Protein AF-A0A8C7Z7U9-F1 (afdb_monomer)

Mean predicted aligned error: 20.67 Å

Organism: NCBI:txid183150

Foldseek 3Di:
DDWDDDDDDDTDDDDDDDDDDDDDDDDDDDDDDDDPDDDDDDDDGDDADPCQVPDDDDPQWHWDDDRNGIDTHGDQDDDAQWDQDPVGTDGDFCLVVVVQPAPPQWHWDDDRRHIDTHGNDDDDQQWDQDPSGDTDGDQCLVVPPDPDDPQWHWDGDRRDIDTHGPQPDDDAQWDQDPVSPDTHGDQCQVVVVDPQFAQWDWDGDRRDIDTHHAQQWDQDPVVSYTDGDQVCVVQPCHQAVDDWAGDGRGIAHDDDAQWDQDPVRHYTDGDPCCVVVQAPDDWDGDRRDIAHDDDQQWDQDPVRHYTHGPPPVVVCPDQQAPPDWDGDRRGIAHDDDPAQWDADPVRHYTDGDPCQQVVVDDEDPQFFWDGDRRGIDTHRDDDDPQWDWDFDPDDDDDPGNDTDTHGNDD

Radius of gyration: 74.99 Å; Cα contacts (8 Å, |Δi|>4): 648; chains: 1; bounding box: 137×106×189 Å

InterPro domains:
  IPR000152 EGF-type aspartate/asparagine hydroxylation site [PS00010] (202-213)
  IPR000152 EGF-type aspartate/asparagine hydroxylation site [PS00010] (244-255)
  IPR000152 EGF-type aspartate/asparagine hydroxylation site [PS00010] (283-294)
  IPR000742 EGF-like domain [PS01186] (211-226)
  IPR000742 EGF-like domain [PS01186] (253-268)
  IPR000742 EGF-like domain [PS01186] (292-307)
  IPR000742 EGF-like domain [PS50026] (185-227)
  IPR000742 EGF-like domain [PS50026] (270-308)
  IPR000742 EGF-like domain [SM00181] (51-90)
  IPR000742 EGF-like domain [SM00181] (94-136)
  IPR000742 EGF-like domain [SM00181] (140-184)
  IPR000742 EGF-like domain [SM00181] (188-227)
  IPR000742 EGF-like domain [SM00181] (231-269)
  IPR000742 EGF-like domain [SM00181] (273-308)
  IPR000742 EGF-like domain [SM00181] (312-351)
  IPR000742 EGF-like domain [SM00181] (355-406)
  IPR001881 EGF-like calcium-binding domain [SM00179] (48-90)
  IPR001881 EGF-like calcium-binding domain [SM00179] (91-136)
  IPR001881 EGF-like calcium-binding domain [SM00179] (137-184)
  IPR001881 EGF-like calcium-binding domain [SM00179] (185-227)

pLDDT: mean 77.13, std 19.89, range [26.64, 97.69]

Sequence (410 aa):
MCAKKKGTDELMYTNEYSCHLVWNLGSEMRTPLNVHTLSKHACVCSADVDECLTHKCLPHQRCVNTEGSFTCRPQITCPPGYHLKSSGCQDVDECAMRKDRCGKDFLCENTPGSFKCIPKQKCLSGFTQDAHGNCVDINECSSLAQPCSSSFACVNTVGSFNCQQKVLVCNRGYHTSPDGASCADVDECQMGSHACGVGQICHNLPGSYRCDCQTGYQFDALRKVCTDVNECWSYPGRLCAQTCENTVGSYLCTCTAGFILASDQKNCEDINECDQKPCSQECVNMHGSYQCYCRQGYYLHEDGLTCEDIDECSQSIGKLCAFQCVNVVGSYLCACPPHGYVMSANGHTCTDVDECKVGSHNCSSEKTCFNLQGGFRCLSFDCPHNYKKVSSTILFLFYNTGLFCKSLNI

Solvent-accessible surface area (backbone atoms only — not comparable to full-atom values): 25967 Å² total; per-residue (Å²): 118,81,73,84,80,64,88,78,90,74,90,76,85,68,92,89,70,88,89,82,92,83,90,85,85,84,80,88,87,85,83,84,87,82,96,82,80,94,74,81,91,76,87,82,82,79,78,77,78,67,48,56,81,78,55,80,51,59,100,55,32,42,65,42,67,49,97,86,53,66,46,71,42,81,52,95,74,54,59,79,40,34,44,80,51,99,91,42,67,40,69,53,58,32,50,85,67,71,65,60,81,54,54,95,64,32,41,67,46,68,49,100,41,46,69,47,68,44,71,69,65,80,62,58,83,39,38,41,67,48,103,84,64,49,70,39,70,50,54,40,61,81,73,38,97,72,72,40,60,92,70,32,40,61,45,69,45,94,48,43,64,47,69,43,75,61,76,71,81,53,58,82,38,37,40,66,35,99,82,59,81,49,67,36,66,51,53,28,56,85,69,67,71,58,87,60,44,57,70,40,48,69,44,65,45,97,42,48,62,48,63,43,47,50,79,37,36,41,73,39,82,89,78,46,30,50,39,73,46,57,54,49,76,76,40,66,88,70,72,24,71,69,38,62,44,70,49,93,44,43,71,46,49,47,53,58,84,36,40,40,71,34,98,83,57,27,47,61,42,70,48,64,52,50,83,75,53,74,30,71,69,40,62,46,66,43,97,44,44,62,50,52,48,51,58,84,36,37,41,70,41,97,84,56,32,47,56,43,68,49,51,58,70,76,70,62,75,67,79,74,31,71,75,35,68,42,67,48,98,48,42,73,44,51,47,59,59,96,61,28,40,44,79,34,100,79,61,33,44,63,38,66,44,54,26,63,81,72,63,78,57,91,56,56,96,77,32,38,69,41,66,46,95,54,38,66,46,64,42,74,75,77,57,61,90,67,35,44,83,44,80,74,99,73,88,77,100,62,100,65,97,58,75,41,64,45,73,63,80,126

Nearest PDB structures (foldseek):
  3m0c-assembly1_C  TM=8.028E-01  e=7.860E-05  Homo sapiens
  1xka-assembly1_L  TM=4.551E-01  e=1.101E-03  Homo sapiens
  1xkb-assembly1_A  TM=4.408E-01  e=9.305E-04  Homo sapiens
  3h5c-assembly1_B  TM=4.599E-01  e=7.029E-03  Homo sapiens
  3hpt-assembly2_C  TM=4.256E-01  e=3.789E-03  Homo sapiens

Structure (mmCIF, N/CA/C/O backbone):
data_AF-A0A8C7Z7U9-F1
#
_entry.id   AF-A0A8C7Z7U9-F1
#
loop_
_atom_site.group_PDB
_atom_site.id
_atom_site.type_symbol
_atom_site.label_atom_id
_atom_site.label_alt_id
_atom_site.label_comp_id
_atom_site.label_asym_id
_atom_site.label_entity_id
_atom_site.label_seq_id
_atom_site.pdbx_PDB_ins_code
_atom_site.Cartn_x
_atom_site.Cartn_y
_atom_site.Cartn_z
_atom_site.occupancy
_atom_site.B_iso_or_equiv
_atom_site.auth_seq_id
_atom_site.auth_comp_id
_atom_site.auth_asym_id
_atom_site.auth_atom_id
_atom_site.pdbx_PDB_model_num
ATOM 1 N N . MET A 1 1 ? 25.172 79.641 -80.639 1.00 36.25 1 MET A N 1
ATOM 2 C CA . MET A 1 1 ? 26.486 79.978 -81.233 1.00 36.25 1 MET A CA 1
ATOM 3 C C . MET A 1 1 ? 27.599 79.537 -80.288 1.00 36.25 1 MET A C 1
ATOM 5 O O . MET A 1 1 ? 27.897 80.256 -79.342 1.00 36.25 1 MET A O 1
ATOM 9 N N . CYS A 1 2 ? 28.182 78.356 -80.505 1.00 33.50 2 CYS A N 1
ATOM 10 C CA . CYS A 1 2 ? 29.431 77.962 -79.844 1.00 33.50 2 CYS A CA 1
ATOM 11 C C . CYS A 1 2 ? 30.616 78.493 -80.660 1.00 33.50 2 CYS A C 1
ATOM 13 O O . CYS A 1 2 ? 30.616 78.364 -81.880 1.00 33.50 2 CYS A O 1
ATOM 15 N N . ALA A 1 3 ? 31.630 79.050 -79.996 1.00 35.28 3 ALA A N 1
ATOM 16 C CA . ALA A 1 3 ? 32.885 79.455 -80.625 1.00 35.28 3 ALA A CA 1
ATOM 17 C C . ALA A 1 3 ? 34.050 78.749 -79.914 1.00 35.28 3 ALA A C 1
ATOM 19 O O . ALA A 1 3 ? 34.220 78.890 -78.702 1.00 35.28 3 ALA A O 1
ATOM 20 N N . LYS A 1 4 ? 34.833 77.951 -80.649 1.00 35.41 4 LYS A N 1
ATOM 21 C CA . LYS A 1 4 ? 35.873 77.066 -80.094 1.00 35.41 4 LYS A CA 1
ATOM 22 C C . LYS A 1 4 ? 37.259 77.649 -80.389 1.00 35.41 4 LYS A C 1
ATOM 24 O O . LYS A 1 4 ? 37.825 77.394 -81.448 1.00 35.41 4 LYS A O 1
ATOM 29 N N . LYS A 1 5 ? 37.810 78.449 -79.464 1.00 34.00 5 LYS A N 1
ATOM 30 C CA . LYS A 1 5 ? 39.136 79.075 -79.636 1.00 34.00 5 LYS A CA 1
ATOM 31 C C . LYS A 1 5 ? 40.252 78.025 -79.552 1.00 34.00 5 LYS A C 1
ATOM 33 O O . LYS A 1 5 ? 40.703 77.671 -78.466 1.00 34.00 5 LYS A O 1
ATOM 38 N N . LYS A 1 6 ? 40.740 77.574 -80.709 1.00 38.78 6 LYS A N 1
ATOM 39 C CA . LYS A 1 6 ? 42.119 77.085 -80.858 1.00 38.78 6 LYS A CA 1
ATOM 40 C C . LYS A 1 6 ? 43.015 78.332 -80.922 1.00 38.78 6 LYS A C 1
ATOM 42 O O . LYS A 1 6 ? 42.652 79.296 -81.590 1.00 38.78 6 LYS A O 1
ATOM 47 N N . GLY A 1 7 ? 44.123 78.374 -80.183 1.00 34.38 7 GLY A N 1
ATOM 48 C CA . GLY A 1 7 ? 45.062 79.501 -80.283 1.00 34.38 7 GLY A CA 1
ATOM 49 C C . GLY A 1 7 ? 45.815 79.464 -81.623 1.00 34.38 7 GLY A C 1
ATOM 50 O O . GLY A 1 7 ? 46.114 78.370 -82.093 1.00 34.38 7 GLY A O 1
ATOM 51 N N . THR A 1 8 ? 46.144 80.583 -82.272 1.00 40.84 8 THR A N 1
ATOM 52 C CA . THR A 1 8 ? 45.898 82.001 -81.929 1.00 40.84 8 THR A CA 1
ATOM 53 C C . THR A 1 8 ? 45.011 82.686 -82.971 1.00 40.84 8 THR A C 1
ATOM 55 O O . THR A 1 8 ? 45.179 82.458 -84.159 1.00 40.84 8 THR A O 1
ATOM 58 N N . ASP A 1 9 ? 44.112 83.541 -82.480 1.00 42.12 9 ASP A N 1
ATOM 59 C CA . ASP A 1 9 ? 43.372 84.595 -83.188 1.00 42.12 9 ASP A CA 1
ATOM 60 C C . ASP A 1 9 ? 42.743 84.278 -84.556 1.00 42.12 9 ASP A C 1
ATOM 62 O O . ASP A 1 9 ? 43.244 84.682 -85.595 1.00 42.12 9 ASP A O 1
ATOM 66 N N . GLU A 1 10 ? 41.546 83.681 -84.514 1.00 31.39 10 GLU A N 1
ATOM 67 C CA . GLU A 1 10 ? 40.338 84.231 -85.161 1.00 31.39 10 GLU A CA 1
ATOM 68 C C . GLU A 1 10 ? 39.068 83.545 -84.603 1.00 31.39 10 GLU A C 1
ATOM 70 O O . GLU A 1 10 ? 39.160 82.593 -83.821 1.00 31.39 10 GLU A O 1
ATOM 75 N N . LEU A 1 11 ? 37.875 84.057 -84.936 1.00 32.06 11 LEU A N 1
ATOM 76 C CA . LEU A 1 11 ? 36.576 83.493 -84.535 1.00 32.06 11 LEU A CA 1
ATOM 77 C C . LEU A 1 11 ? 35.590 83.548 -85.712 1.00 32.06 11 LEU A C 1
ATOM 79 O O . LEU A 1 11 ? 35.353 84.619 -86.263 1.00 32.06 11 LEU A O 1
ATOM 83 N N . MET A 1 12 ? 34.961 82.418 -86.043 1.00 32.06 12 MET A N 1
ATOM 84 C CA . MET A 1 12 ? 33.861 82.344 -87.015 1.00 32.06 12 MET A CA 1
ATOM 85 C C . MET A 1 12 ? 32.616 81.695 -86.400 1.00 32.06 12 MET A C 1
ATOM 87 O O . MET A 1 12 ? 32.707 80.937 -85.433 1.00 32.06 12 MET A O 1
ATOM 91 N N . TYR A 1 13 ? 31.451 82.017 -86.965 1.00 37.19 13 TYR A N 1
ATOM 92 C CA . TYR A 1 13 ? 30.131 81.650 -86.451 1.00 37.19 13 TYR A CA 1
ATOM 93 C C . TYR A 1 13 ? 29.326 80.883 -87.508 1.00 37.19 13 TYR A C 1
ATOM 95 O O . TYR A 1 13 ? 29.261 81.305 -88.660 1.00 37.19 13 TYR A O 1
ATOM 103 N N . THR A 1 14 ? 28.663 79.799 -87.100 1.00 35.31 14 THR A N 1
ATOM 104 C CA . THR A 1 14 ? 27.679 79.053 -87.906 1.00 35.31 14 THR A CA 1
ATOM 105 C C . THR A 1 14 ? 26.417 78.760 -87.079 1.00 35.31 14 THR A C 1
ATOM 107 O O . THR A 1 14 ? 26.425 78.861 -85.846 1.00 35.31 14 THR A O 1
ATOM 110 N N . ASN A 1 15 ? 25.298 78.481 -87.758 1.00 36.38 15 ASN A N 1
ATOM 111 C CA . ASN A 1 15 ? 23.952 78.775 -87.238 1.00 36.38 15 ASN A CA 1
ATOM 112 C C . ASN A 1 15 ? 23.139 77.577 -86.700 1.00 36.38 15 ASN A C 1
ATOM 114 O O . ASN A 1 15 ? 21.972 77.757 -86.365 1.00 36.38 15 ASN A O 1
ATOM 118 N N . GLU A 1 16 ? 23.718 76.382 -86.566 1.00 38.41 16 GLU A N 1
ATOM 119 C CA . GLU A 1 16 ? 22.951 75.140 -86.341 1.00 38.41 16 GLU A CA 1
ATOM 120 C C . GLU A 1 16 ? 23.258 74.471 -84.988 1.00 38.41 16 GLU A C 1
ATOM 122 O O . GLU A 1 16 ? 23.881 73.419 -84.918 1.00 38.41 16 GLU A O 1
ATOM 127 N N . TYR A 1 17 ? 22.820 75.093 -83.883 1.00 38.84 17 TYR A N 1
ATOM 128 C CA . TYR A 1 17 ? 22.927 74.513 -82.533 1.00 38.84 17 TYR A CA 1
ATOM 129 C C . TYR A 1 17 ? 21.694 74.820 -81.668 1.00 38.84 17 TYR A C 1
ATOM 131 O O . TYR A 1 17 ? 21.507 75.957 -81.226 1.00 38.84 17 TYR A O 1
ATOM 139 N N . SER A 1 18 ? 20.886 73.798 -81.377 1.00 32.12 18 SER A N 1
ATOM 140 C CA . SER A 1 18 ? 19.754 73.849 -80.440 1.00 32.12 18 SER A CA 1
ATOM 141 C C . SER A 1 18 ? 20.191 73.519 -79.007 1.00 32.12 18 SER A C 1
ATOM 143 O O . SER A 1 18 ? 20.709 72.433 -78.751 1.00 32.12 18 SER A O 1
ATOM 145 N N . CYS A 1 19 ? 19.949 74.421 -78.053 1.00 34.84 19 CYS A N 1
ATOM 146 C CA . CYS A 1 19 ? 20.292 74.209 -76.643 1.00 34.84 19 CYS A CA 1
ATOM 147 C C . CYS A 1 19 ? 19.107 73.653 -75.838 1.00 34.84 19 CYS A C 1
ATOM 149 O O . CYS A 1 19 ? 18.025 74.235 -75.861 1.00 34.84 19 CYS A O 1
ATOM 151 N N . HIS A 1 20 ? 19.343 72.609 -75.037 1.00 32.62 20 HIS A N 1
ATOM 152 C CA . HIS A 1 20 ? 18.409 72.136 -74.010 1.00 32.62 20 HIS A CA 1
ATOM 153 C C . HIS A 1 20 ? 18.967 72.384 -72.603 1.00 32.62 20 HIS A C 1
ATOM 155 O O . HIS A 1 20 ? 20.141 72.137 -72.332 1.00 32.62 20 HIS A O 1
ATOM 161 N N . LEU A 1 21 ? 18.110 72.866 -71.698 1.00 30.39 21 LEU A N 1
ATOM 162 C CA . LEU A 1 21 ? 18.400 72.974 -70.268 1.00 30.39 21 LEU A CA 1
ATOM 163 C C . LEU A 1 21 ? 18.060 71.648 -69.581 1.00 30.39 21 LEU A C 1
ATOM 165 O O . LEU A 1 21 ? 16.929 71.179 -69.690 1.00 30.39 21 LEU A O 1
ATOM 169 N N . VAL A 1 22 ? 19.007 71.083 -68.830 1.00 33.78 22 VAL A N 1
ATOM 170 C CA . VAL A 1 22 ? 18.778 69.901 -67.987 1.00 33.78 22 VAL A CA 1
ATOM 171 C C . VAL A 1 22 ? 19.218 70.222 -66.562 1.00 33.78 22 VAL A C 1
ATOM 173 O O . VAL A 1 22 ? 20.406 70.337 -66.278 1.00 33.78 22 VAL A O 1
ATOM 176 N N . TRP A 1 23 ? 18.242 70.375 -65.668 1.00 29.30 23 TRP A N 1
ATOM 177 C CA . TRP A 1 23 ? 18.463 70.474 -64.227 1.00 29.30 23 TRP A CA 1
ATOM 178 C C . TRP A 1 23 ? 18.323 69.089 -63.599 1.00 29.30 23 TRP A C 1
ATOM 180 O O . TRP A 1 23 ? 17.231 68.525 -63.646 1.00 29.30 23 TRP A O 1
ATOM 190 N N . ASN A 1 24 ? 19.378 68.571 -62.963 1.00 26.64 24 ASN A N 1
ATOM 191 C CA . ASN A 1 24 ? 19.226 67.664 -61.820 1.00 26.64 24 ASN A CA 1
ATOM 192 C C . ASN A 1 24 ? 20.552 67.393 -61.093 1.00 26.64 24 ASN A C 1
ATOM 194 O O . ASN A 1 24 ? 21.505 66.933 -61.716 1.00 26.64 24 ASN A O 1
ATOM 198 N N . LEU A 1 25 ? 20.581 67.609 -59.774 1.00 31.12 25 LEU A N 1
ATOM 199 C CA . LEU A 1 25 ? 20.603 66.530 -58.768 1.00 31.12 25 LEU A CA 1
ATOM 200 C C . LEU A 1 25 ? 20.768 67.111 -57.348 1.00 31.12 25 LEU A C 1
ATOM 202 O O . LEU A 1 25 ? 21.682 67.891 -57.106 1.00 31.12 25 LEU A O 1
ATOM 206 N N . GLY A 1 26 ? 19.954 66.638 -56.396 1.00 30.69 26 GLY A N 1
ATOM 207 C CA . GLY A 1 26 ? 20.296 66.643 -54.963 1.00 30.69 26 GLY A CA 1
ATOM 208 C C . GLY A 1 26 ? 19.714 67.753 -54.068 1.00 30.69 26 GLY A C 1
ATOM 209 O O . GLY A 1 26 ? 20.226 68.864 -54.022 1.00 30.69 26 GLY A O 1
ATOM 210 N N . SER A 1 27 ? 18.734 67.362 -53.243 1.00 31.81 27 SER A N 1
ATOM 211 C CA . SER A 1 27 ? 18.401 67.906 -51.905 1.00 31.81 27 SER A CA 1
ATOM 212 C C . SER A 1 27 ? 18.118 69.410 -51.705 1.00 31.81 27 SER A C 1
ATOM 214 O O . SER A 1 27 ? 19.017 70.223 -51.501 1.00 31.81 27 SER A O 1
ATOM 216 N N . GLU A 1 28 ? 16.839 69.718 -51.488 1.00 31.58 28 GLU A N 1
ATOM 217 C CA . GLU A 1 28 ? 16.407 70.543 -50.344 1.00 31.58 28 GLU A CA 1
ATOM 218 C C . GLU A 1 28 ? 16.567 69.718 -49.037 1.00 31.58 28 GLU A C 1
ATOM 220 O O . GLU A 1 28 ? 16.533 68.492 -49.110 1.00 31.58 28 GLU A O 1
ATOM 225 N N . MET A 1 29 ? 16.687 70.216 -47.797 1.00 28.88 29 MET A N 1
ATOM 226 C CA . MET A 1 29 ? 16.924 71.529 -47.148 1.00 28.88 29 MET A CA 1
ATOM 227 C C . MET A 1 29 ? 17.106 71.209 -45.633 1.00 28.88 29 MET A C 1
ATOM 229 O 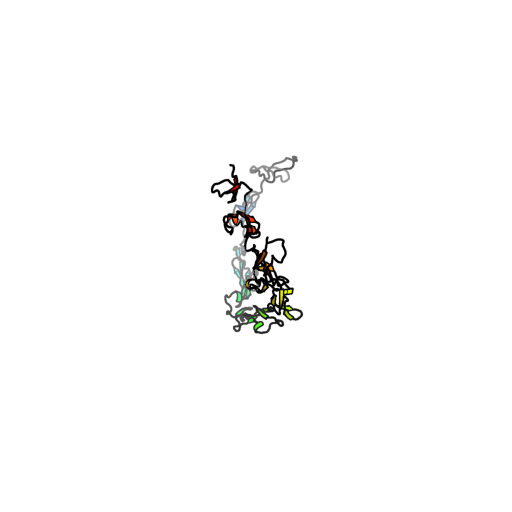O . MET A 1 29 ? 16.467 70.274 -45.164 1.00 28.88 29 MET A O 1
ATOM 233 N N . ARG A 1 30 ? 17.866 71.865 -44.738 1.00 30.58 30 ARG A N 1
ATOM 234 C CA . ARG A 1 30 ? 18.728 73.079 -44.633 1.00 30.58 30 ARG A CA 1
ATOM 235 C C . ARG A 1 30 ? 20.007 72.656 -43.829 1.00 30.58 30 ARG A C 1
ATOM 237 O O . ARG A 1 30 ? 20.079 71.499 -43.437 1.00 30.58 30 ARG A O 1
ATOM 244 N N . THR A 1 31 ? 21.072 73.427 -43.562 1.00 27.95 31 THR A N 1
ATOM 245 C CA . THR A 1 31 ? 21.214 74.752 -42.898 1.00 27.95 31 THR A CA 1
ATOM 246 C C . THR A 1 31 ? 22.144 75.706 -43.700 1.00 27.95 31 THR A C 1
ATOM 248 O O . THR A 1 31 ? 22.296 75.471 -44.896 1.00 27.95 31 THR A O 1
ATOM 251 N N . PRO A 1 32 ? 22.508 76.914 -43.206 1.00 32.19 32 PRO A N 1
ATOM 252 C CA . PRO A 1 32 ? 22.250 78.161 -43.928 1.00 32.19 32 PRO A CA 1
ATOM 253 C C . PRO A 1 32 ? 23.240 78.515 -45.055 1.00 32.19 32 PRO A C 1
ATOM 255 O O . PRO A 1 32 ? 24.339 77.983 -45.172 1.00 32.19 32 PRO A O 1
ATOM 258 N N . LEU A 1 33 ? 22.815 79.506 -45.844 1.00 34.94 33 LEU A N 1
ATOM 259 C CA . LEU A 1 33 ? 23.511 80.153 -46.957 1.00 34.94 33 LEU A CA 1
ATOM 260 C C . LEU A 1 33 ? 24.985 80.508 -46.677 1.00 34.94 33 LEU A C 1
ATOM 262 O O . LEU A 1 33 ? 25.309 81.073 -45.635 1.00 34.94 33 LEU A O 1
ATOM 266 N N . ASN A 1 34 ? 25.785 80.494 -47.747 1.00 27.20 34 ASN A N 1
ATOM 267 C CA . ASN A 1 34 ? 26.415 81.749 -48.164 1.00 27.20 34 ASN A CA 1
ATOM 268 C C . ASN A 1 34 ? 26.229 81.965 -49.678 1.00 27.20 34 ASN A C 1
ATOM 270 O O . ASN A 1 34 ? 26.634 81.135 -50.490 1.00 27.20 34 ASN A O 1
ATOM 274 N N . VAL A 1 35 ? 25.582 83.070 -50.060 1.00 33.41 35 VAL A N 1
ATOM 275 C CA . VAL A 1 35 ? 25.298 83.423 -51.459 1.00 33.41 35 VAL A CA 1
ATOM 276 C C . VAL A 1 35 ? 26.368 84.393 -51.948 1.00 33.41 35 VAL A C 1
ATOM 278 O O . VAL A 1 35 ? 26.179 85.603 -51.917 1.00 33.41 35 VAL A O 1
ATOM 281 N N . HIS A 1 36 ? 27.497 83.860 -52.421 1.00 31.31 36 HIS A N 1
ATOM 282 C CA . HIS A 1 36 ? 28.522 84.658 -53.101 1.00 31.31 36 HIS A CA 1
ATOM 283 C C . HIS A 1 36 ? 29.300 83.852 -54.156 1.00 31.31 36 HIS A C 1
ATOM 285 O O . HIS A 1 36 ? 30.444 83.469 -53.941 1.00 31.31 36 HIS A O 1
ATOM 291 N N . THR A 1 37 ? 28.671 83.605 -55.316 1.00 33.03 37 THR A N 1
ATOM 292 C CA . THR A 1 37 ? 29.229 83.849 -56.678 1.00 33.03 37 THR A CA 1
ATOM 293 C C . THR A 1 37 ? 28.315 83.281 -57.778 1.00 33.03 37 THR A C 1
ATOM 295 O O . THR A 1 37 ? 28.626 82.307 -58.458 1.00 33.03 37 THR A O 1
ATOM 298 N N . LEU A 1 38 ? 27.177 83.941 -58.020 1.00 32.62 38 LEU A N 1
ATOM 299 C CA . LEU A 1 38 ? 26.436 83.754 -59.272 1.00 32.62 38 LEU A CA 1
ATOM 300 C C . LEU A 1 38 ? 27.260 84.311 -60.445 1.00 32.62 38 LEU A C 1
ATOM 302 O O . LEU A 1 38 ? 27.368 85.526 -60.599 1.00 32.62 38 LEU A O 1
ATOM 306 N N . SER A 1 39 ? 27.807 83.448 -61.307 1.00 32.03 39 SER A N 1
ATOM 307 C CA . SER A 1 39 ? 28.233 83.867 -62.649 1.00 32.03 39 SER A CA 1
ATOM 308 C C . SER A 1 39 ? 28.188 82.719 -63.665 1.00 32.03 39 SER A C 1
ATOM 310 O O . SER A 1 39 ? 28.613 81.609 -63.363 1.00 32.03 39 SER A O 1
ATOM 312 N N . LYS A 1 40 ? 27.749 83.043 -64.892 1.00 34.03 40 LYS A N 1
ATOM 313 C CA . LYS A 1 40 ? 27.912 82.261 -66.137 1.00 34.03 40 LYS A CA 1
ATOM 314 C C . LYS A 1 40 ? 27.146 80.928 -66.243 1.00 34.03 40 LYS A C 1
ATOM 316 O O . LYS A 1 40 ? 27.728 79.850 -66.243 1.00 34.03 40 LYS A O 1
ATOM 321 N N . HIS A 1 41 ? 25.855 81.035 -66.565 1.00 35.28 41 HIS A N 1
ATOM 322 C CA . HIS A 1 41 ? 25.255 80.102 -67.528 1.00 35.28 41 HIS A CA 1
ATOM 323 C C . HIS A 1 41 ? 25.846 80.381 -68.924 1.00 35.28 41 HIS A C 1
ATOM 325 O O . HIS A 1 41 ? 25.733 81.518 -69.382 1.00 35.28 41 HIS A O 1
ATOM 331 N N . ALA A 1 42 ? 26.417 79.384 -69.615 1.00 33.56 42 ALA A N 1
ATOM 332 C CA . ALA A 1 42 ? 26.589 79.393 -71.078 1.00 33.56 42 ALA A CA 1
ATOM 333 C C . ALA A 1 42 ? 26.970 78.003 -71.638 1.00 33.56 42 ALA A C 1
ATOM 335 O O . ALA A 1 42 ? 28.024 77.475 -71.310 1.00 33.56 42 ALA A O 1
ATOM 336 N N . CYS A 1 43 ? 26.111 77.465 -72.511 1.00 34.03 43 CYS A N 1
ATOM 337 C CA . CYS A 1 43 ? 26.331 76.434 -73.542 1.00 34.03 43 CYS A CA 1
ATOM 338 C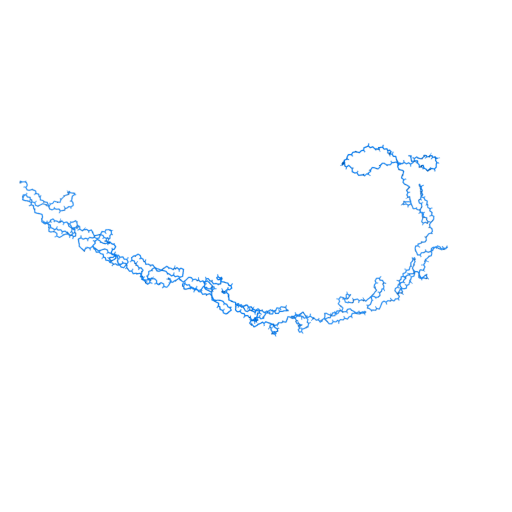 C . CYS A 1 43 ? 27.597 75.543 -73.469 1.00 34.03 43 CYS A C 1
ATOM 340 O O . CYS A 1 43 ? 28.685 75.963 -73.863 1.00 34.03 43 CYS A O 1
ATOM 342 N N . VAL A 1 44 ? 27.406 74.253 -73.172 1.00 40.53 44 VAL A N 1
ATOM 343 C CA . VAL A 1 44 ? 28.304 73.180 -73.639 1.00 40.53 44 VAL A CA 1
ATOM 344 C C . VAL A 1 44 ? 27.745 72.656 -74.964 1.00 40.53 44 VAL A C 1
ATOM 346 O O . VAL A 1 44 ? 26.587 72.247 -75.008 1.00 40.53 44 VAL A O 1
ATOM 349 N N . CYS A 1 45 ? 28.535 72.681 -76.040 1.00 46.03 45 CYS A N 1
ATOM 350 C CA . CYS A 1 45 ? 28.158 72.001 -77.283 1.00 46.03 45 CYS A CA 1
ATOM 351 C C . CYS A 1 45 ? 28.366 70.485 -77.137 1.00 46.03 45 CYS A C 1
ATOM 353 O O . CYS A 1 45 ? 29.362 70.051 -76.556 1.00 46.03 45 CYS A O 1
ATOM 355 N N . SER A 1 46 ? 27.412 69.697 -77.636 1.00 50.84 46 SER A N 1
ATOM 356 C CA . SER A 1 46 ? 27.408 68.234 -77.543 1.00 50.84 46 SER A CA 1
ATOM 357 C C . SER A 1 46 ? 28.553 67.588 -78.327 1.00 50.84 46 SER A C 1
ATOM 359 O O . SER A 1 46 ? 29.126 68.192 -79.233 1.00 50.84 46 SER A O 1
ATOM 361 N N . ALA A 1 47 ? 28.881 66.348 -77.960 1.00 59.84 47 ALA A N 1
ATOM 362 C CA . ALA A 1 47 ? 29.831 65.531 -78.701 1.00 59.84 47 ALA A CA 1
ATOM 363 C C . ALA A 1 47 ? 29.296 65.152 -80.094 1.00 59.84 47 ALA A C 1
ATOM 365 O O . ALA A 1 47 ? 28.089 65.182 -80.341 1.00 59.84 47 ALA A O 1
ATOM 366 N N . ASP A 1 48 ? 30.233 64.778 -80.960 1.00 65.31 48 ASP A N 1
ATOM 367 C CA . ASP A 1 48 ? 29.996 64.140 -82.253 1.00 65.31 48 ASP A CA 1
ATOM 368 C C . ASP A 1 48 ? 29.149 62.859 -82.104 1.00 65.31 48 ASP A C 1
ATOM 370 O O . ASP A 1 48 ? 29.276 62.145 -81.103 1.00 65.31 48 ASP A O 1
ATOM 374 N N . VAL A 1 49 ? 28.270 62.580 -83.070 1.00 71.94 49 VAL A N 1
ATOM 375 C CA . VAL A 1 49 ? 27.308 61.466 -83.006 1.00 71.94 49 VAL A CA 1
ATOM 376 C C . VAL A 1 49 ? 27.759 60.351 -83.941 1.00 71.94 49 VAL A C 1
ATOM 378 O O . VAL A 1 49 ? 27.821 60.549 -85.145 1.00 71.94 49 VAL A O 1
ATOM 381 N N . ASP A 1 50 ? 28.032 59.163 -83.394 1.00 72.19 50 ASP A N 1
ATOM 382 C CA . ASP A 1 50 ? 28.469 58.014 -84.193 1.00 72.19 50 ASP A CA 1
ATOM 383 C C . ASP A 1 50 ? 27.318 57.430 -85.031 1.00 72.19 50 ASP A C 1
ATOM 385 O O . ASP A 1 50 ? 26.560 56.556 -84.593 1.00 72.19 50 ASP A O 1
ATOM 389 N N . GLU A 1 51 ? 27.188 57.908 -86.267 1.00 81.62 51 GLU A N 1
ATOM 390 C CA . GLU A 1 51 ? 26.148 57.459 -87.196 1.00 81.62 51 GLU A CA 1
ATOM 391 C C . GLU A 1 51 ? 26.392 56.031 -87.709 1.00 81.62 51 GLU A C 1
ATOM 393 O O . GLU A 1 51 ? 25.476 55.417 -88.259 1.00 81.62 51 GLU A O 1
ATOM 398 N N . CYS A 1 52 ? 27.570 55.435 -87.476 1.00 77.38 52 CYS A N 1
ATOM 399 C CA . CYS A 1 52 ? 27.814 54.022 -87.781 1.00 77.38 52 CYS A CA 1
ATOM 400 C C . CYS A 1 52 ? 27.006 53.065 -86.888 1.00 77.38 52 CYS A C 1
ATOM 402 O O . CYS A 1 52 ? 26.927 51.869 -87.184 1.00 77.38 52 CYS A O 1
ATOM 404 N N . LEU A 1 53 ? 26.377 53.571 -85.820 1.00 76.19 53 LEU A N 1
ATOM 405 C CA . LEU A 1 53 ? 25.423 52.825 -84.997 1.00 76.19 53 LEU A CA 1
ATOM 406 C C . LEU A 1 53 ? 24.044 52.668 -85.667 1.00 76.19 53 LEU A C 1
ATOM 408 O O . LEU A 1 53 ? 23.297 51.754 -85.311 1.00 76.19 53 LEU A O 1
ATOM 412 N N . THR A 1 54 ? 23.698 53.524 -86.636 1.00 69.62 54 THR A N 1
ATOM 413 C CA . THR A 1 54 ? 22.386 53.533 -87.313 1.00 69.62 54 THR A CA 1
ATOM 414 C C . THR A 1 54 ? 22.484 53.285 -88.821 1.00 69.62 54 THR A C 1
ATOM 416 O O . THR A 1 54 ? 21.654 52.559 -89.375 1.00 69.62 54 THR A O 1
ATOM 419 N N . HIS A 1 55 ? 23.507 53.818 -89.492 1.00 73.88 55 HIS A N 1
ATOM 420 C CA . HIS A 1 55 ? 23.730 53.657 -90.927 1.00 73.88 55 HIS A CA 1
ATOM 421 C C . HIS A 1 55 ? 24.608 52.442 -91.250 1.00 73.88 55 HIS A C 1
ATOM 423 O O . HIS A 1 55 ? 25.678 52.232 -90.681 1.00 73.88 55 HIS A O 1
ATOM 429 N N . LYS A 1 56 ? 24.169 51.641 -92.229 1.00 72.69 56 LYS A N 1
ATOM 430 C CA . LYS A 1 56 ? 24.903 50.465 -92.718 1.00 72.69 56 LYS A CA 1
ATOM 431 C C . LYS A 1 56 ? 25.508 50.735 -94.093 1.00 72.69 56 LYS A C 1
ATOM 433 O O . LYS A 1 56 ? 24.794 51.059 -95.038 1.00 72.69 56 LYS A O 1
ATOM 438 N N . CYS A 1 57 ? 26.821 50.551 -94.198 1.00 74.19 57 CYS A N 1
ATOM 439 C CA . CYS A 1 57 ? 27.541 50.537 -95.470 1.00 74.19 57 CYS A CA 1
ATOM 440 C C . CYS A 1 57 ? 27.204 49.288 -96.309 1.00 74.19 57 CYS A C 1
ATOM 442 O O . CYS A 1 57 ? 26.600 48.331 -95.820 1.00 74.19 57 CYS A O 1
ATOM 444 N N . LEU A 1 58 ? 27.632 49.281 -97.577 1.00 71.00 58 LEU A N 1
ATOM 445 C CA . LEU A 1 58 ? 27.494 48.119 -98.462 1.00 71.00 58 LEU A CA 1
ATOM 446 C C . LEU A 1 58 ? 28.279 46.895 -97.927 1.00 71.00 58 LEU A C 1
ATOM 448 O O . LEU A 1 58 ? 29.290 47.090 -97.253 1.00 71.00 58 LEU A O 1
ATOM 452 N N . PRO A 1 59 ? 27.904 45.640 -98.266 1.00 56.03 59 PRO A N 1
ATOM 453 C CA . PRO A 1 59 ? 28.411 44.419 -97.607 1.00 56.03 59 PRO A CA 1
ATOM 454 C C . PRO A 1 59 ? 29.929 44.150 -97.640 1.00 56.03 59 PRO A C 1
ATOM 456 O O . PRO A 1 59 ? 30.398 43.221 -96.987 1.00 56.03 59 PRO A O 1
ATOM 459 N N . HIS A 1 60 ? 30.704 44.926 -98.400 1.00 61.38 60 HIS A N 1
ATOM 460 C CA . HIS A 1 60 ? 32.169 44.834 -98.484 1.00 61.38 60 HIS A CA 1
ATOM 461 C C . HIS A 1 60 ? 32.868 46.124 -98.018 1.00 61.38 60 HIS A C 1
ATOM 463 O O . HIS A 1 60 ? 34.022 46.387 -98.361 1.00 61.38 60 HIS A O 1
ATOM 469 N N . GLN A 1 61 ? 32.163 46.952 -97.246 1.00 71.44 61 GLN A N 1
ATOM 470 C CA . GLN A 1 61 ? 32.648 48.201 -96.673 1.00 71.44 61 GLN A CA 1
ATOM 471 C C . GLN A 1 61 ? 32.326 48.263 -95.178 1.00 71.44 61 GLN A C 1
ATOM 473 O O . GLN A 1 61 ? 31.239 47.887 -94.746 1.00 71.44 61 GLN A O 1
ATOM 478 N N . ARG A 1 62 ? 33.255 48.808 -94.391 1.00 76.31 62 ARG A N 1
ATOM 479 C CA . ARG A 1 62 ? 33.027 49.172 -92.991 1.00 76.31 62 ARG A CA 1
ATOM 480 C C . ARG A 1 62 ? 32.725 50.660 -92.874 1.00 76.31 62 ARG A C 1
ATOM 482 O O . ARG A 1 62 ? 33.297 51.467 -93.610 1.00 76.31 62 ARG A O 1
ATOM 489 N N . CYS A 1 63 ? 31.875 51.010 -91.922 1.00 76.06 63 CYS A N 1
ATOM 490 C CA . CYS A 1 63 ? 31.639 52.397 -91.551 1.00 76.06 63 CYS A CA 1
ATOM 491 C C . CYS A 1 63 ? 32.807 52.933 -90.704 1.00 76.06 63 CYS A C 1
ATOM 493 O O . CYS A 1 63 ? 33.444 52.179 -89.963 1.00 76.06 63 CYS A O 1
ATOM 495 N N . VAL A 1 64 ? 33.120 54.218 -90.856 1.00 77.62 64 VAL A N 1
ATOM 496 C CA . VAL A 1 64 ? 34.096 54.961 -90.054 1.00 77.62 64 VAL A CA 1
ATOM 497 C C . VAL A 1 64 ? 33.502 56.335 -89.761 1.00 77.62 64 VAL A C 1
ATOM 499 O O . VAL A 1 64 ? 33.316 57.124 -90.688 1.00 77.62 64 VAL A O 1
ATOM 502 N N . ASN A 1 65 ? 33.217 56.609 -88.489 1.00 73.50 65 ASN A N 1
ATOM 503 C CA . ASN A 1 65 ? 32.709 57.902 -88.046 1.00 73.50 65 ASN A CA 1
ATOM 504 C C . ASN A 1 65 ? 33.765 59.015 -88.201 1.00 73.50 65 ASN A C 1
ATOM 506 O O . ASN A 1 65 ? 34.967 58.759 -88.058 1.00 73.50 65 ASN A O 1
ATOM 510 N N . THR A 1 66 ? 33.326 60.236 -88.495 1.00 72.88 66 THR A N 1
ATOM 511 C CA . THR A 1 66 ? 34.154 61.444 -88.648 1.00 72.88 66 THR A CA 1
ATOM 512 C C . THR A 1 66 ? 33.410 62.669 -88.099 1.00 72.88 66 THR A C 1
ATOM 514 O O . THR A 1 66 ? 32.192 62.653 -88.038 1.00 72.88 66 THR A O 1
ATOM 517 N N . GLU A 1 67 ? 34.121 63.730 -87.695 1.00 67.06 67 GLU A N 1
ATOM 518 C CA . GLU A 1 67 ? 33.517 64.888 -86.999 1.00 67.06 67 GLU A CA 1
ATOM 519 C C . GLU A 1 67 ? 32.426 65.561 -87.872 1.00 67.06 67 GLU A C 1
ATOM 521 O O . GLU A 1 67 ? 32.739 66.304 -88.806 1.00 67.06 67 GLU A O 1
ATOM 526 N N . GLY A 1 68 ? 31.153 65.261 -87.580 1.00 63.38 68 GLY A N 1
ATOM 527 C CA . GLY A 1 68 ? 29.954 65.707 -88.298 1.00 63.38 68 GLY A CA 1
ATOM 528 C C . GLY A 1 68 ? 29.423 64.819 -89.442 1.00 63.38 68 GLY A C 1
ATOM 529 O O . GLY A 1 68 ? 28.528 65.284 -90.150 1.00 63.38 68 GLY A O 1
ATOM 530 N N . SER A 1 69 ? 29.967 63.615 -89.695 1.00 74.88 69 SER A N 1
ATOM 531 C CA . SER A 1 69 ? 29.401 62.643 -90.662 1.00 74.88 69 SER A CA 1
ATOM 532 C C . SER A 1 69 ? 30.103 61.268 -90.646 1.00 74.88 69 SER A C 1
ATOM 534 O O . SER A 1 69 ? 31.207 61.138 -90.126 1.00 74.88 69 SER A O 1
ATOM 536 N N . PHE A 1 70 ? 29.594 60.258 -91.362 1.00 77.75 70 PHE A N 1
ATOM 537 C CA . PHE A 1 70 ? 30.252 58.951 -91.525 1.00 77.75 70 PHE A CA 1
ATOM 538 C C . PHE A 1 70 ? 30.818 58.700 -92.935 1.00 77.75 70 PHE A C 1
ATOM 540 O O . PHE A 1 70 ? 30.309 59.183 -93.946 1.00 77.75 70 PHE A O 1
ATOM 547 N N . THR A 1 71 ? 31.863 57.866 -93.032 1.00 75.75 71 THR A N 1
ATOM 548 C CA . THR A 1 71 ? 32.433 57.416 -94.318 1.00 75.75 71 THR A CA 1
ATOM 549 C C . THR A 1 71 ? 32.570 55.896 -94.412 1.00 75.75 71 THR A C 1
ATOM 551 O O . THR A 1 71 ? 33.131 55.237 -93.537 1.00 75.75 71 THR A O 1
ATOM 554 N N . CYS A 1 72 ? 32.096 55.317 -95.517 1.00 77.69 72 CYS A N 1
ATOM 555 C CA . CYS A 1 72 ? 32.238 53.890 -95.810 1.00 77.69 72 CYS A CA 1
ATOM 556 C C . CYS A 1 72 ? 33.572 53.598 -96.518 1.00 77.69 72 CYS A C 1
ATOM 558 O O . CYS A 1 72 ? 33.856 54.166 -97.573 1.00 77.69 72 CYS A O 1
ATOM 560 N N . ARG A 1 73 ? 34.390 52.685 -95.977 1.00 68.50 73 ARG A N 1
ATOM 561 C CA . ARG A 1 73 ? 35.681 52.267 -96.567 1.00 68.50 73 ARG A CA 1
ATOM 562 C C . ARG A 1 73 ? 35.699 50.761 -96.848 1.00 68.50 73 ARG A C 1
ATOM 564 O O . ARG A 1 73 ? 35.181 50.018 -96.018 1.00 68.50 73 ARG A O 1
ATOM 571 N N . PRO A 1 74 ? 36.302 50.275 -97.952 1.00 66.69 74 PRO A N 1
ATOM 572 C CA . PRO A 1 74 ? 36.375 48.841 -98.240 1.00 66.69 74 PRO A CA 1
ATOM 573 C C . PRO A 1 74 ? 36.997 48.034 -97.094 1.00 66.69 74 PRO A C 1
ATOM 575 O O . PRO A 1 74 ? 38.027 48.429 -96.547 1.00 66.69 74 PRO A O 1
ATOM 578 N N . GLN A 1 75 ? 36.400 46.889 -96.758 1.00 61.84 75 GLN A N 1
ATOM 579 C CA . GLN A 1 75 ? 36.971 45.920 -95.823 1.00 61.84 75 GLN A CA 1
ATOM 580 C C . GLN A 1 75 ? 37.041 44.544 -96.491 1.00 61.84 75 GLN A C 1
ATOM 582 O O . GLN A 1 75 ? 36.048 43.829 -96.585 1.00 61.84 75 GLN A O 1
ATOM 587 N N . ILE A 1 76 ? 38.244 44.171 -96.932 1.00 62.84 76 ILE A N 1
ATOM 588 C CA . ILE A 1 76 ? 38.541 42.847 -97.484 1.00 62.84 76 ILE A CA 1
ATOM 589 C C . ILE A 1 76 ? 39.179 42.010 -96.370 1.00 62.84 76 ILE A C 1
ATOM 591 O O . ILE A 1 76 ? 40.393 42.019 -96.180 1.00 62.84 76 ILE A O 1
ATOM 595 N N . THR A 1 77 ? 38.343 41.317 -95.599 1.00 63.88 77 THR A N 1
ATOM 596 C CA . THR A 1 77 ? 38.761 40.397 -94.529 1.00 63.88 77 THR A CA 1
ATOM 597 C C . THR A 1 77 ? 38.009 39.083 -94.666 1.00 63.88 77 THR A C 1
ATOM 599 O O . THR A 1 77 ? 36.782 39.092 -94.746 1.00 63.88 77 THR A O 1
ATOM 602 N N . CYS A 1 78 ? 38.734 37.967 -94.675 1.00 67.94 78 CYS A N 1
ATOM 603 C CA . CYS A 1 78 ? 38.135 36.635 -94.706 1.00 67.94 78 CYS A CA 1
ATOM 604 C C . CYS A 1 78 ? 37.501 36.252 -93.356 1.00 67.94 78 CYS A C 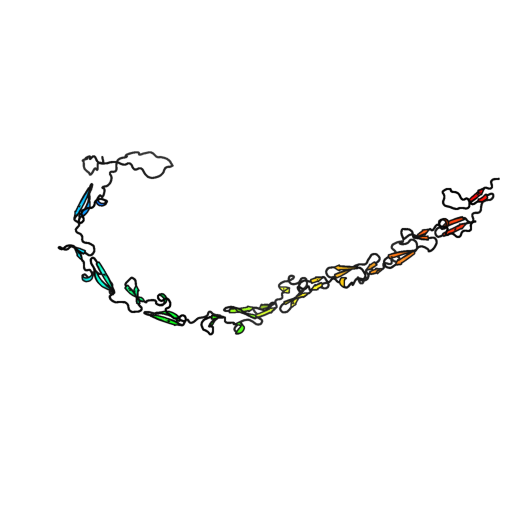1
ATOM 606 O O . CYS A 1 78 ? 37.858 36.844 -92.332 1.00 67.94 78 CYS A O 1
ATOM 608 N N . PRO A 1 79 ? 36.585 35.264 -93.330 1.00 69.25 79 PRO A N 1
ATOM 609 C CA . PRO A 1 79 ? 36.096 34.685 -92.081 1.00 69.25 79 PRO A CA 1
ATOM 610 C C . PRO A 1 79 ? 37.239 34.083 -91.239 1.00 69.25 79 PRO A C 1
ATOM 612 O O . PRO A 1 79 ? 38.272 33.703 -91.799 1.00 69.25 79 PRO A O 1
ATOM 615 N N . PRO A 1 80 ? 37.069 33.936 -89.911 1.00 72.12 80 PRO A N 1
ATOM 616 C CA . PRO A 1 80 ? 37.964 33.118 -89.091 1.00 72.12 80 PRO A CA 1
ATOM 617 C C . PRO A 1 80 ? 38.127 31.712 -89.691 1.00 72.12 80 PRO A C 1
ATOM 619 O O . PRO A 1 80 ? 37.167 31.166 -90.228 1.00 72.12 80 PRO A O 1
ATOM 622 N N . GLY A 1 81 ? 39.344 31.162 -89.648 1.00 71.94 81 GLY A N 1
ATOM 623 C CA . GLY A 1 81 ? 39.691 29.902 -90.325 1.00 71.94 81 GLY A CA 1
ATOM 624 C C . GLY A 1 81 ? 40.015 30.032 -91.822 1.00 71.94 81 GLY A C 1
ATOM 625 O O . GLY A 1 81 ? 40.426 29.057 -92.438 1.00 71.94 81 GLY A O 1
ATOM 626 N N . TYR A 1 82 ? 39.896 31.223 -92.426 1.00 77.25 82 TYR A N 1
ATOM 627 C CA . TYR A 1 82 ? 40.206 31.454 -93.845 1.00 77.25 82 TYR A CA 1
ATOM 628 C C . TYR A 1 82 ? 41.284 32.531 -94.034 1.00 77.25 82 TYR A C 1
ATOM 630 O O . TYR A 1 82 ? 41.322 33.541 -93.331 1.00 77.25 82 TYR A O 1
ATOM 638 N N . HIS A 1 83 ? 42.135 32.356 -95.046 1.00 80.56 83 HIS A N 1
ATOM 639 C CA . HIS A 1 83 ? 43.172 33.311 -95.443 1.00 80.56 83 HIS A CA 1
ATOM 640 C C . HIS A 1 83 ? 42.927 33.857 -96.854 1.00 80.56 83 HIS A C 1
ATOM 642 O O . HIS A 1 83 ? 42.415 33.164 -97.734 1.00 80.56 83 HIS A O 1
ATOM 648 N N . LEU A 1 84 ? 43.298 35.120 -97.075 1.00 71.56 84 LEU A N 1
ATOM 649 C CA . LEU A 1 84 ? 43.093 35.798 -98.352 1.00 71.56 84 LEU A CA 1
ATOM 650 C C . LEU A 1 84 ? 44.177 35.404 -99.367 1.00 71.56 84 LEU A C 1
ATOM 652 O O . LEU A 1 84 ? 45.370 35.559 -99.109 1.00 71.56 84 LEU A O 1
ATOM 656 N N . LYS A 1 85 ? 43.745 34.949 -100.543 1.00 72.81 85 LYS A N 1
ATOM 657 C CA . LYS A 1 85 ? 44.567 34.688 -101.732 1.00 72.81 85 LYS A CA 1
ATOM 658 C C . LYS A 1 85 ? 43.997 35.428 -102.945 1.00 72.81 85 LYS A C 1
ATOM 660 O O . LYS A 1 85 ? 42.902 35.982 -102.904 1.00 72.81 85 LYS A O 1
ATOM 665 N N . SER A 1 86 ? 44.737 35.408 -104.052 1.00 60.91 86 SER A N 1
ATOM 666 C CA . SER A 1 86 ? 44.329 35.998 -105.338 1.00 60.91 86 SER A CA 1
ATOM 667 C C . SER A 1 86 ? 43.018 35.433 -105.903 1.00 60.91 86 SER A C 1
ATOM 669 O O . SER A 1 86 ? 42.356 36.113 -106.678 1.00 60.91 86 SER A O 1
ATOM 671 N N . SER A 1 87 ? 42.622 34.222 -105.500 1.00 61.56 87 SER A N 1
ATOM 672 C CA . SER A 1 87 ? 41.354 33.572 -105.859 1.00 61.56 87 SER A CA 1
ATOM 673 C C . SER A 1 87 ? 40.246 33.734 -104.804 1.00 61.56 87 SER A C 1
ATOM 675 O O . SER A 1 87 ? 39.260 33.002 -104.845 1.00 61.56 87 SER A O 1
ATOM 677 N N . GLY A 1 88 ? 40.404 34.645 -103.837 1.00 68.69 88 GLY A N 1
ATOM 678 C CA . GLY A 1 88 ? 39.470 34.852 -102.726 1.00 68.69 88 GLY A CA 1
ATOM 679 C C . GLY A 1 88 ? 39.931 34.213 -101.413 1.00 68.69 88 GLY A C 1
ATOM 680 O O . GLY A 1 88 ? 41.120 33.978 -101.195 1.00 68.69 88 GLY A O 1
ATOM 681 N N . CYS A 1 89 ? 38.987 33.967 -100.506 1.00 74.62 89 CYS A N 1
ATOM 682 C CA . CYS A 1 89 ? 39.261 33.378 -99.196 1.00 74.62 89 CYS A CA 1
ATOM 683 C C . CYS A 1 89 ? 39.394 31.855 -99.300 1.00 74.62 89 CYS A C 1
ATOM 685 O O . CYS A 1 89 ? 38.422 31.178 -99.625 1.00 74.62 89 CYS A O 1
ATOM 687 N N . GLN A 1 90 ? 40.579 31.318 -99.003 1.00 80.44 90 GLN A N 1
ATOM 688 C CA . GLN A 1 90 ? 40.811 29.876 -98.923 1.00 80.44 90 GLN A CA 1
ATOM 689 C C . GLN A 1 90 ? 40.844 29.419 -97.462 1.00 80.44 90 GLN A C 1
ATOM 691 O O . GLN A 1 90 ? 41.410 30.094 -96.602 1.00 80.44 90 GLN A O 1
ATOM 696 N N . ASP A 1 91 ? 40.263 28.251 -97.216 1.00 81.94 91 ASP A N 1
ATOM 697 C CA . ASP A 1 91 ? 40.335 27.509 -95.959 1.00 81.94 91 ASP A CA 1
ATOM 698 C C . ASP A 1 91 ? 41.789 27.326 -95.471 1.00 81.94 91 ASP A C 1
ATOM 700 O O . ASP A 1 91 ? 42.717 27.182 -96.281 1.00 81.94 91 ASP A O 1
ATOM 704 N N . VAL A 1 92 ? 42.008 27.383 -94.157 1.00 83.12 92 VAL A N 1
ATOM 705 C CA . VAL A 1 92 ? 43.311 27.145 -93.520 1.00 83.12 92 VAL A CA 1
ATOM 706 C C . VAL A 1 92 ? 43.309 25.739 -92.933 1.00 83.12 92 VAL A C 1
ATOM 708 O O . VAL A 1 92 ? 42.865 25.548 -91.812 1.00 83.12 92 VAL A O 1
ATOM 711 N N . ASP A 1 93 ? 43.863 24.771 -93.665 1.00 84.38 93 ASP A N 1
ATOM 712 C CA . ASP A 1 93 ? 43.999 23.392 -93.178 1.00 84.38 93 ASP A CA 1
ATOM 713 C C . ASP A 1 93 ? 44.952 23.324 -91.968 1.00 84.38 93 ASP A C 1
ATOM 715 O O . ASP A 1 93 ? 46.183 23.258 -92.093 1.00 84.38 93 ASP A O 1
ATOM 719 N N . GLU A 1 94 ? 44.372 23.379 -90.770 1.00 87.44 94 GLU A N 1
ATOM 720 C CA . GLU A 1 94 ? 45.109 23.373 -89.510 1.00 87.44 94 GLU A CA 1
ATOM 721 C C . GLU A 1 94 ? 45.721 22.004 -89.201 1.00 87.44 94 GLU A C 1
ATOM 723 O O . GLU A 1 94 ? 46.760 21.952 -88.536 1.00 87.44 94 GLU A O 1
ATOM 728 N N . CYS A 1 95 ? 45.155 20.919 -89.744 1.00 83.50 95 CYS A N 1
ATOM 729 C CA . CYS A 1 95 ? 45.713 19.573 -89.641 1.00 83.50 95 CYS A CA 1
ATOM 730 C C . CYS A 1 95 ? 47.023 19.463 -90.441 1.00 83.50 95 CYS A C 1
ATOM 732 O O . CYS A 1 95 ? 48.053 19.038 -89.910 1.00 83.50 95 CYS A O 1
ATOM 734 N N . ALA A 1 96 ? 47.021 19.903 -91.704 1.00 83.12 96 ALA A N 1
ATOM 735 C CA . ALA A 1 96 ? 48.209 19.927 -92.555 1.00 83.12 96 ALA A CA 1
ATOM 736 C C . ALA A 1 96 ? 49.271 20.911 -92.034 1.00 83.12 96 ALA A C 1
ATOM 738 O O . ALA A 1 96 ? 50.469 20.629 -92.108 1.00 83.12 96 ALA A O 1
ATOM 739 N N . MET A 1 97 ? 48.851 22.042 -91.451 1.00 79.56 97 MET A N 1
ATOM 740 C CA . MET A 1 97 ? 49.753 23.005 -90.808 1.00 79.56 97 MET A CA 1
ATOM 741 C C . MET A 1 97 ? 50.235 22.604 -89.401 1.00 79.56 97 MET A C 1
ATOM 743 O O . MET A 1 97 ? 51.063 23.326 -88.841 1.00 79.56 97 MET A O 1
ATOM 747 N N . ARG A 1 98 ? 49.751 21.492 -88.822 1.00 73.50 98 ARG A N 1
ATOM 748 C CA . ARG A 1 98 ? 50.015 21.068 -87.428 1.00 73.50 98 ARG A CA 1
ATOM 749 C C . ARG A 1 98 ? 49.717 22.159 -86.384 1.00 73.50 98 ARG A C 1
ATOM 751 O O . ARG A 1 98 ? 50.490 22.386 -85.452 1.00 73.50 98 ARG A O 1
ATOM 758 N N . LYS A 1 99 ? 48.611 22.881 -86.582 1.00 75.75 99 LYS A N 1
ATOM 759 C CA . LYS A 1 99 ? 48.072 23.922 -85.679 1.00 75.75 99 LYS A CA 1
ATOM 760 C C . LYS A 1 99 ? 46.789 23.491 -84.964 1.00 75.75 99 LYS A C 1
ATOM 762 O O . LYS A 1 99 ? 46.247 24.247 -84.158 1.00 75.75 99 LYS A O 1
ATOM 767 N N . ASP A 1 100 ? 46.363 22.266 -85.234 1.00 71.81 100 ASP A N 1
ATOM 768 C CA . ASP A 1 100 ? 45.203 21.568 -84.692 1.00 71.81 100 ASP A CA 1
ATOM 769 C C . ASP A 1 100 ? 45.146 21.525 -83.157 1.00 71.81 100 ASP A C 1
ATOM 771 O O . ASP A 1 100 ? 44.067 21.538 -82.578 1.00 71.81 100 ASP A O 1
ATOM 775 N N . ARG A 1 101 ? 46.289 21.507 -82.456 1.00 77.81 101 ARG A N 1
ATOM 776 C CA . ARG A 1 101 ? 46.328 21.377 -80.982 1.00 77.81 101 ARG A CA 1
ATOM 777 C C . ARG A 1 101 ? 45.550 20.151 -80.455 1.00 77.81 101 ARG A C 1
ATOM 779 O O . ARG A 1 101 ? 45.205 20.123 -79.273 1.00 77.81 101 ARG A O 1
ATOM 786 N N . CYS A 1 102 ? 45.300 19.135 -81.283 1.00 73.25 102 CYS A N 1
ATOM 787 C CA . CYS A 1 102 ? 44.642 17.911 -80.850 1.00 73.25 102 CYS A CA 1
ATOM 788 C C . CYS A 1 102 ? 45.542 17.151 -79.861 1.00 73.25 102 CYS A C 1
ATOM 790 O O . CYS A 1 102 ? 46.770 17.131 -79.987 1.00 73.25 102 CYS A O 1
ATOM 792 N N . GLY A 1 103 ? 44.932 16.497 -78.867 1.00 68.75 103 GLY A N 1
ATOM 793 C CA . GLY A 1 103 ? 45.662 15.631 -77.939 1.00 68.75 103 GLY A CA 1
ATOM 794 C C . GLY A 1 103 ? 46.381 14.491 -78.671 1.00 68.75 103 GLY A C 1
ATOM 795 O O . GLY A 1 103 ? 45.988 14.100 -79.774 1.00 68.75 103 GLY A O 1
ATOM 796 N N . LYS A 1 104 ? 47.426 13.915 -78.056 1.00 69.44 104 LYS A N 1
ATOM 797 C CA . LYS A 1 104 ? 48.223 12.827 -78.666 1.00 69.44 104 LYS A CA 1
ATOM 798 C C . LYS A 1 104 ? 47.363 11.652 -79.141 1.00 69.44 104 LYS A C 1
ATOM 800 O O . LYS A 1 104 ? 47.695 11.028 -80.149 1.00 69.44 104 LYS A O 1
ATOM 805 N N . ASP A 1 105 ? 46.241 11.428 -78.474 1.00 65.88 105 ASP A N 1
ATOM 806 C CA . ASP A 1 105 ? 45.310 10.316 -78.664 1.00 65.88 105 ASP A CA 1
ATOM 807 C C . ASP A 1 105 ? 44.156 10.647 -79.635 1.00 65.88 105 ASP A C 1
ATOM 809 O O . ASP A 1 105 ? 43.288 9.814 -79.889 1.00 65.88 105 ASP A O 1
ATOM 813 N N . PHE A 1 106 ? 44.183 11.834 -80.255 1.00 68.12 106 PHE A N 1
ATOM 814 C CA . PHE A 1 106 ? 43.196 12.305 -81.230 1.00 68.12 106 PHE A CA 1
ATOM 815 C C . PHE A 1 106 ? 43.817 12.545 -82.609 1.00 68.12 106 PHE A C 1
ATOM 817 O O . PHE A 1 106 ? 44.970 12.959 -82.734 1.00 68.12 106 PHE A O 1
ATOM 824 N N . LEU A 1 107 ? 43.055 12.269 -83.660 1.00 78.88 107 LEU A N 1
ATOM 825 C CA . LEU A 1 107 ? 43.369 12.544 -85.055 1.00 78.88 107 LEU A CA 1
ATOM 826 C C . LEU A 1 107 ? 42.646 13.828 -85.477 1.00 78.88 107 LEU A C 1
ATOM 828 O O . LEU A 1 107 ? 41.473 14.008 -85.163 1.00 78.88 107 LEU A O 1
ATOM 832 N N . CYS A 1 108 ? 43.345 14.712 -86.184 1.00 81.31 108 CYS A N 1
ATOM 833 C CA . CYS A 1 108 ? 42.751 15.914 -86.758 1.00 81.31 108 CYS A CA 1
ATOM 834 C C . CYS A 1 108 ? 42.069 15.581 -88.091 1.00 81.31 108 CYS A C 1
ATOM 836 O O . CYS A 1 108 ? 42.684 14.957 -88.957 1.00 81.31 108 CYS A O 1
ATOM 838 N N . GLU A 1 109 ? 40.824 16.018 -88.261 1.00 84.94 109 GLU A N 1
ATOM 839 C CA . GLU A 1 109 ? 40.103 16.014 -89.535 1.00 84.94 109 GLU A CA 1
ATOM 840 C C . GLU A 1 109 ? 39.696 17.460 -89.859 1.00 84.94 109 GLU A C 1
ATOM 842 O O . GLU A 1 109 ? 39.025 18.117 -89.056 1.00 84.94 109 GLU A O 1
ATOM 847 N N . ASN A 1 110 ? 40.145 17.976 -91.007 1.00 81.00 110 ASN A N 1
ATOM 848 C CA . ASN A 1 110 ? 39.921 19.368 -91.392 1.00 81.00 110 ASN A CA 1
ATOM 849 C C . ASN A 1 110 ? 38.477 19.590 -91.870 1.00 81.00 110 ASN A C 1
ATOM 851 O O . ASN A 1 110 ? 37.889 18.721 -92.516 1.00 81.00 110 ASN A O 1
ATOM 855 N N . THR A 1 111 ? 37.902 20.754 -91.572 1.00 82.81 111 THR A N 1
ATOM 856 C CA . THR A 1 111 ? 36.529 21.129 -91.943 1.00 82.81 111 THR A CA 1
ATOM 857 C C . THR A 1 111 ? 36.478 22.585 -92.433 1.00 82.81 111 THR A C 1
ATOM 859 O O . THR A 1 111 ? 37.392 23.347 -92.149 1.00 82.81 111 THR A O 1
ATOM 862 N N . PRO A 1 112 ? 35.443 23.025 -93.172 1.00 81.00 112 PRO A N 1
ATOM 863 C CA . PRO A 1 112 ? 35.422 24.389 -93.708 1.00 81.00 112 PRO A CA 1
ATOM 864 C C . PRO A 1 112 ? 35.402 25.473 -92.608 1.00 81.00 112 PRO A C 1
ATOM 866 O O . PRO A 1 112 ? 34.350 25.782 -92.047 1.00 81.00 112 PRO A O 1
ATOM 869 N N . GLY A 1 113 ? 36.553 26.097 -92.349 1.00 77.38 113 GLY A N 1
ATOM 870 C CA . GLY A 1 113 ? 36.776 27.161 -91.367 1.00 77.38 113 GLY A CA 1
ATOM 871 C C . GLY A 1 113 ? 37.284 26.726 -89.987 1.00 77.38 113 GLY A C 1
ATOM 872 O O . GLY A 1 113 ? 37.345 27.580 -89.103 1.00 77.38 113 GLY A O 1
ATOM 873 N N . SER A 1 114 ? 37.586 25.441 -89.769 1.00 83.44 114 SER A N 1
ATOM 874 C CA . SER A 1 114 ? 38.152 24.905 -88.514 1.00 83.44 114 SER A CA 1
ATOM 875 C C . SER A 1 114 ? 38.519 23.423 -88.679 1.00 83.44 114 SER A C 1
ATOM 877 O O . SER A 1 114 ? 38.132 22.774 -89.640 1.00 83.44 114 SER A O 1
ATOM 879 N N . PHE A 1 115 ? 39.114 22.793 -87.677 1.00 84.69 115 PHE A N 1
ATOM 880 C CA . PHE A 1 115 ? 39.274 21.336 -87.595 1.00 84.69 115 PHE A CA 1
ATOM 881 C C . PHE A 1 115 ? 38.398 20.718 -86.491 1.00 84.69 115 PHE A C 1
ATOM 883 O O . PHE A 1 115 ? 37.913 21.414 -85.594 1.00 84.69 115 PHE A O 1
ATOM 890 N N . LYS A 1 116 ? 38.253 19.387 -86.515 1.00 81.06 116 LYS A N 1
ATOM 891 C CA . LYS A 1 116 ? 37.737 18.576 -85.397 1.00 81.06 116 LYS A CA 1
ATOM 892 C C . LYS A 1 116 ? 38.753 17.500 -84.998 1.00 81.06 116 LYS A C 1
ATOM 894 O O . LYS A 1 116 ? 39.404 16.899 -85.850 1.00 81.06 116 LYS A O 1
ATOM 899 N N . CYS A 1 117 ? 38.868 17.242 -83.697 1.00 79.12 117 CYS A N 1
ATOM 900 C CA . CYS A 1 117 ? 39.703 16.175 -83.145 1.00 79.12 117 CYS A CA 1
ATOM 901 C C . CYS A 1 117 ? 38.842 14.924 -82.901 1.00 79.12 117 CYS A C 1
ATOM 903 O O . CYS A 1 117 ? 37.972 14.947 -82.031 1.00 79.12 117 CYS A O 1
ATOM 905 N N . ILE A 1 118 ? 39.076 13.835 -83.635 1.00 71.94 118 ILE A N 1
ATOM 906 C CA . ILE A 1 118 ? 38.377 12.549 -83.452 1.00 71.94 118 ILE A CA 1
ATOM 907 C C . ILE A 1 118 ? 39.276 11.543 -82.703 1.00 71.94 118 ILE A C 1
ATOM 909 O O . ILE A 1 118 ? 40.482 11.533 -82.949 1.00 71.94 118 ILE A O 1
ATOM 913 N N . PRO A 1 119 ? 38.765 10.701 -81.783 1.00 66.88 119 PRO A N 1
ATOM 914 C CA . PRO A 1 119 ? 39.600 9.739 -81.054 1.00 66.88 119 PRO A CA 1
ATOM 915 C C . PRO A 1 119 ? 40.308 8.746 -81.991 1.00 66.88 119 PRO A C 1
ATOM 917 O O . PRO A 1 119 ? 39.682 8.181 -82.886 1.00 66.88 119 PRO A O 1
ATOM 920 N N . LYS A 1 120 ? 41.608 8.492 -81.779 1.00 64.75 120 LYS A N 1
ATOM 921 C CA . LYS A 1 120 ? 42.400 7.556 -82.608 1.00 64.75 120 LYS A CA 1
ATOM 922 C C . LYS A 1 120 ? 42.022 6.089 -82.412 1.00 64.75 120 LYS A C 1
ATOM 924 O O . LYS A 1 120 ? 42.315 5.272 -83.281 1.00 64.75 120 LYS A O 1
ATOM 929 N N . GLN A 1 121 ? 41.419 5.745 -81.277 1.00 65.25 121 GLN A N 1
ATOM 930 C CA . GLN A 1 121 ? 40.951 4.397 -80.966 1.00 65.25 121 GLN A CA 1
ATOM 931 C C . GLN A 1 121 ? 39.599 4.463 -80.255 1.00 65.25 121 GLN A C 1
ATOM 933 O O . GLN A 1 121 ? 39.315 5.399 -79.508 1.00 65.25 121 GLN A O 1
ATOM 938 N N . LYS A 1 122 ? 38.771 3.441 -80.480 1.00 66.25 122 LYS A N 1
ATOM 939 C CA . LYS A 1 122 ? 37.576 3.171 -79.679 1.00 66.25 122 LYS A CA 1
ATOM 940 C C . LYS A 1 122 ? 38.022 2.533 -78.360 1.00 66.25 122 LYS A C 1
ATOM 942 O O . LYS A 1 122 ? 38.876 1.649 -78.392 1.00 66.25 122 LYS A O 1
ATOM 947 N N . CYS A 1 123 ? 37.452 2.953 -77.230 1.00 70.75 123 CYS A N 1
ATOM 948 C CA . CYS A 1 123 ? 37.767 2.353 -75.931 1.00 70.75 123 CYS A CA 1
ATOM 949 C C . CYS A 1 123 ? 37.507 0.838 -75.915 1.00 70.75 123 CYS A C 1
ATOM 951 O O . CYS A 1 123 ? 36.640 0.332 -76.638 1.00 70.75 123 CYS A O 1
ATOM 953 N N . LEU A 1 124 ? 38.264 0.122 -75.079 1.00 74.19 124 LEU A N 1
ATOM 954 C CA . LEU A 1 124 ? 38.057 -1.304 -74.848 1.00 74.19 124 LEU A CA 1
ATOM 955 C C . LEU A 1 124 ? 36.688 -1.550 -74.190 1.00 74.19 124 LEU A C 1
ATOM 957 O O . LEU A 1 124 ? 36.107 -0.662 -73.568 1.00 74.19 124 LEU A O 1
ATOM 961 N N . SER A 1 125 ? 36.174 -2.774 -74.321 1.00 76.94 125 SER A N 1
ATOM 962 C CA . SER A 1 125 ? 34.967 -3.190 -73.591 1.00 76.94 125 SER A CA 1
ATOM 963 C C . SER A 1 125 ? 35.190 -3.047 -72.080 1.00 76.94 125 SER A C 1
ATOM 965 O O . SER A 1 125 ? 36.292 -3.315 -71.611 1.00 76.94 125 SER A O 1
ATOM 967 N N . GLY A 1 126 ? 34.171 -2.580 -71.353 1.00 77.38 126 GLY A N 1
ATOM 968 C CA . GLY A 1 126 ? 34.288 -2.170 -69.945 1.00 77.38 126 GLY A CA 1
ATOM 969 C C . GLY A 1 126 ? 34.642 -0.688 -69.735 1.00 77.38 126 GLY A C 1
ATOM 970 O O . GLY A 1 126 ? 34.592 -0.214 -68.608 1.00 77.38 126 GLY A O 1
ATOM 971 N N . PHE A 1 127 ? 34.945 0.075 -70.796 1.00 82.75 127 PHE A N 1
ATOM 972 C CA . PHE A 1 127 ? 35.319 1.493 -70.698 1.00 82.75 127 PHE A CA 1
ATOM 973 C C . PHE A 1 127 ? 34.440 2.399 -71.575 1.00 82.75 127 PHE A C 1
ATOM 975 O O . PHE A 1 127 ? 34.113 2.071 -72.717 1.00 82.75 127 PHE A O 1
ATOM 982 N N . THR A 1 128 ? 34.100 3.577 -71.052 1.00 84.69 128 THR A N 1
ATOM 983 C CA . THR A 1 128 ? 33.389 4.662 -71.749 1.00 84.69 128 THR A CA 1
ATOM 984 C C . THR A 1 128 ? 34.299 5.880 -71.898 1.00 84.69 128 THR A C 1
ATOM 986 O O . THR A 1 128 ? 35.328 5.970 -71.236 1.00 84.69 128 THR A O 1
ATOM 989 N N . GLN A 1 129 ? 33.947 6.833 -72.761 1.00 80.00 129 GLN A N 1
ATOM 990 C CA . GLN A 1 129 ? 34.680 8.097 -72.863 1.00 80.00 129 GLN A CA 1
ATOM 991 C C . GLN A 1 129 ? 34.147 9.134 -71.869 1.00 80.00 129 GLN A C 1
ATOM 993 O O . GLN A 1 129 ? 32.934 9.291 -71.728 1.00 80.00 129 GLN A O 1
ATOM 998 N N . ASP A 1 130 ? 35.055 9.842 -71.192 1.00 78.25 130 ASP A N 1
ATOM 999 C CA . ASP A 1 130 ? 34.727 11.049 -70.428 1.00 78.25 130 ASP A CA 1
ATOM 1000 C C . ASP A 1 130 ? 34.535 12.273 -71.352 1.00 78.25 130 ASP A C 1
ATOM 1002 O O . ASP A 1 130 ? 34.705 12.200 -72.572 1.00 78.25 130 ASP A O 1
ATOM 1006 N N . ALA A 1 131 ? 34.207 13.431 -70.771 1.00 74.75 131 ALA A N 1
ATOM 1007 C CA . ALA A 1 131 ? 34.015 14.682 -71.515 1.00 74.75 131 ALA A CA 1
ATOM 1008 C C . ALA A 1 131 ? 35.284 15.213 -72.224 1.00 74.75 131 ALA A C 1
ATOM 1010 O O . ALA A 1 131 ? 35.190 16.140 -73.027 1.00 74.75 131 ALA A O 1
ATOM 1011 N N . HIS A 1 132 ? 36.455 14.633 -71.949 1.00 68.62 132 HIS A N 1
ATOM 1012 C CA . HIS A 1 132 ? 37.734 14.939 -72.591 1.00 68.62 132 HIS A CA 1
ATOM 1013 C C . HIS A 1 132 ? 38.207 13.800 -73.516 1.00 68.62 132 HIS A C 1
ATOM 1015 O O . HIS A 1 132 ? 39.308 13.874 -74.056 1.00 68.62 132 HIS A O 1
ATOM 1021 N N . GLY A 1 133 ? 37.385 12.760 -73.712 1.00 66.44 133 GLY A N 1
ATOM 1022 C CA . GLY A 1 133 ? 37.646 11.586 -74.545 1.00 66.44 133 GLY A CA 1
ATOM 1023 C C . GLY A 1 133 ? 38.576 10.526 -73.939 1.00 66.44 133 GLY A C 1
ATOM 1024 O O . GLY A 1 133 ? 38.922 9.574 -74.644 1.00 66.44 133 GLY A O 1
ATOM 1025 N N . ASN A 1 134 ? 38.950 10.644 -72.660 1.00 73.81 134 ASN A N 1
ATOM 1026 C CA . ASN A 1 134 ? 39.699 9.613 -71.938 1.00 73.81 134 ASN A CA 1
ATOM 1027 C C . ASN A 1 134 ? 38.823 8.369 -71.748 1.00 73.81 134 ASN A C 1
ATOM 1029 O O . ASN A 1 134 ? 37.653 8.493 -71.389 1.00 73.81 134 ASN A O 1
ATOM 1033 N N . CYS A 1 135 ? 39.389 7.172 -71.913 1.00 79.62 135 CYS A N 1
ATOM 1034 C CA . CYS A 1 135 ? 38.693 5.932 -71.572 1.00 79.62 135 CYS A CA 1
ATOM 1035 C C . CYS A 1 135 ? 38.656 5.751 -70.046 1.00 79.62 135 CYS A C 1
ATOM 1037 O O . CYS A 1 135 ? 39.677 5.437 -69.434 1.00 79.62 135 CYS A O 1
ATOM 1039 N N . VAL A 1 136 ? 37.484 5.946 -69.447 1.00 84.75 136 VAL A N 1
ATOM 1040 C CA . VAL A 1 136 ? 37.207 5.728 -68.023 1.00 84.75 136 VAL A CA 1
ATOM 1041 C C . VAL A 1 136 ? 36.390 4.455 -67.820 1.00 84.75 136 VAL A C 1
ATOM 1043 O O . VAL A 1 136 ? 35.614 4.045 -68.682 1.00 84.75 136 VAL A O 1
ATOM 1046 N N . ASP A 1 137 ? 36.603 3.823 -66.676 1.00 88.62 137 ASP A N 1
ATOM 1047 C CA . ASP A 1 137 ? 35.955 2.583 -66.255 1.00 88.62 137 ASP A CA 1
ATOM 1048 C C . ASP A 1 137 ? 34.422 2.732 -66.171 1.00 88.62 137 ASP A C 1
ATOM 1050 O O . ASP A 1 137 ? 33.919 3.718 -65.619 1.00 88.62 137 ASP A O 1
ATOM 1054 N N . ILE A 1 138 ? 33.664 1.782 -66.728 1.00 89.44 138 ILE A N 1
ATOM 1055 C CA . ILE A 1 138 ? 32.199 1.764 -66.612 1.00 89.44 138 ILE A CA 1
ATOM 1056 C C . ILE A 1 138 ? 31.841 1.099 -65.291 1.00 89.44 138 ILE A C 1
ATOM 1058 O O . ILE A 1 138 ? 31.924 -0.113 -65.174 1.00 89.44 138 ILE A O 1
ATOM 1062 N N . ASN A 1 139 ? 31.353 1.877 -64.325 1.00 88.62 139 ASN A N 1
ATOM 1063 C CA . ASN A 1 139 ? 30.835 1.307 -63.086 1.00 88.62 139 ASN A CA 1
ATOM 1064 C C . ASN A 1 139 ? 29.518 0.550 -63.343 1.00 88.62 139 ASN A C 1
ATOM 1066 O O . ASN A 1 139 ? 28.439 1.158 -63.321 1.00 88.62 139 ASN A O 1
ATOM 1070 N N . GLU A 1 140 ? 29.570 -0.763 -63.596 1.00 91.38 140 GLU A N 1
ATOM 1071 C CA . GLU A 1 140 ? 28.359 -1.549 -63.875 1.00 91.38 140 GLU A CA 1
ATOM 1072 C C . GLU A 1 140 ? 27.451 -1.662 -62.647 1.00 91.38 140 GLU A C 1
ATOM 1074 O O . GLU A 1 140 ? 26.230 -1.715 -62.791 1.00 91.38 140 GLU A O 1
ATOM 1079 N N . CYS A 1 141 ? 28.016 -1.580 -61.438 1.00 87.75 141 CYS A N 1
ATOM 1080 C CA . CYS A 1 141 ? 27.258 -1.577 -60.187 1.00 87.75 141 CYS A CA 1
ATOM 1081 C C . CYS A 1 141 ? 26.359 -0.342 -60.006 1.00 87.75 141 CYS A C 1
ATOM 1083 O O . CYS A 1 141 ? 25.405 -0.404 -59.231 1.00 87.75 141 CYS A O 1
ATOM 1085 N N . SER A 1 142 ? 26.643 0.752 -60.723 1.00 86.06 142 SER A N 1
ATOM 1086 C CA . SER A 1 142 ? 25.825 1.974 -60.746 1.00 86.06 142 SER A CA 1
ATOM 1087 C C . SER A 1 142 ? 25.072 2.196 -62.063 1.00 86.06 142 SER A C 1
ATOM 1089 O O . SER A 1 142 ? 24.166 3.026 -62.100 1.00 86.06 142 SER A O 1
ATOM 1091 N N . SER A 1 143 ? 25.443 1.506 -63.148 1.00 85.00 143 SER A N 1
ATOM 1092 C CA . SER A 1 143 ? 24.839 1.688 -64.482 1.00 85.00 143 SER A CA 1
ATOM 1093 C C . SER A 1 143 ? 23.905 0.552 -64.918 1.00 85.00 143 SER A C 1
ATOM 1095 O O . SER A 1 143 ? 23.079 0.764 -65.806 1.00 85.00 143 SER A O 1
ATOM 1097 N N . LEU A 1 144 ? 23.956 -0.618 -64.270 1.00 83.25 144 LEU A N 1
ATOM 1098 C CA . LEU A 1 144 ? 22.983 -1.700 -64.447 1.00 83.25 144 LEU A CA 1
ATOM 1099 C C . LEU A 1 144 ? 22.010 -1.749 -63.260 1.00 83.25 144 LEU A C 1
ATOM 1101 O O . LEU A 1 144 ? 22.421 -1.742 -62.104 1.00 83.25 144 LEU A O 1
ATOM 1105 N N . ALA A 1 145 ? 20.707 -1.860 -63.537 1.00 79.19 145 ALA A N 1
ATOM 1106 C CA . ALA A 1 145 ? 19.671 -1.856 -62.496 1.00 79.19 145 ALA A CA 1
ATOM 1107 C C . ALA A 1 145 ? 19.698 -3.101 -61.582 1.00 79.19 145 ALA A C 1
ATOM 1109 O O . ALA A 1 145 ? 19.300 -3.024 -60.422 1.00 79.19 145 ALA A O 1
ATOM 1110 N N . GLN A 1 146 ? 20.158 -4.245 -62.102 1.00 79.56 146 GLN A N 1
ATOM 1111 C CA . GLN A 1 146 ? 20.442 -5.469 -61.343 1.00 79.56 146 GLN A CA 1
ATOM 1112 C C . GLN A 1 146 ? 21.689 -6.146 -61.948 1.00 79.56 146 GLN A C 1
ATOM 1114 O O . GLN A 1 146 ? 21.549 -7.006 -62.816 1.00 79.56 146 GLN A O 1
ATOM 1119 N N . PRO A 1 147 ? 22.914 -5.751 -61.545 1.00 83.12 147 PRO A N 1
ATOM 1120 C CA . PRO A 1 147 ? 24.150 -6.326 -62.088 1.00 83.12 147 PRO A CA 1
ATOM 1121 C C . PRO A 1 147 ? 24.387 -7.763 -61.596 1.00 83.12 147 PRO A C 1
ATOM 1123 O O . PRO A 1 147 ? 24.947 -8.592 -62.305 1.00 83.12 147 PRO A O 1
ATOM 1126 N N . CYS A 1 148 ? 23.945 -8.062 -60.371 1.00 85.12 148 CYS A N 1
ATOM 1127 C CA . CYS A 1 148 ? 24.138 -9.337 -59.688 1.00 85.12 148 CYS A CA 1
ATOM 1128 C C . CYS A 1 148 ? 22.804 -9.896 -59.176 1.00 85.12 148 CYS A C 1
ATOM 1130 O O . CYS A 1 148 ? 21.878 -9.141 -58.879 1.00 85.12 148 CYS A O 1
ATOM 1132 N N . SER A 1 149 ? 22.741 -11.220 -59.001 1.00 81.62 149 SER A N 1
ATOM 1133 C CA . SER A 1 149 ? 21.619 -11.891 -58.329 1.00 81.62 149 SER A CA 1
ATOM 1134 C C . SER A 1 149 ? 21.437 -11.391 -56.886 1.00 81.62 149 SER A C 1
ATOM 1136 O O . SER A 1 149 ? 22.391 -10.938 -56.250 1.00 81.62 149 SER A O 1
ATOM 1138 N N . SER A 1 150 ? 20.220 -11.496 -56.346 1.00 70.44 150 SER A N 1
ATOM 1139 C CA . SER A 1 150 ? 19.807 -10.895 -55.066 1.00 70.44 150 SER A CA 1
ATOM 1140 C C . SER A 1 150 ? 20.710 -11.249 -53.875 1.00 70.44 150 SER A C 1
ATOM 1142 O O . SER A 1 150 ? 20.982 -10.376 -53.047 1.00 70.44 150 SER A O 1
ATOM 1144 N N . SER A 1 151 ? 21.239 -12.476 -53.819 1.00 68.38 151 SER A N 1
ATOM 1145 C CA . SER A 1 151 ? 22.160 -12.971 -52.777 1.00 68.38 151 SER A CA 1
ATOM 1146 C C . SER A 1 151 ? 23.601 -12.437 -52.873 1.00 68.38 151 SER A C 1
ATOM 1148 O O . SER A 1 151 ? 24.417 -12.704 -51.991 1.00 68.38 151 SER A O 1
ATOM 1150 N N . PHE A 1 152 ? 23.937 -11.685 -53.924 1.00 78.69 152 PHE A N 1
ATOM 1151 C CA . PHE A 1 152 ? 25.288 -11.187 -54.192 1.00 78.69 152 PHE A CA 1
ATOM 1152 C C . PHE A 1 152 ? 25.323 -9.653 -54.247 1.00 78.69 152 PHE A C 1
ATOM 1154 O O . PHE A 1 152 ? 24.347 -8.997 -54.617 1.00 78.69 152 PHE A O 1
ATOM 1161 N N . ALA A 1 153 ? 26.444 -9.066 -53.842 1.00 82.69 153 ALA A N 1
ATOM 1162 C CA . ALA A 1 153 ? 26.753 -7.650 -53.967 1.00 82.69 153 ALA A CA 1
ATOM 1163 C C . ALA A 1 153 ? 27.646 -7.437 -55.194 1.00 82.69 153 ALA A C 1
ATOM 1165 O O . ALA A 1 153 ? 28.591 -8.193 -55.417 1.00 82.69 153 ALA A O 1
ATOM 1166 N N . CYS A 1 154 ? 27.346 -6.407 -55.980 1.00 87.69 154 CYS A N 1
ATOM 1167 C CA . CYS A 1 154 ? 28.204 -5.998 -57.084 1.00 87.69 154 CYS A CA 1
ATOM 1168 C C . CYS A 1 154 ? 29.418 -5.244 -56.534 1.00 87.69 154 CYS A C 1
ATOM 1170 O O . CYS A 1 154 ? 29.259 -4.313 -55.743 1.00 87.69 154 CYS A O 1
ATOM 1172 N N . VAL A 1 155 ? 30.614 -5.640 -56.962 1.00 88.44 155 VAL A N 1
ATOM 1173 C CA . VAL A 1 155 ? 31.870 -4.936 -56.698 1.00 88.44 155 VAL A CA 1
ATOM 1174 C C . VAL A 1 155 ? 32.485 -4.564 -58.038 1.00 88.44 155 VAL A C 1
ATOM 1176 O O . VAL A 1 155 ? 32.787 -5.432 -58.858 1.00 88.44 155 VAL A O 1
ATOM 1179 N N . ASN A 1 156 ? 32.655 -3.265 -5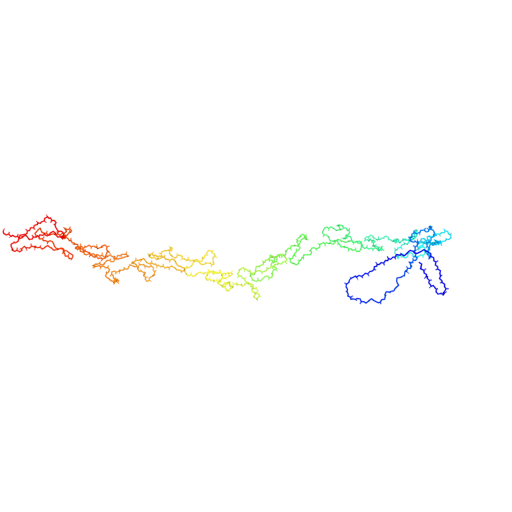8.258 1.00 87.88 156 ASN A N 1
ATOM 1180 C CA . ASN A 1 156 ? 33.227 -2.740 -59.487 1.00 87.88 156 ASN A CA 1
ATOM 1181 C C . ASN A 1 156 ? 34.735 -3.024 -59.552 1.00 87.88 156 ASN A C 1
ATOM 1183 O O . ASN A 1 156 ? 35.436 -2.822 -58.556 1.00 87.88 156 ASN A O 1
ATOM 1187 N N . THR A 1 157 ? 35.247 -3.456 -60.704 1.00 89.12 157 THR A N 1
ATOM 1188 C CA . THR A 1 157 ? 36.690 -3.626 -60.943 1.00 89.12 157 THR A CA 1
ATOM 1189 C C . THR A 1 157 ? 37.084 -3.056 -62.305 1.00 89.12 157 THR A C 1
ATOM 1191 O O . THR A 1 157 ? 36.233 -2.775 -63.136 1.00 89.12 157 THR A O 1
ATOM 1194 N N . VAL A 1 158 ? 38.380 -2.832 -62.533 1.00 86.38 158 VAL A N 1
ATOM 1195 C CA . VAL A 1 158 ? 38.839 -2.113 -63.731 1.00 86.38 158 VAL A CA 1
ATOM 1196 C C . VAL A 1 158 ? 38.586 -2.945 -64.997 1.00 86.38 158 VAL A C 1
ATOM 1198 O O . VAL A 1 158 ? 39.279 -3.934 -65.241 1.00 86.38 158 VAL A O 1
ATOM 1201 N N . GLY A 1 159 ? 37.609 -2.520 -65.799 1.00 83.38 159 GLY A N 1
ATOM 1202 C CA . GLY A 1 159 ? 37.164 -3.136 -67.050 1.00 83.38 159 GLY A CA 1
ATOM 1203 C C . GLY A 1 159 ? 36.075 -4.212 -66.923 1.00 83.38 159 GLY A C 1
ATOM 1204 O O . GLY A 1 159 ? 35.788 -4.864 -67.927 1.00 83.38 159 GLY A O 1
ATOM 1205 N N . SER A 1 160 ? 35.518 -4.445 -65.726 1.00 88.44 160 SER A N 1
ATOM 1206 C CA . SER A 1 160 ? 34.418 -5.396 -65.456 1.00 88.44 160 SER A CA 1
ATOM 1207 C C . SER A 1 160 ? 33.969 -5.305 -63.995 1.00 88.44 160 SER A C 1
ATOM 1209 O O . SER A 1 160 ? 34.797 -5.125 -63.109 1.00 88.44 160 SER A O 1
ATOM 1211 N N . PHE A 1 161 ? 32.726 -5.642 -63.672 1.00 89.62 161 PHE A N 1
ATOM 1212 C CA . PHE A 1 161 ? 32.314 -5.951 -62.295 1.00 89.62 161 PHE A CA 1
ATOM 1213 C C . PHE A 1 161 ? 32.577 -7.417 -61.904 1.00 89.62 161 PHE A C 1
ATOM 1215 O O . PHE A 1 161 ? 32.808 -8.282 -62.753 1.00 89.62 161 PHE A O 1
ATOM 1222 N N . ASN A 1 162 ? 32.490 -7.717 -60.603 1.00 88.88 162 ASN A N 1
ATOM 1223 C CA . ASN A 1 162 ? 32.262 -9.069 -60.083 1.00 88.88 162 ASN A CA 1
ATOM 1224 C C . ASN A 1 162 ? 31.139 -9.089 -59.028 1.00 88.88 162 ASN A C 1
ATOM 1226 O O . ASN A 1 162 ? 30.770 -8.058 -58.466 1.00 88.88 162 ASN A O 1
ATOM 1230 N N . CYS A 1 163 ? 30.584 -10.275 -58.768 1.00 87.56 163 CYS A N 1
ATOM 1231 C CA . CYS A 1 163 ? 29.505 -10.486 -57.803 1.00 87.56 163 CYS A CA 1
ATOM 1232 C C . CYS A 1 163 ? 30.027 -11.260 -56.586 1.00 87.56 163 CYS A C 1
ATOM 1234 O O . CYS A 1 163 ? 30.273 -12.462 -56.676 1.00 87.56 163 CYS A O 1
ATOM 1236 N N . GLN A 1 164 ? 30.173 -10.589 -55.444 1.00 81.81 164 GLN A N 1
ATOM 1237 C CA . GLN A 1 164 ? 30.632 -11.200 -54.190 1.00 81.81 164 GLN A CA 1
ATOM 1238 C C . GLN A 1 164 ? 29.441 -11.612 -53.326 1.00 81.81 164 GLN A C 1
ATOM 1240 O O . GLN A 1 164 ? 28.386 -10.983 -53.375 1.00 81.81 164 GLN A O 1
ATOM 1245 N N . GLN A 1 165 ? 29.568 -12.685 -52.545 1.00 76.38 165 GLN A N 1
ATOM 1246 C CA . GLN A 1 165 ? 28.477 -13.139 -51.681 1.00 76.38 165 GLN A CA 1
ATOM 1247 C C . GLN A 1 165 ? 28.157 -12.068 -50.627 1.00 76.38 165 GLN A C 1
ATOM 1249 O O . GLN A 1 165 ? 29.066 -11.537 -49.987 1.00 76.38 165 GLN A O 1
ATOM 1254 N N . LYS A 1 166 ? 26.870 -11.763 -50.412 1.00 70.00 166 LYS A N 1
ATOM 1255 C CA . LYS A 1 166 ? 26.441 -10.916 -49.289 1.00 70.00 166 LYS A CA 1
ATOM 1256 C C . LYS A 1 166 ? 26.601 -11.695 -47.984 1.00 70.00 166 LYS A C 1
ATOM 1258 O O . LYS A 1 166 ? 25.669 -12.348 -47.528 1.00 70.00 166 LYS A O 1
ATOM 1263 N N . VAL A 1 167 ? 27.795 -11.643 -47.398 1.00 70.00 167 VAL A N 1
ATOM 1264 C CA . VAL A 1 167 ? 28.037 -12.150 -46.044 1.00 70.00 167 VAL A CA 1
ATOM 1265 C C . VAL A 1 167 ? 27.306 -11.233 -45.067 1.00 70.00 167 VAL A C 1
ATOM 1267 O O . VAL A 1 167 ? 27.701 -10.083 -44.872 1.00 70.00 167 VAL A O 1
ATOM 1270 N N . LEU A 1 168 ? 26.221 -11.731 -44.475 1.00 74.81 168 LEU A N 1
ATOM 1271 C CA . LEU A 1 168 ? 25.467 -11.009 -43.459 1.00 74.81 168 LEU A CA 1
ATOM 1272 C C . LEU A 1 168 ? 26.266 -10.986 -42.149 1.00 74.81 168 LEU A C 1
ATOM 1274 O O . LEU A 1 168 ? 26.217 -11.920 -41.353 1.00 74.81 168 LEU A O 1
ATOM 1278 N N . VAL A 1 169 ? 27.031 -9.915 -41.938 1.00 81.00 169 VAL A N 1
ATOM 1279 C CA . VAL A 1 169 ? 27.746 -9.683 -40.678 1.00 81.00 169 VAL A CA 1
ATOM 1280 C C . VAL A 1 169 ? 26.761 -9.127 -39.655 1.00 81.00 169 VAL A C 1
ATOM 1282 O O . VAL A 1 169 ? 26.324 -7.982 -39.761 1.00 81.00 169 VAL A O 1
ATOM 1285 N N . CYS A 1 170 ? 26.405 -9.945 -38.670 1.00 86.75 170 CYS A N 1
ATOM 1286 C CA . CYS A 1 170 ? 25.526 -9.537 -37.582 1.00 86.75 170 CYS A CA 1
ATOM 1287 C C . CYS A 1 170 ? 26.249 -8.656 -36.553 1.00 86.75 170 CYS A C 1
ATOM 1289 O O . CYS A 1 170 ? 27.453 -8.788 -36.320 1.00 86.75 170 CYS A O 1
ATOM 1291 N N . ASN A 1 171 ? 25.494 -7.755 -35.920 1.00 88.69 171 ASN A N 1
ATOM 1292 C CA . ASN A 1 171 ? 25.985 -6.951 -34.804 1.00 88.69 171 ASN A CA 1
ATOM 1293 C C . ASN A 1 171 ? 26.307 -7.838 -33.589 1.00 88.69 171 ASN A C 1
ATOM 1295 O O . ASN A 1 171 ? 25.768 -8.934 -33.440 1.00 88.69 171 ASN A O 1
ATOM 1299 N N . ARG A 1 172 ? 27.148 -7.343 -32.673 1.00 89.62 172 ARG A N 1
ATOM 1300 C CA . ARG A 1 172 ? 27.376 -8.006 -31.379 1.00 89.62 172 ARG A CA 1
ATOM 1301 C C . ARG A 1 172 ? 26.039 -8.201 -30.646 1.00 89.62 172 ARG A C 1
ATOM 1303 O O . ARG A 1 172 ? 25.217 -7.291 -30.651 1.00 89.62 172 ARG A O 1
ATOM 1310 N N . GLY A 1 173 ? 25.855 -9.377 -30.042 1.00 89.62 173 GLY A N 1
ATOM 1311 C CA . GLY A 1 173 ? 24.583 -9.804 -29.441 1.00 89.62 173 GLY A CA 1
ATOM 1312 C C . GLY A 1 173 ? 23.639 -10.520 -30.416 1.00 89.62 173 GLY A C 1
ATOM 1313 O O . GLY A 1 173 ? 22.602 -11.012 -29.999 1.00 89.62 173 GLY A O 1
ATOM 1314 N N . TYR A 1 174 ? 24.001 -10.630 -31.699 1.00 92.50 174 TYR A N 1
ATOM 1315 C CA . TYR A 1 174 ? 23.223 -11.340 -32.714 1.00 92.50 174 TYR A CA 1
ATOM 1316 C C . TYR A 1 174 ? 24.062 -12.426 -33.395 1.00 92.50 174 TYR A C 1
ATOM 1318 O O . TYR A 1 174 ? 25.265 -12.264 -33.611 1.00 92.50 174 TYR A O 1
ATOM 1326 N N . HIS A 1 175 ? 23.409 -13.518 -33.785 1.00 90.19 175 HIS A N 1
ATOM 1327 C CA . HIS A 1 175 ? 23.975 -14.590 -34.595 1.00 90.19 175 HIS A CA 1
ATOM 1328 C C . HIS A 1 175 ? 23.267 -14.676 -35.951 1.00 90.19 175 HIS A C 1
ATOM 1330 O O . HIS A 1 175 ? 22.121 -14.259 -36.108 1.00 90.19 175 HIS A O 1
ATOM 1336 N N . THR A 1 176 ? 23.942 -15.222 -36.959 1.00 88.88 176 THR A N 1
ATOM 1337 C CA . THR A 1 176 ? 23.301 -15.545 -38.240 1.00 88.88 176 THR A CA 1
ATOM 1338 C C . THR A 1 176 ? 22.290 -16.675 -38.047 1.00 88.88 176 THR A C 1
ATOM 1340 O O . THR A 1 176 ? 22.660 -17.745 -37.560 1.00 88.88 176 THR A O 1
ATOM 1343 N N . SER A 1 177 ? 21.047 -16.457 -38.476 1.00 83.69 177 SER A N 1
ATOM 1344 C CA . SER A 1 177 ? 20.013 -17.495 -38.582 1.00 83.69 177 SER A CA 1
ATOM 1345 C C . SER A 1 177 ? 20.505 -18.692 -39.428 1.00 83.69 177 SER A C 1
ATOM 1347 O O . SER A 1 177 ? 21.337 -18.491 -40.320 1.00 83.69 177 SER A O 1
ATOM 1349 N N . PRO A 1 178 ? 19.999 -19.929 -39.220 1.00 79.25 178 PRO A N 1
ATOM 1350 C CA . PRO A 1 178 ? 20.393 -21.111 -40.000 1.00 79.25 178 PRO A CA 1
ATOM 1351 C C . PRO A 1 178 ? 20.194 -21.006 -41.522 1.00 79.25 178 PRO A C 1
ATOM 1353 O O . PRO A 1 178 ? 20.797 -21.774 -42.267 1.00 79.25 178 PRO A O 1
ATOM 1356 N N . ASP A 1 179 ? 19.359 -20.074 -41.991 1.00 79.69 179 ASP A N 1
ATOM 1357 C CA . ASP A 1 179 ? 19.159 -19.766 -43.415 1.00 79.69 179 ASP A CA 1
ATOM 1358 C C . ASP A 1 179 ? 20.196 -18.781 -43.996 1.00 79.69 179 ASP A C 1
ATOM 1360 O O . ASP A 1 179 ? 20.224 -18.551 -45.205 1.00 79.69 179 ASP A O 1
ATOM 1364 N N . GLY A 1 180 ? 21.041 -18.181 -43.149 1.00 73.19 180 GLY A N 1
ATOM 1365 C CA . GLY A 1 180 ? 22.014 -17.148 -43.514 1.00 73.19 180 GLY A CA 1
ATOM 1366 C C . GLY A 1 180 ? 21.403 -15.816 -43.973 1.00 73.19 180 GLY A C 1
ATOM 1367 O O . GLY A 1 180 ? 22.146 -14.928 -44.389 1.00 73.19 180 GLY A O 1
ATOM 1368 N N . ALA A 1 181 ? 20.075 -15.663 -43.920 1.00 77.75 181 ALA A N 1
ATOM 1369 C CA . ALA A 1 181 ? 19.354 -14.530 -44.503 1.00 77.75 181 ALA A CA 1
ATOM 1370 C C . ALA A 1 181 ? 18.988 -13.442 -43.481 1.00 77.75 181 ALA A C 1
ATOM 1372 O O . ALA A 1 181 ? 18.666 -12.317 -43.868 1.00 77.75 181 ALA A O 1
ATOM 1373 N N . SER A 1 182 ? 19.040 -13.757 -42.184 1.00 84.50 182 SER A N 1
ATOM 1374 C CA . SER A 1 182 ? 18.698 -12.835 -41.097 1.00 84.50 182 SER A CA 1
ATOM 1375 C C . SER A 1 182 ? 19.648 -12.953 -39.900 1.00 84.50 182 SER A C 1
ATOM 1377 O O . SER A 1 182 ? 20.349 -13.952 -39.728 1.00 84.50 182 SER A O 1
ATOM 1379 N N . CYS A 1 183 ? 19.677 -11.906 -39.073 1.00 89.50 183 CYS A N 1
ATOM 1380 C CA . CYS A 1 183 ? 20.356 -11.909 -37.782 1.00 89.50 183 CYS A CA 1
ATOM 1381 C C . CYS A 1 183 ? 19.329 -12.180 -36.684 1.00 89.50 183 CYS A C 1
ATOM 1383 O O . CYS A 1 183 ? 18.435 -11.364 -36.462 1.00 89.50 183 CYS A O 1
ATOM 1385 N N . ALA A 1 184 ? 19.467 -13.319 -36.017 1.00 91.44 184 ALA A N 1
ATOM 1386 C CA . ALA A 1 184 ? 18.692 -13.682 -34.846 1.00 91.44 184 ALA A CA 1
ATOM 1387 C C . ALA A 1 184 ? 19.406 -13.199 -33.576 1.00 91.44 184 ALA A C 1
ATOM 1389 O O . ALA A 1 184 ? 20.634 -13.139 -33.513 1.00 91.44 184 ALA A O 1
ATOM 1390 N N . ASP A 1 185 ? 18.624 -12.842 -32.568 1.00 94.56 185 ASP A N 1
ATOM 1391 C CA . ASP A 1 185 ? 19.112 -12.476 -31.239 1.00 94.56 185 ASP A CA 1
ATOM 1392 C C . ASP A 1 185 ? 19.857 -13.650 -30.571 1.00 94.56 185 ASP A C 1
ATOM 1394 O O . ASP A 1 185 ? 19.566 -14.815 -30.861 1.00 94.56 185 ASP A O 1
ATOM 1398 N N . VAL A 1 186 ? 20.844 -13.379 -29.714 1.00 94.31 186 VAL A N 1
ATOM 1399 C CA . VAL A 1 186 ? 21.545 -14.419 -28.938 1.00 94.31 186 VAL A CA 1
ATOM 1400 C C . VAL A 1 186 ? 20.978 -14.433 -27.528 1.00 94.31 186 VAL A C 1
ATOM 1402 O O . VAL A 1 186 ? 21.369 -13.614 -26.706 1.00 94.31 186 VAL A O 1
ATOM 1405 N N . ASP A 1 187 ? 20.094 -15.387 -27.231 1.00 94.94 187 ASP A N 1
ATOM 1406 C CA . ASP A 1 187 ? 19.506 -15.503 -25.895 1.00 94.94 187 ASP A CA 1
ATOM 1407 C C . ASP A 1 187 ? 20.542 -16.000 -24.872 1.00 94.94 187 ASP A C 1
ATOM 1409 O O . ASP A 1 187 ? 20.716 -17.199 -24.630 1.00 94.94 187 ASP A O 1
ATOM 1413 N N . GLU A 1 188 ? 21.261 -15.057 -24.263 1.00 96.00 188 GLU A N 1
ATOM 1414 C CA . GLU A 1 188 ? 22.323 -15.355 -23.300 1.00 96.00 188 GLU A CA 1
ATOM 1415 C C . GLU A 1 188 ? 21.781 -15.948 -21.989 1.00 96.00 188 GLU A C 1
ATOM 1417 O O . GLU A 1 188 ? 22.547 -16.546 -21.226 1.00 96.00 188 GLU A O 1
ATOM 1422 N N . CYS A 1 189 ? 20.469 -15.833 -21.749 1.00 95.56 189 CYS A N 1
ATOM 1423 C CA . CYS A 1 189 ? 19.767 -16.453 -20.631 1.00 95.56 189 CYS A CA 1
ATOM 1424 C C . CYS A 1 189 ? 19.521 -17.947 -20.883 1.00 95.56 189 CYS A C 1
ATOM 1426 O O . CYS A 1 189 ? 19.838 -18.771 -20.027 1.00 95.56 189 CYS A O 1
ATOM 1428 N N . GLN A 1 190 ? 19.041 -18.318 -22.073 1.00 95.06 190 GLN A N 1
ATOM 1429 C CA . GLN A 1 190 ? 18.875 -19.714 -22.484 1.00 95.06 190 GLN A CA 1
ATOM 1430 C C . GLN A 1 190 ? 20.227 -20.412 -22.705 1.00 95.06 190 GLN A C 1
ATOM 1432 O O . GLN A 1 190 ? 20.366 -21.596 -22.398 1.00 95.06 190 GLN A O 1
ATOM 1437 N N . MET A 1 191 ? 21.231 -19.694 -23.219 1.00 91.38 191 MET A N 1
ATOM 1438 C CA . MET A 1 191 ? 22.576 -20.234 -23.451 1.00 91.38 191 MET A CA 1
ATOM 1439 C C . MET A 1 191 ? 23.455 -20.288 -22.189 1.00 91.38 191 MET A C 1
ATOM 1441 O O . MET A 1 191 ? 24.528 -20.891 -22.230 1.00 91.38 191 MET A O 1
ATOM 1445 N N . GLY A 1 192 ? 23.040 -19.665 -21.079 1.00 90.00 192 GLY A N 1
ATOM 1446 C CA . GLY A 1 192 ? 23.826 -19.601 -19.840 1.00 90.00 192 GLY A CA 1
ATOM 1447 C C . GLY A 1 192 ? 25.135 -18.807 -19.969 1.00 90.00 192 GLY A C 1
ATOM 1448 O O . GLY A 1 192 ? 26.054 -18.998 -19.174 1.00 90.00 192 GLY A O 1
ATOM 1449 N N . SER A 1 193 ? 25.245 -17.936 -20.977 1.00 91.44 193 SER A N 1
ATOM 1450 C CA . SER A 1 193 ? 26.433 -17.115 -21.259 1.00 91.44 193 SER A CA 1
ATOM 1451 C C . SER A 1 193 ? 26.398 -15.732 -20.593 1.00 91.44 193 SER A C 1
ATOM 1453 O O . SER A 1 193 ? 27.300 -14.917 -20.799 1.00 91.44 193 SER A O 1
ATOM 1455 N N . HIS A 1 194 ? 25.365 -15.457 -19.796 1.00 91.44 194 HIS A N 1
ATOM 1456 C CA . HIS A 1 194 ? 25.201 -14.226 -19.031 1.00 91.44 194 HIS A CA 1
ATOM 1457 C C . HIS A 1 194 ? 26.192 -14.100 -17.859 1.00 91.44 194 HIS A C 1
ATOM 1459 O O . HIS A 1 194 ? 26.531 -15.073 -17.189 1.00 91.44 194 HIS A O 1
ATOM 1465 N N . ALA A 1 195 ? 26.585 -12.871 -17.515 1.00 90.69 195 ALA A N 1
ATOM 1466 C CA . ALA A 1 195 ? 27.444 -12.575 -16.361 1.00 90.69 195 ALA A CA 1
ATOM 1467 C C . ALA A 1 195 ? 26.671 -12.238 -15.065 1.00 90.69 195 ALA A C 1
ATOM 1469 O O . ALA A 1 195 ? 27.245 -11.646 -14.149 1.00 90.69 195 ALA A O 1
ATOM 1470 N N . CYS A 1 196 ? 25.376 -12.575 -14.986 1.00 90.25 196 CYS A N 1
ATOM 1471 C CA . CYS A 1 196 ? 24.544 -12.317 -13.806 1.00 90.25 196 CYS A CA 1
ATOM 1472 C C . CYS A 1 196 ? 25.113 -12.953 -12.524 1.00 90.25 196 CYS A C 1
ATOM 1474 O O . CYS A 1 196 ? 25.587 -14.090 -12.533 1.00 90.25 196 CYS A O 1
ATOM 1476 N N . GLY A 1 197 ? 25.058 -12.202 -11.422 1.00 84.12 197 GLY A N 1
ATOM 1477 C CA . GLY A 1 197 ? 25.507 -12.623 -10.097 1.00 84.12 197 GLY A CA 1
ATOM 1478 C C . GLY A 1 197 ? 24.552 -13.597 -9.405 1.00 84.12 197 GLY A C 1
ATOM 1479 O O . GLY A 1 197 ? 23.450 -13.884 -9.875 1.00 84.12 197 GLY A O 1
ATOM 1480 N N . VAL A 1 198 ? 24.972 -14.106 -8.246 1.00 81.62 198 VAL A N 1
ATOM 1481 C CA . VAL A 1 198 ? 24.195 -15.104 -7.496 1.00 81.62 198 VAL A CA 1
ATOM 1482 C C . VAL A 1 198 ? 22.888 -14.478 -6.993 1.00 81.62 198 VAL A C 1
ATOM 1484 O O . VAL A 1 198 ? 22.894 -13.437 -6.335 1.00 81.62 198 VAL A O 1
ATOM 1487 N N . GLY A 1 199 ? 21.762 -15.120 -7.314 1.00 83.31 199 GLY A N 1
ATOM 1488 C CA . GLY A 1 199 ? 20.415 -14.645 -6.976 1.00 83.31 199 GLY A CA 1
ATOM 1489 C C . GLY A 1 199 ? 19.798 -13.652 -7.971 1.00 83.31 199 GLY A C 1
ATOM 1490 O O . GLY A 1 199 ? 18.647 -13.267 -7.777 1.00 83.31 199 GLY A O 1
ATOM 1491 N N . GLN A 1 200 ? 20.510 -13.253 -9.032 1.00 91.94 200 GLN A N 1
ATOM 1492 C CA . GLN A 1 200 ? 19.925 -12.447 -10.110 1.00 91.94 200 GLN A CA 1
ATOM 1493 C C . GLN A 1 200 ? 19.162 -13.314 -11.121 1.00 91.94 200 GLN A C 1
ATOM 1495 O O . GLN A 1 200 ? 19.576 -14.427 -11.449 1.00 91.94 200 GLN A O 1
ATOM 1500 N N . ILE A 1 201 ? 18.073 -12.765 -11.656 1.00 92.94 201 ILE A N 1
ATOM 1501 C CA . ILE A 1 201 ? 17.331 -13.296 -12.798 1.00 92.94 201 ILE A CA 1
ATOM 1502 C C . ILE A 1 201 ? 17.892 -12.662 -14.075 1.00 92.94 201 ILE A C 1
ATOM 1504 O O . ILE A 1 201 ? 18.049 -11.443 -14.168 1.00 92.94 201 ILE A O 1
ATOM 1508 N N . CYS A 1 202 ? 18.191 -13.501 -15.065 1.00 95.12 202 CYS A N 1
ATOM 1509 C CA . CYS A 1 202 ? 18.572 -13.063 -16.403 1.00 95.12 202 CYS A CA 1
ATOM 1510 C C . CYS A 1 202 ? 17.318 -12.725 -17.222 1.00 95.12 202 CYS A C 1
ATOM 1512 O O . CYS A 1 202 ? 16.380 -13.521 -17.285 1.00 95.12 202 CYS A O 1
ATOM 1514 N N . HIS A 1 203 ? 17.320 -11.567 -17.879 1.00 95.88 203 HIS A N 1
ATOM 1515 C CA . HIS A 1 203 ? 16.304 -11.170 -18.850 1.00 95.88 203 HIS A CA 1
ATOM 1516 C C . HIS A 1 203 ? 16.970 -10.872 -20.191 1.00 95.88 203 HIS A C 1
ATOM 1518 O O . HIS A 1 203 ? 17.747 -9.921 -20.288 1.00 95.88 203 HIS A O 1
ATOM 1524 N N . ASN A 1 204 ? 16.658 -11.666 -21.215 1.00 96.06 204 ASN A N 1
ATOM 1525 C CA . ASN A 1 204 ? 17.159 -11.445 -22.567 1.00 96.06 204 ASN A CA 1
ATOM 1526 C C . ASN A 1 204 ? 16.493 -10.205 -23.201 1.00 96.06 204 ASN A C 1
ATOM 1528 O O . ASN A 1 204 ? 15.306 -9.956 -22.970 1.00 96.06 204 ASN A O 1
ATOM 1532 N N . LEU A 1 205 ? 17.249 -9.425 -23.979 1.00 95.62 205 LEU A N 1
ATOM 1533 C CA . LEU A 1 205 ? 16.780 -8.262 -24.742 1.00 95.62 205 LEU A CA 1
ATOM 1534 C C . LEU A 1 205 ? 17.519 -8.227 -26.094 1.00 95.62 205 LEU A C 1
ATOM 1536 O O . LEU A 1 205 ? 18.670 -8.651 -26.140 1.00 95.62 205 LEU A O 1
ATOM 1540 N N . PRO A 1 206 ? 16.941 -7.637 -27.160 1.00 94.44 206 PRO A N 1
ATOM 1541 C CA . PRO A 1 206 ? 17.541 -7.651 -28.497 1.00 94.44 206 PRO A CA 1
ATOM 1542 C C . PRO A 1 206 ? 18.979 -7.096 -28.562 1.00 94.44 206 PRO A C 1
ATOM 1544 O O . PRO A 1 206 ? 19.198 -5.882 -28.643 1.00 94.44 206 PRO A O 1
ATOM 1547 N N . GLY A 1 207 ? 19.963 -7.994 -28.605 1.00 91.69 207 GLY A N 1
ATOM 1548 C CA . GLY A 1 207 ? 21.398 -7.719 -28.662 1.00 91.69 207 GLY A CA 1
ATOM 1549 C C . GLY A 1 207 ? 22.130 -7.625 -27.316 1.00 91.69 207 GLY A C 1
ATOM 1550 O O . GLY A 1 207 ? 23.309 -7.261 -27.328 1.00 91.69 207 GLY A O 1
ATOM 1551 N N . SER A 1 208 ? 21.465 -7.879 -26.181 1.00 95.31 208 SER A N 1
ATOM 1552 C CA . SER A 1 208 ? 22.074 -7.949 -24.840 1.00 95.31 208 SER A CA 1
ATOM 1553 C C . SER A 1 208 ? 21.065 -8.368 -23.767 1.00 95.31 208 SER A C 1
ATOM 1555 O O . SER A 1 208 ? 20.056 -7.698 -23.566 1.00 95.31 208 SER A O 1
ATOM 1557 N N . TYR A 1 209 ? 21.420 -9.323 -22.916 1.00 95.62 209 TYR A N 1
ATOM 1558 C CA . TYR A 1 209 ? 20.766 -9.532 -21.619 1.00 95.62 209 TYR A CA 1
ATOM 1559 C C . TYR A 1 209 ? 20.874 -8.338 -20.643 1.00 95.62 209 TYR A C 1
ATOM 1561 O O . TYR A 1 209 ? 21.750 -7.472 -20.755 1.00 95.62 209 TYR A O 1
ATOM 1569 N N . ARG A 1 210 ? 20.020 -8.355 -19.609 1.00 94.50 210 ARG A N 1
ATOM 1570 C CA . ARG A 1 210 ? 20.206 -7.656 -18.323 1.00 94.50 210 ARG A CA 1
ATOM 1571 C C . ARG A 1 210 ? 20.019 -8.619 -17.140 1.00 94.50 210 ARG A C 1
ATOM 1573 O O . ARG A 1 210 ? 19.463 -9.703 -17.303 1.00 94.50 210 ARG A O 1
ATOM 1580 N N . CYS A 1 211 ? 20.473 -8.211 -15.956 1.00 94.44 211 CYS A N 1
ATOM 1581 C CA . CYS A 1 211 ? 20.435 -9.014 -14.731 1.00 94.44 211 CYS A CA 1
ATOM 1582 C C . CYS A 1 211 ? 19.738 -8.237 -13.610 1.00 94.44 211 CYS A C 1
ATOM 1584 O O . CYS A 1 211 ? 20.323 -7.304 -13.058 1.00 94.44 211 CYS A O 1
ATOM 1586 N N . ASP A 1 212 ? 18.521 -8.639 -13.256 1.00 93.69 212 ASP A N 1
ATOM 1587 C CA . ASP A 1 212 ? 17.721 -7.986 -12.215 1.00 93.69 212 ASP A CA 1
ATOM 1588 C C . ASP A 1 212 ? 17.723 -8.846 -10.937 1.00 93.69 212 ASP A C 1
ATOM 1590 O O . ASP A 1 212 ? 17.852 -10.068 -11.001 1.00 93.69 212 ASP A O 1
ATOM 1594 N N . CYS A 1 213 ? 17.600 -8.239 -9.755 1.00 94.31 213 CYS A N 1
ATOM 1595 C CA . CYS A 1 213 ? 17.312 -9.001 -8.533 1.00 94.31 213 CYS A CA 1
ATOM 1596 C C . CYS A 1 213 ? 15.813 -9.326 -8.442 1.00 94.31 213 CYS A C 1
ATOM 1598 O O . CYS A 1 213 ? 14.986 -8.651 -9.056 1.00 94.31 213 CYS A O 1
ATOM 1600 N N . GLN A 1 214 ? 15.453 -10.349 -7.660 1.00 91.81 214 GLN A N 1
ATOM 1601 C CA . GLN A 1 214 ? 14.048 -10.611 -7.331 1.00 91.81 214 GLN A CA 1
ATOM 1602 C C . GLN A 1 214 ? 13.418 -9.412 -6.601 1.00 91.81 214 GLN A C 1
ATOM 1604 O O . GLN A 1 214 ? 14.109 -8.638 -5.936 1.00 91.81 214 GLN A O 1
ATOM 1609 N N . THR A 1 215 ? 12.098 -9.254 -6.712 1.00 90.88 215 THR A N 1
ATOM 1610 C CA . THR A 1 215 ? 11.345 -8.259 -5.932 1.00 90.88 215 THR A CA 1
ATOM 1611 C C . THR A 1 215 ? 11.612 -8.459 -4.435 1.00 90.88 215 THR A C 1
ATOM 1613 O O . THR A 1 215 ? 11.691 -9.597 -3.985 1.00 90.88 215 THR A O 1
ATOM 1616 N N . GLY A 1 216 ? 11.817 -7.364 -3.694 1.00 92.06 216 GLY A N 1
ATOM 1617 C CA . GLY A 1 216 ? 12.283 -7.396 -2.298 1.00 92.06 216 GLY A CA 1
ATOM 1618 C C . GLY A 1 216 ? 13.809 -7.457 -2.125 1.00 92.06 216 GLY A C 1
ATOM 1619 O O . GLY A 1 216 ? 14.295 -7.398 -1.000 1.00 92.06 216 GLY A O 1
ATOM 1620 N N . TYR A 1 217 ? 14.595 -7.530 -3.209 1.00 94.12 217 TYR A N 1
ATOM 1621 C CA . TYR A 1 217 ? 16.061 -7.595 -3.149 1.00 94.12 217 TYR A CA 1
ATOM 1622 C C . TYR A 1 217 ? 16.750 -6.479 -3.947 1.00 94.12 217 TYR A C 1
ATOM 1624 O O . TYR A 1 217 ? 16.320 -6.089 -5.032 1.00 94.12 217 TYR A O 1
ATOM 1632 N N . GLN A 1 218 ? 17.894 -6.024 -3.437 1.00 92.50 218 GLN A N 1
ATOM 1633 C CA . GLN A 1 218 ? 18.811 -5.086 -4.092 1.00 92.50 218 GLN A CA 1
ATOM 1634 C C . GLN A 1 218 ? 20.158 -5.758 -4.379 1.00 92.50 218 GLN A C 1
ATOM 1636 O O . GLN A 1 218 ? 20.568 -6.677 -3.672 1.00 92.50 218 GLN A O 1
ATOM 1641 N N . PHE A 1 219 ? 20.875 -5.296 -5.404 1.00 92.06 219 PHE A N 1
ATOM 1642 C CA . PHE A 1 219 ? 22.178 -5.860 -5.761 1.00 92.06 219 PHE A CA 1
ATOM 1643 C C . PHE A 1 219 ? 23.312 -5.236 -4.936 1.00 92.06 219 PHE A C 1
ATOM 1645 O O . PHE A 1 219 ? 23.666 -4.071 -5.128 1.00 92.06 219 PHE A O 1
ATOM 1652 N N . ASP A 1 220 ? 23.931 -6.023 -4.056 1.00 90.44 220 ASP A N 1
ATOM 1653 C CA . ASP A 1 220 ? 25.158 -5.631 -3.366 1.00 90.44 220 ASP A CA 1
ATOM 1654 C C . ASP A 1 220 ? 26.347 -5.769 -4.330 1.00 90.44 220 ASP A C 1
ATOM 1656 O O . ASP A 1 220 ? 26.842 -6.867 -4.591 1.00 90.44 220 ASP A O 1
ATOM 1660 N N . ALA A 1 221 ? 26.830 -4.640 -4.851 1.00 87.56 221 ALA A N 1
ATOM 1661 C CA . ALA A 1 221 ? 27.945 -4.601 -5.797 1.00 87.56 221 ALA A CA 1
ATOM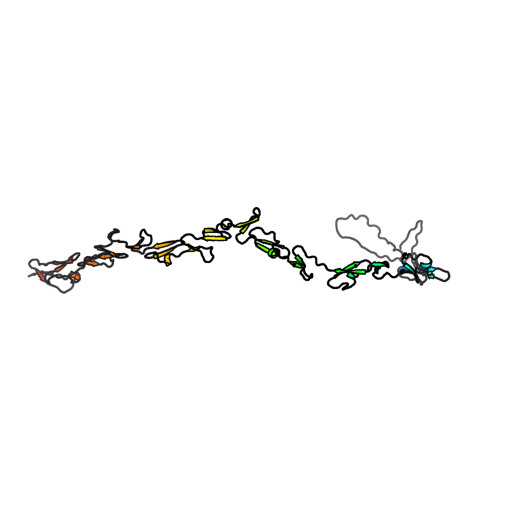 1662 C C . ALA A 1 221 ? 29.305 -5.031 -5.202 1.00 87.56 221 ALA A C 1
ATOM 1664 O O . ALA A 1 221 ? 30.200 -5.414 -5.959 1.00 87.56 221 ALA A O 1
ATOM 1665 N N . LEU A 1 222 ? 29.473 -4.995 -3.873 1.00 87.62 222 LEU A N 1
ATOM 1666 C CA . LEU A 1 222 ? 30.686 -5.451 -3.186 1.00 87.62 222 LEU A CA 1
ATOM 1667 C C . LEU A 1 222 ? 30.683 -6.978 -3.027 1.00 87.62 222 LEU A C 1
ATOM 1669 O O . LEU A 1 222 ? 31.713 -7.621 -3.232 1.00 87.62 222 LEU A O 1
ATOM 1673 N N . ARG A 1 223 ? 29.526 -7.561 -2.689 1.00 85.62 223 ARG A N 1
ATOM 1674 C CA . ARG A 1 223 ? 29.343 -9.015 -2.507 1.00 85.62 223 ARG A CA 1
ATOM 1675 C C . ARG A 1 223 ? 28.935 -9.759 -3.787 1.00 85.62 223 ARG A C 1
ATOM 1677 O O . ARG A 1 223 ? 29.041 -10.981 -3.823 1.00 85.62 223 ARG A O 1
ATOM 1684 N N . LYS A 1 224 ? 28.506 -9.039 -4.830 1.00 86.19 224 LYS A N 1
ATOM 1685 C CA . LYS A 1 224 ? 27.975 -9.549 -6.113 1.00 86.19 224 LYS A CA 1
ATOM 1686 C C . LYS A 1 224 ? 26.792 -10.513 -5.956 1.00 86.19 224 LYS A C 1
ATOM 1688 O O . LYS A 1 224 ? 26.688 -11.514 -6.670 1.00 86.19 224 LYS A O 1
ATOM 1693 N N . VAL A 1 225 ? 25.909 -10.201 -5.012 1.00 90.31 225 VAL A N 1
ATOM 1694 C CA . VAL A 1 225 ? 24.749 -11.019 -4.637 1.00 90.31 225 VAL A CA 1
ATOM 1695 C C . VAL A 1 225 ? 23.527 -10.126 -4.441 1.00 90.31 225 VAL A C 1
ATOM 1697 O O . VAL A 1 225 ? 23.659 -8.964 -4.052 1.00 90.31 225 VAL A O 1
ATOM 1700 N N . CYS A 1 226 ? 22.337 -10.661 -4.692 1.00 94.12 226 CYS A N 1
ATOM 1701 C CA . CYS A 1 226 ? 21.100 -10.008 -4.278 1.00 94.12 226 CYS A CA 1
ATOM 1702 C C . CYS A 1 226 ? 20.932 -10.124 -2.755 1.00 94.12 226 CYS A C 1
ATOM 1704 O O . CYS A 1 226 ? 20.900 -11.226 -2.209 1.00 94.12 226 CYS A O 1
ATOM 1706 N N . THR A 1 227 ? 20.837 -8.987 -2.069 1.00 93.12 227 THR A N 1
ATOM 1707 C CA . THR A 1 227 ? 20.579 -8.886 -0.627 1.00 93.12 227 THR A CA 1
ATOM 1708 C C . THR A 1 227 ? 19.173 -8.367 -0.379 1.00 93.12 227 THR A C 1
ATOM 1710 O O . THR A 1 227 ? 18.714 -7.487 -1.106 1.00 93.12 227 THR A O 1
ATOM 1713 N N . ASP A 1 228 ? 18.538 -8.881 0.668 1.00 95.38 228 ASP A N 1
ATOM 1714 C CA . ASP A 1 228 ? 17.252 -8.417 1.190 1.00 95.38 228 ASP A CA 1
ATOM 1715 C C . ASP A 1 228 ? 17.201 -6.882 1.337 1.00 95.38 228 ASP A C 1
ATOM 1717 O O . ASP A 1 228 ? 18.166 -6.263 1.805 1.00 95.38 228 ASP A O 1
ATOM 1721 N N . VAL A 1 229 ? 16.099 -6.261 0.913 1.00 95.38 229 VAL A N 1
ATOM 1722 C CA . VAL A 1 229 ? 15.812 -4.843 1.164 1.00 95.38 229 VAL A CA 1
ATOM 1723 C C . VAL A 1 229 ? 14.962 -4.764 2.416 1.00 95.38 229 VAL A C 1
ATOM 1725 O O . VAL A 1 229 ? 13.832 -5.234 2.411 1.00 95.38 229 VAL A O 1
ATOM 1728 N N . ASN A 1 230 ? 15.463 -4.110 3.466 1.00 96.31 230 ASN A N 1
ATOM 1729 C CA . ASN A 1 230 ? 14.642 -3.894 4.649 1.00 96.31 230 ASN A CA 1
ATOM 1730 C C . ASN A 1 230 ? 13.607 -2.787 4.387 1.00 96.31 230 ASN A C 1
ATOM 1732 O O . ASN A 1 230 ? 13.892 -1.607 4.618 1.00 96.31 230 ASN A O 1
ATOM 1736 N N . GLU A 1 231 ? 12.428 -3.132 3.868 1.00 95.69 231 GLU A N 1
ATOM 1737 C CA . GLU A 1 231 ? 11.470 -2.127 3.401 1.00 95.69 231 GLU A CA 1
ATOM 1738 C C . GLU A 1 231 ? 10.920 -1.292 4.566 1.00 95.69 231 GLU A C 1
ATOM 1740 O O . GLU A 1 231 ? 10.743 -0.081 4.417 1.00 95.69 231 GLU A O 1
ATOM 1745 N N . CYS A 1 232 ? 10.751 -1.890 5.751 1.00 96.06 232 CYS A N 1
ATOM 1746 C CA . CYS A 1 232 ? 10.344 -1.179 6.967 1.00 96.06 232 CYS A CA 1
ATOM 1747 C C . CYS A 1 232 ? 11.339 -0.068 7.369 1.00 96.06 232 CYS A C 1
ATOM 1749 O O . CYS A 1 232 ? 10.919 0.989 7.844 1.00 96.06 232 CYS A O 1
ATOM 1751 N N . TRP A 1 233 ? 12.643 -0.267 7.139 1.00 95.62 233 TRP A N 1
ATOM 1752 C CA . TRP A 1 233 ? 13.685 0.750 7.330 1.00 95.62 233 TRP A CA 1
ATOM 1753 C C . TRP A 1 233 ? 13.752 1.742 6.159 1.00 95.62 233 TRP A C 1
ATOM 1755 O O . TRP A 1 233 ? 14.002 2.929 6.369 1.00 95.62 233 TRP A O 1
ATOM 1765 N N . SER A 1 234 ? 13.535 1.289 4.920 1.00 94.06 234 SER A N 1
ATOM 1766 C CA . SER A 1 234 ? 13.548 2.152 3.727 1.00 94.06 234 SER A CA 1
ATOM 1767 C C . SER A 1 234 ? 12.347 3.103 3.646 1.00 94.06 234 SER A C 1
ATOM 1769 O O . SER A 1 234 ? 12.475 4.205 3.110 1.00 94.06 234 SER A O 1
ATOM 1771 N N . TYR A 1 235 ? 11.190 2.703 4.180 1.00 93.25 235 TYR A N 1
ATOM 1772 C CA . TYR A 1 235 ? 9.917 3.422 4.062 1.00 93.25 235 TYR A CA 1
ATOM 1773 C C . TYR A 1 235 ? 9.167 3.525 5.414 1.00 93.25 235 TYR A C 1
ATOM 1775 O O . TYR A 1 235 ? 7.995 3.138 5.511 1.00 93.25 235 TYR A O 1
ATOM 1783 N N . PRO A 1 236 ? 9.809 4.061 6.472 1.00 91.19 236 PRO A N 1
ATOM 1784 C CA . PRO A 1 236 ? 9.269 4.048 7.829 1.00 91.19 236 PRO A CA 1
ATOM 1785 C C . PRO A 1 236 ? 7.942 4.812 7.911 1.00 91.19 236 PRO A C 1
ATOM 1787 O O . PRO A 1 236 ? 7.824 5.936 7.417 1.00 91.19 236 PRO A O 1
ATOM 1790 N N . GLY A 1 237 ? 6.932 4.184 8.522 1.00 87.38 237 GLY A N 1
ATOM 1791 C CA . GLY A 1 237 ? 5.589 4.756 8.677 1.00 87.38 237 GLY A CA 1
ATOM 1792 C C . GLY A 1 237 ? 4.807 4.957 7.370 1.00 87.38 237 GLY A C 1
ATOM 1793 O O . GLY A 1 237 ? 3.889 5.771 7.343 1.00 87.38 237 GLY A O 1
ATOM 1794 N N . ARG A 1 238 ? 5.182 4.281 6.270 1.00 91.81 238 ARG A N 1
ATOM 1795 C CA . ARG A 1 238 ? 4.505 4.399 4.957 1.00 91.81 238 ARG A CA 1
ATOM 1796 C C . ARG A 1 238 ? 3.966 3.091 4.376 1.00 91.81 238 ARG A C 1
ATOM 1798 O O . ARG A 1 238 ? 3.217 3.136 3.405 1.00 91.81 238 ARG A O 1
ATOM 1805 N N . LEU A 1 239 ? 4.375 1.945 4.916 1.00 93.25 239 LEU A N 1
ATOM 1806 C CA . LEU A 1 239 ? 4.050 0.620 4.369 1.00 93.25 239 LEU A CA 1
ATOM 1807 C C . LEU A 1 239 ? 2.855 -0.062 5.038 1.00 93.25 239 LEU A C 1
ATOM 1809 O O . LEU A 1 239 ? 2.186 -0.866 4.390 1.00 93.25 239 LEU A O 1
ATOM 1813 N N . CYS A 1 240 ? 2.633 0.265 6.310 1.00 95.62 240 CYS A N 1
ATOM 1814 C CA . CYS A 1 240 ? 1.661 -0.324 7.225 1.00 95.62 240 CYS A CA 1
ATOM 1815 C C . CYS A 1 240 ? 1.033 0.801 8.054 1.00 95.62 240 CYS A C 1
ATOM 1817 O O . CYS A 1 240 ? 1.713 1.788 8.346 1.00 95.62 240 CYS A O 1
ATOM 1819 N N . ALA A 1 241 ? -0.225 0.647 8.468 1.00 94.94 241 ALA A N 1
ATOM 1820 C CA . ALA A 1 241 ? -0.907 1.621 9.325 1.00 94.94 241 ALA A CA 1
ATOM 1821 C C . ALA A 1 241 ? -0.393 1.625 10.778 1.00 94.94 241 ALA A C 1
ATOM 1823 O O . ALA A 1 241 ? -0.496 2.644 11.457 1.00 94.94 241 ALA A O 1
ATOM 1824 N N . GLN A 1 242 ? 0.146 0.495 11.253 1.00 94.31 242 GLN A N 1
ATOM 1825 C CA . GLN A 1 242 ? 0.648 0.321 12.620 1.00 94.31 242 GLN A CA 1
ATOM 1826 C C . GLN A 1 242 ? 2.080 -0.247 12.609 1.00 94.31 242 GLN A C 1
ATOM 1828 O O . GLN A 1 242 ? 3.027 0.512 12.396 1.00 94.31 242 GLN A O 1
ATOM 1833 N N . THR A 1 243 ? 2.269 -1.556 12.800 1.00 95.62 243 THR A N 1
ATOM 1834 C CA . THR A 1 243 ? 3.601 -2.184 12.870 1.00 95.62 243 THR A CA 1
ATOM 1835 C C . THR A 1 243 ? 4.021 -2.755 11.511 1.00 95.62 243 THR A C 1
ATOM 1837 O O . THR A 1 243 ? 3.193 -3.235 10.737 1.00 95.62 243 THR A O 1
ATOM 1840 N N . CYS A 1 244 ? 5.322 -2.685 11.216 1.00 97.06 244 CYS A N 1
ATOM 1841 C CA . CYS A 1 244 ? 5.963 -3.254 10.029 1.00 97.06 244 CYS A CA 1
ATOM 1842 C C . CYS A 1 244 ? 7.085 -4.193 10.480 1.00 97.06 244 CYS A C 1
ATOM 1844 O O . CYS A 1 244 ? 8.000 -3.766 11.189 1.00 97.06 244 CYS A O 1
ATOM 1846 N N . GLU A 1 245 ? 7.022 -5.452 10.060 1.00 96.00 245 GLU A N 1
ATOM 1847 C CA . GLU A 1 245 ? 8.007 -6.490 10.355 1.00 96.00 245 GLU A CA 1
ATOM 1848 C C . GLU A 1 245 ? 8.685 -6.936 9.060 1.00 96.00 245 GLU A C 1
ATOM 1850 O O . GLU A 1 245 ? 8.031 -7.322 8.092 1.00 96.00 245 GLU A O 1
ATOM 1855 N N . ASN A 1 246 ? 10.016 -6.869 9.026 1.00 96.56 246 ASN A N 1
ATOM 1856 C CA . ASN A 1 246 ? 10.769 -7.236 7.835 1.00 96.56 246 ASN A CA 1
ATOM 1857 C C . ASN A 1 246 ? 10.915 -8.755 7.719 1.00 96.56 246 ASN A C 1
ATOM 1859 O O . ASN A 1 246 ? 11.324 -9.414 8.677 1.00 96.56 246 ASN A O 1
ATOM 1863 N N . THR A 1 247 ? 10.656 -9.300 6.536 1.00 96.06 247 THR A N 1
ATOM 1864 C CA . THR A 1 247 ? 10.812 -10.726 6.222 1.00 96.06 247 THR A CA 1
ATOM 1865 C C . THR A 1 247 ? 11.807 -10.895 5.071 1.00 96.06 247 THR A C 1
ATOM 1867 O O . THR A 1 247 ? 12.342 -9.916 4.569 1.00 96.06 247 THR A O 1
ATOM 1870 N N . VAL A 1 248 ? 12.128 -12.128 4.673 1.00 94.12 248 VAL A N 1
ATOM 1871 C CA . VAL A 1 248 ? 13.104 -12.357 3.596 1.00 94.12 248 VAL A CA 1
ATOM 1872 C C . VAL A 1 248 ? 12.412 -12.221 2.237 1.00 94.12 248 VAL A C 1
ATOM 1874 O O . VAL A 1 248 ? 11.626 -13.089 1.857 1.00 94.12 248 VAL A O 1
ATOM 1877 N N . GLY A 1 249 ? 12.720 -11.141 1.517 1.00 92.25 249 GLY A N 1
ATOM 1878 C CA . GLY A 1 249 ? 12.162 -10.793 0.207 1.00 92.25 249 GLY A CA 1
ATOM 1879 C C . GLY A 1 249 ? 10.839 -10.017 0.244 1.00 92.25 249 GLY A C 1
ATOM 1880 O O . GLY A 1 249 ? 10.227 -9.834 -0.809 1.00 92.25 249 GLY A O 1
ATOM 1881 N N . SER A 1 250 ? 10.366 -9.599 1.424 1.00 95.00 250 SER A N 1
ATOM 1882 C CA . SER A 1 250 ? 9.187 -8.733 1.590 1.00 95.00 250 SER A CA 1
ATOM 1883 C C . SER A 1 250 ? 9.013 -8.280 3.045 1.00 95.00 250 SER A C 1
ATOM 1885 O O . SER A 1 250 ? 9.769 -8.682 3.929 1.00 95.00 250 SER A O 1
ATOM 1887 N N . TYR A 1 251 ? 7.926 -7.574 3.346 1.00 95.81 251 TYR A N 1
ATOM 1888 C CA . TYR A 1 251 ? 7.539 -7.187 4.702 1.00 95.81 251 TYR A CA 1
ATOM 1889 C C . TYR A 1 251 ? 6.121 -7.667 5.046 1.00 95.81 251 TYR A C 1
ATOM 1891 O O . TYR A 1 251 ? 5.278 -7.858 4.169 1.00 95.81 251 TYR A O 1
ATOM 1899 N N . LEU A 1 252 ? 5.847 -7.821 6.341 1.00 96.12 252 LEU A N 1
ATOM 1900 C CA . LEU A 1 252 ? 4.518 -8.076 6.892 1.00 96.12 252 LEU A CA 1
ATOM 1901 C C . LEU A 1 252 ? 4.051 -6.855 7.692 1.00 96.12 252 LEU A C 1
ATOM 1903 O O . LEU A 1 252 ? 4.828 -6.255 8.435 1.00 96.12 252 LEU A O 1
ATOM 1907 N N . CYS A 1 253 ? 2.773 -6.503 7.570 1.00 97.25 253 CYS A N 1
ATOM 1908 C CA . CYS A 1 253 ? 2.135 -5.553 8.473 1.00 97.25 253 CYS A CA 1
ATOM 1909 C C . CYS A 1 253 ? 1.444 -6.292 9.616 1.00 97.25 253 CYS A C 1
ATOM 1911 O O . CYS A 1 253 ? 0.713 -7.255 9.383 1.00 97.25 253 CYS A O 1
ATOM 1913 N N . THR A 1 254 ? 1.642 -5.817 10.841 1.00 96.12 254 THR A N 1
ATOM 1914 C CA . THR A 1 254 ? 0.988 -6.350 12.040 1.00 96.12 254 THR A CA 1
ATOM 1915 C C . THR A 1 254 ? 0.260 -5.233 12.786 1.00 96.12 254 THR A C 1
ATOM 1917 O O . THR A 1 254 ? 0.646 -4.060 12.739 1.00 96.12 254 THR A O 1
ATOM 1920 N N . CYS A 1 255 ? -0.843 -5.594 13.437 1.00 96.69 255 CYS A N 1
ATOM 1921 C CA . CYS A 1 255 ? -1.703 -4.667 14.164 1.00 96.69 255 CYS A CA 1
ATOM 1922 C C . CYS A 1 255 ? -1.573 -4.891 15.677 1.00 96.69 255 CYS A C 1
ATOM 1924 O O . CYS A 1 255 ? -1.263 -5.995 16.130 1.00 96.69 255 CYS A O 1
ATOM 1926 N N . THR A 1 256 ? -1.789 -3.842 16.468 1.00 95.88 256 THR A N 1
ATOM 1927 C CA . THR A 1 256 ? -1.821 -3.925 17.931 1.00 95.88 256 THR A CA 1
ATOM 1928 C C . THR A 1 256 ? -3.098 -4.617 18.414 1.00 95.88 256 THR A C 1
ATOM 1930 O O . THR A 1 256 ? -4.050 -4.797 17.655 1.00 95.88 256 THR A O 1
ATOM 1933 N N . ALA A 1 257 ? -3.149 -4.977 19.700 1.00 95.56 257 ALA A N 1
ATOM 1934 C CA . ALA A 1 257 ? -4.392 -5.424 20.331 1.00 95.56 257 ALA A CA 1
ATOM 1935 C C . ALA A 1 257 ? -5.529 -4.405 20.098 1.00 95.56 257 ALA A C 1
ATOM 1937 O O . ALA A 1 257 ? -5.265 -3.203 20.012 1.00 95.56 257 ALA A O 1
ATOM 1938 N N . GLY A 1 258 ? -6.760 -4.908 19.955 1.00 95.12 258 GLY A N 1
ATOM 1939 C CA . GLY A 1 258 ? -7.934 -4.131 19.539 1.00 95.12 258 GLY A CA 1
ATOM 1940 C C . GLY A 1 258 ? -8.130 -4.012 18.019 1.00 95.12 258 GLY A C 1
ATOM 1941 O O . GLY A 1 258 ? -9.149 -3.485 17.588 1.00 95.12 258 GLY A O 1
ATOM 1942 N N . PHE A 1 259 ? -7.203 -4.516 17.188 1.00 97.31 259 PHE A N 1
ATOM 1943 C CA . PHE A 1 259 ? -7.274 -4.382 15.725 1.00 97.31 259 PHE A CA 1
ATOM 1944 C C . PHE A 1 259 ? -7.015 -5.694 14.970 1.00 97.31 259 PHE A C 1
ATOM 1946 O O . PHE A 1 259 ? -6.227 -6.540 15.395 1.00 97.31 259 PHE A O 1
ATOM 1953 N N . ILE A 1 260 ? -7.635 -5.823 13.797 1.00 95.94 260 ILE A N 1
ATOM 1954 C CA . ILE A 1 260 ? -7.397 -6.878 12.802 1.00 95.94 260 ILE A CA 1
ATOM 1955 C C . ILE A 1 260 ? -6.760 -6.302 11.535 1.00 95.94 260 ILE A C 1
ATOM 1957 O O . ILE A 1 260 ? -7.000 -5.157 11.161 1.00 95.94 260 ILE A O 1
ATOM 1961 N N . LEU A 1 261 ? -5.949 -7.110 10.849 1.00 96.69 261 LEU A N 1
ATOM 1962 C CA . LEU A 1 261 ? -5.336 -6.719 9.580 1.00 96.69 261 LEU A CA 1
ATOM 1963 C C . LEU A 1 261 ? -6.378 -6.759 8.450 1.00 96.69 261 LEU A C 1
ATOM 1965 O O . LEU A 1 261 ? -7.024 -7.784 8.228 1.00 96.69 261 LEU A O 1
ATOM 1969 N N . ALA A 1 262 ? -6.510 -5.648 7.729 1.00 95.81 262 ALA A N 1
ATOM 1970 C CA . ALA A 1 262 ? -7.472 -5.470 6.650 1.00 95.81 262 ALA A CA 1
ATOM 1971 C C . ALA A 1 262 ? -7.176 -6.355 5.423 1.00 95.81 262 ALA A C 1
ATOM 1973 O O . ALA A 1 262 ? -6.086 -6.914 5.242 1.00 95.81 262 ALA A O 1
ATOM 1974 N N . SER A 1 263 ? -8.151 -6.427 4.513 1.00 95.38 263 SER A N 1
ATOM 1975 C CA . SER A 1 263 ? -8.046 -7.201 3.262 1.00 95.38 263 SER A CA 1
ATOM 1976 C C . SER A 1 263 ? -6.912 -6.757 2.321 1.00 95.38 263 SER A C 1
ATOM 1978 O O . SER A 1 263 ? -6.491 -7.538 1.470 1.00 95.38 263 SER A O 1
ATOM 1980 N N . ASP A 1 264 ? -6.376 -5.543 2.493 1.00 94.56 264 ASP A N 1
ATOM 1981 C CA . ASP A 1 264 ? -5.223 -5.025 1.744 1.00 94.56 264 ASP A CA 1
ATOM 1982 C C . ASP A 1 264 ? -3.853 -5.422 2.331 1.00 94.56 264 ASP A C 1
ATOM 1984 O O . ASP A 1 264 ? -2.819 -5.124 1.730 1.00 94.56 264 ASP A O 1
ATOM 1988 N N . GLN A 1 265 ? -3.851 -6.100 3.487 1.00 95.00 265 GLN A N 1
ATOM 1989 C CA . GLN A 1 265 ? -2.672 -6.516 4.256 1.00 95.00 265 GLN A CA 1
ATOM 1990 C C . GLN A 1 265 ? -1.767 -5.356 4.716 1.00 95.00 265 GLN A C 1
ATOM 1992 O O . GLN A 1 265 ? -0.576 -5.562 4.950 1.00 95.00 265 GLN A O 1
ATOM 1997 N N . LYS A 1 266 ? -2.310 -4.136 4.851 1.00 94.88 266 LYS A N 1
ATOM 1998 C CA . LYS A 1 266 ? -1.557 -2.929 5.251 1.00 94.88 266 LYS A CA 1
ATOM 1999 C C . LYS A 1 266 ? -2.276 -2.056 6.269 1.00 94.88 266 LYS A C 1
ATOM 2001 O O . LYS A 1 266 ? -1.618 -1.490 7.145 1.00 94.88 266 LYS A O 1
ATOM 2006 N N . ASN A 1 267 ? -3.593 -1.927 6.152 1.00 94.88 267 ASN A N 1
ATOM 2007 C CA . ASN A 1 267 ? -4.412 -1.193 7.105 1.00 94.88 267 ASN A CA 1
ATOM 2008 C C . ASN A 1 267 ? -4.854 -2.087 8.270 1.00 94.88 267 ASN A C 1
ATOM 2010 O O . ASN A 1 267 ? -4.922 -3.308 8.148 1.00 94.88 267 ASN A O 1
ATOM 2014 N N . CYS A 1 268 ? -5.144 -1.458 9.407 1.00 96.50 268 CYS A N 1
ATOM 2015 C CA . CYS A 1 268 ? -5.647 -2.121 10.604 1.00 96.50 268 CYS A CA 1
ATOM 2016 C C . CYS A 1 268 ? -7.069 -1.622 10.866 1.00 96.50 268 CYS A C 1
ATOM 2018 O O . CYS A 1 268 ? -7.279 -0.419 11.024 1.00 96.50 268 CYS A O 1
ATOM 2020 N N . GLU A 1 269 ? -8.030 -2.539 10.868 1.00 96.12 269 GLU A N 1
ATOM 2021 C CA . GLU A 1 269 ? -9.442 -2.282 11.146 1.00 96.12 269 GLU A CA 1
ATOM 2022 C C . GLU A 1 269 ? -9.748 -2.583 12.618 1.00 96.12 269 GLU A C 1
ATOM 2024 O O . GLU A 1 269 ? -9.158 -3.474 13.229 1.00 96.12 269 GLU A O 1
ATOM 2029 N N . ASP A 1 270 ? -10.648 -1.792 13.191 1.00 97.62 270 ASP A N 1
ATOM 2030 C CA . ASP A 1 270 ? -11.057 -1.841 14.595 1.00 97.62 270 ASP A CA 1
ATOM 2031 C C . ASP A 1 270 ? -11.876 -3.110 14.897 1.00 97.62 270 ASP A C 1
ATOM 2033 O O . ASP A 1 270 ? -12.803 -3.442 14.153 1.00 97.62 270 ASP A O 1
ATOM 2037 N N . ILE A 1 271 ? -11.549 -3.838 15.971 1.00 97.38 271 ILE A N 1
ATOM 2038 C CA . ILE A 1 271 ? -12.330 -5.012 16.386 1.00 97.38 271 ILE A CA 1
ATOM 2039 C C . ILE A 1 271 ? -13.527 -4.534 17.199 1.00 97.38 271 ILE A C 1
ATOM 2041 O O . ILE A 1 271 ? -13.374 -4.142 18.347 1.00 97.38 271 ILE A O 1
ATOM 2045 N N . ASN A 1 272 ? -14.735 -4.666 16.651 1.00 96.88 272 ASN A N 1
ATOM 2046 C CA . ASN A 1 272 ? -15.960 -4.417 17.408 1.00 96.88 272 ASN A CA 1
ATOM 2047 C C . ASN A 1 272 ? -16.211 -5.518 18.458 1.00 96.88 272 ASN A C 1
ATOM 2049 O O . ASN A 1 272 ? -16.960 -6.467 18.207 1.00 96.88 272 ASN A O 1
ATOM 2053 N N . GLU A 1 273 ? -15.611 -5.422 19.648 1.00 96.88 273 GLU A N 1
ATOM 2054 C CA . GLU A 1 273 ? -15.776 -6.467 20.670 1.00 96.88 273 GLU A CA 1
ATOM 2055 C C . GLU A 1 273 ? -17.226 -6.576 21.173 1.00 96.88 273 GLU A C 1
ATOM 2057 O O . GLU A 1 273 ? -17.656 -7.646 21.616 1.00 96.88 273 GLU A O 1
ATOM 2062 N N . CYS A 1 274 ? -18.028 -5.513 21.025 1.00 96.38 274 CYS A N 1
ATOM 2063 C CA . CYS A 1 274 ? -19.446 -5.519 21.379 1.00 96.38 274 CYS A CA 1
ATOM 2064 C C . CYS A 1 274 ? -20.289 -6.532 20.581 1.00 96.38 274 CYS A C 1
ATOM 2066 O O . CYS A 1 274 ? -21.343 -6.942 21.076 1.00 96.38 274 CYS A O 1
ATOM 2068 N N . ASP A 1 275 ? -19.828 -7.014 19.418 1.00 96.31 275 ASP A N 1
ATOM 2069 C CA . ASP A 1 275 ? -20.508 -8.092 18.679 1.00 96.31 275 ASP A CA 1
ATOM 2070 C C . ASP A 1 275 ? -20.509 -9.428 19.447 1.00 96.31 275 ASP A C 1
ATOM 2072 O O . ASP A 1 275 ? -21.436 -10.228 19.297 1.00 96.31 275 ASP A O 1
ATOM 2076 N N . GLN A 1 276 ? -19.529 -9.651 20.333 1.00 94.25 276 GLN A N 1
ATOM 2077 C CA . GLN A 1 276 ? -19.498 -10.812 21.237 1.00 94.25 276 GLN A CA 1
ATOM 2078 C C . GLN A 1 276 ? -20.312 -10.603 22.526 1.00 94.25 276 GLN A C 1
ATOM 2080 O O . GLN A 1 276 ? -20.513 -11.552 23.280 1.00 94.25 276 GLN A O 1
ATOM 2085 N N . LYS A 1 277 ? -20.811 -9.381 22.765 1.00 94.12 277 LYS A N 1
ATOM 2086 C CA . LYS A 1 277 ? -21.567 -8.962 23.962 1.00 94.12 277 LYS A CA 1
ATOM 2087 C C . LYS A 1 277 ? -20.856 -9.276 25.298 1.00 94.12 277 LYS A C 1
ATOM 2089 O O . LYS A 1 277 ? -21.437 -9.954 26.144 1.00 94.12 277 LYS A O 1
ATOM 2094 N N . PRO A 1 278 ? -19.624 -8.771 25.515 1.00 94.19 278 PRO A N 1
ATOM 2095 C CA . PRO A 1 278 ? -18.870 -8.993 26.753 1.00 94.19 278 PRO A CA 1
ATOM 2096 C C . PRO A 1 278 ? -19.480 -8.284 27.975 1.00 94.19 278 PRO A C 1
ATOM 2098 O O . PRO A 1 278 ? -19.347 -8.763 29.098 1.00 94.19 278 PRO A O 1
ATOM 2101 N N . CYS A 1 279 ? -20.157 -7.152 27.767 1.00 96.06 279 CYS A N 1
ATOM 2102 C CA . CYS A 1 279 ? -20.787 -6.372 28.828 1.00 96.06 279 CYS A CA 1
ATOM 2103 C C . CYS A 1 279 ? -22.130 -6.968 29.259 1.00 96.06 279 CYS A C 1
ATOM 2105 O O . CYS A 1 279 ? -22.961 -7.326 28.424 1.00 96.06 279 CYS A O 1
ATOM 2107 N N . SER A 1 280 ? -22.395 -6.951 30.565 1.00 96.12 280 SER A N 1
ATOM 2108 C CA . SER A 1 280 ? -23.669 -7.398 31.147 1.00 96.12 280 SER A CA 1
ATOM 2109 C C . SER A 1 280 ? -24.890 -6.530 30.789 1.00 96.12 280 SER A C 1
ATOM 2111 O O . SER A 1 280 ? -26.019 -7.022 30.833 1.00 96.12 280 SER A O 1
ATOM 2113 N N . GLN A 1 281 ? -24.684 -5.254 30.437 1.00 95.19 281 GLN A N 1
ATOM 2114 C CA . GLN A 1 281 ? -25.745 -4.305 30.072 1.00 95.19 281 GLN A CA 1
ATOM 2115 C C . GLN A 1 281 ? -25.446 -3.591 28.748 1.00 95.19 281 GLN A C 1
ATOM 2117 O O . GLN A 1 281 ? -25.854 -4.078 27.695 1.00 95.19 281 GLN A O 1
ATOM 2122 N N . GLU A 1 282 ? -24.776 -2.437 28.776 1.00 96.56 282 GLU A N 1
ATOM 2123 C CA . GLU A 1 282 ? -24.541 -1.621 27.582 1.00 96.56 282 GLU A CA 1
ATOM 2124 C C . GLU A 1 282 ? -23.058 -1.642 27.212 1.00 96.56 282 GLU A C 1
ATOM 2126 O O . GLU A 1 282 ? -22.185 -1.517 28.067 1.00 96.56 282 GLU A O 1
ATOM 2131 N N . CYS A 1 283 ? -22.778 -1.856 25.927 1.00 97.69 283 CYS A N 1
ATOM 2132 C CA . CYS A 1 283 ? -21.433 -1.939 25.367 1.00 97.69 283 CYS A CA 1
ATOM 2133 C C . CYS A 1 283 ? -21.277 -0.836 24.327 1.00 97.69 283 CYS A C 1
ATOM 2135 O O . CYS A 1 283 ? -22.118 -0.712 23.432 1.00 97.69 283 CYS A O 1
ATOM 2137 N N . VAL A 1 284 ? -20.213 -0.048 24.442 1.00 97.06 284 VAL A N 1
ATOM 2138 C CA . VAL A 1 284 ? -19.833 0.960 23.454 1.00 97.06 284 VAL A CA 1
ATOM 2139 C C . VAL A 1 284 ? -18.466 0.589 22.913 1.00 97.06 284 VAL A C 1
ATOM 2141 O O . VAL A 1 284 ? -17.492 0.518 23.660 1.00 97.06 284 VAL A O 1
ATOM 2144 N N . ASN A 1 285 ? -18.404 0.360 21.606 1.00 97.44 285 ASN A N 1
ATOM 2145 C CA . ASN A 1 285 ? -17.147 0.122 20.921 1.00 97.44 285 ASN A CA 1
ATOM 2146 C C . ASN A 1 285 ? -16.343 1.427 20.816 1.00 97.44 285 ASN A C 1
ATOM 2148 O O . ASN A 1 285 ? -16.912 2.476 20.500 1.00 97.44 285 ASN A O 1
ATOM 2152 N N . MET A 1 286 ? -15.036 1.370 21.063 1.00 95.62 286 MET A N 1
ATOM 2153 C CA . MET A 1 286 ? -14.111 2.489 20.875 1.00 95.62 286 MET A CA 1
ATOM 2154 C C . MET A 1 286 ? -12.882 2.021 20.093 1.00 95.62 286 MET A C 1
ATOM 2156 O O . MET A 1 286 ? -12.640 0.834 19.928 1.00 95.62 286 MET A O 1
ATOM 2160 N N . HIS A 1 287 ? -12.097 2.978 19.603 1.00 95.31 287 HIS A N 1
ATOM 2161 C CA . HIS A 1 287 ? -10.997 2.710 18.683 1.00 95.31 287 HIS A CA 1
ATOM 2162 C C . HIS A 1 287 ? -9.823 1.978 19.374 1.00 95.31 287 HIS A C 1
ATOM 2164 O O . HIS A 1 287 ? -8.946 2.617 19.967 1.00 95.31 287 HIS A O 1
ATOM 2170 N N . GLY A 1 288 ? -9.798 0.650 19.257 1.00 94.31 288 GLY A N 1
ATOM 2171 C CA . GLY A 1 288 ? -8.835 -0.279 19.851 1.00 94.31 288 GLY A CA 1
ATOM 2172 C C . GLY A 1 288 ? -9.242 -0.887 21.200 1.00 94.31 288 GLY A C 1
ATOM 2173 O O . GLY A 1 288 ? -8.376 -1.455 21.866 1.00 94.31 288 GLY A O 1
ATOM 2174 N N . SER A 1 289 ? -10.496 -0.709 21.639 1.00 95.81 289 SER A N 1
ATOM 2175 C CA . SER A 1 289 ? -11.073 -1.297 22.863 1.00 95.81 289 SER A CA 1
ATOM 2176 C C . SER A 1 289 ? -12.552 -0.928 22.996 1.00 95.81 289 SER A C 1
ATOM 2178 O O . SER A 1 289 ? -12.933 0.208 22.744 1.00 95.81 289 SER A O 1
ATOM 2180 N N . TYR A 1 290 ? -13.370 -1.794 23.574 1.00 96.62 290 TYR A N 1
ATOM 2181 C CA . TYR A 1 290 ? -14.702 -1.456 24.083 1.00 96.62 290 TYR A CA 1
ATOM 2182 C C . TYR A 1 290 ? -14.678 -0.818 25.486 1.00 96.62 290 TYR A C 1
ATOM 2184 O O . TYR A 1 290 ? -13.690 -0.909 26.219 1.00 96.62 290 TYR A O 1
ATOM 2192 N N . GLN A 1 291 ? -15.802 -0.209 25.884 1.00 96.62 291 GLN A N 1
ATOM 2193 C CA . GLN A 1 291 ? -16.132 0.103 27.278 1.00 96.62 291 GLN A CA 1
ATOM 2194 C C . GLN A 1 291 ? -17.570 -0.334 27.604 1.00 96.62 291 GLN A C 1
ATOM 2196 O O . GLN A 1 291 ? -18.500 -0.113 26.823 1.00 96.62 291 GLN A O 1
ATOM 2201 N N . CYS A 1 292 ? -17.757 -0.923 28.787 1.00 97.44 292 CYS A N 1
ATOM 2202 C CA . CYS A 1 292 ? -19.072 -1.240 29.334 1.00 97.44 292 CYS A CA 1
ATOM 2203 C C . CYS A 1 292 ? -19.648 -0.079 30.151 1.00 97.44 292 CYS A C 1
ATOM 2205 O O . CYS A 1 292 ? -18.931 0.590 30.900 1.00 97.44 292 CYS A O 1
ATOM 2207 N N . TYR A 1 293 ? -20.962 0.111 30.055 1.00 96.56 293 TYR A N 1
ATOM 2208 C CA . TYR A 1 293 ? -21.725 1.051 30.866 1.00 96.56 293 TYR A CA 1
ATOM 2209 C C . TYR A 1 293 ? -22.942 0.372 31.495 1.00 96.56 293 TYR A C 1
ATOM 2211 O O . TYR A 1 293 ? -23.547 -0.545 30.932 1.00 96.56 293 TYR A O 1
ATOM 2219 N N . CYS A 1 294 ? -23.300 0.865 32.675 1.00 96.81 294 CYS A N 1
ATOM 2220 C CA . CYS A 1 294 ? -24.431 0.394 33.456 1.00 96.81 294 CYS A CA 1
ATOM 2221 C C . CYS A 1 294 ? -25.558 1.425 33.428 1.00 96.81 294 CYS A C 1
ATOM 2223 O O . CYS A 1 294 ? -25.317 2.635 33.400 1.00 96.81 294 CYS A O 1
ATOM 2225 N N . ARG A 1 295 ? -26.799 0.942 33.433 1.00 96.00 295 ARG A N 1
ATOM 2226 C CA . ARG A 1 295 ? -27.993 1.787 33.490 1.00 96.00 295 ARG A CA 1
ATOM 2227 C C . ARG A 1 295 ? -28.131 2.443 34.860 1.00 96.00 295 ARG A C 1
ATOM 2229 O O . ARG A 1 295 ? -27.534 2.017 35.845 1.00 96.00 295 ARG A O 1
ATOM 2236 N N . GLN A 1 296 ? -28.977 3.468 34.930 1.00 94.06 296 GLN A N 1
ATOM 2237 C CA . GLN A 1 296 ? -29.383 4.056 36.204 1.00 94.06 296 GLN A CA 1
ATOM 2238 C C . GLN A 1 296 ? -29.938 2.967 37.144 1.00 94.06 296 GLN A C 1
ATOM 2240 O O . GLN A 1 296 ? -30.691 2.104 36.696 1.00 94.06 296 GLN A O 1
ATOM 2245 N N . GLY A 1 297 ? -29.529 3.005 38.417 1.00 91.88 297 GLY A N 1
ATOM 2246 C CA . GLY A 1 297 ? -29.787 1.944 39.402 1.00 91.88 297 GLY A CA 1
ATOM 2247 C C . GLY A 1 297 ? -28.666 0.901 39.529 1.00 91.88 297 GLY A C 1
ATOM 2248 O O . GLY A 1 297 ? -28.748 0.042 40.396 1.00 91.88 297 GLY A O 1
ATOM 2249 N N . TYR A 1 298 ? -27.605 0.980 38.714 1.00 95.62 298 TYR A N 1
ATOM 2250 C CA . TYR A 1 298 ? -26.493 0.021 38.724 1.00 95.62 298 TYR A CA 1
ATOM 2251 C C . TYR A 1 298 ? -25.123 0.710 38.772 1.00 95.62 298 TYR A C 1
ATOM 2253 O O . TYR A 1 298 ? -24.950 1.806 38.231 1.00 95.62 298 TYR A O 1
ATOM 2261 N N . TYR A 1 299 ? -24.131 0.044 39.365 1.00 93.9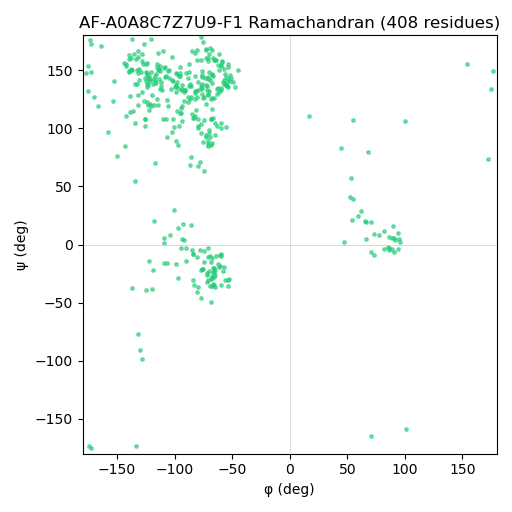4 299 TYR A N 1
ATOM 2262 C CA . TYR A 1 299 ? -22.717 0.427 39.306 1.00 93.94 299 TYR A CA 1
ATOM 2263 C C . TYR A 1 299 ? -21.900 -0.604 38.517 1.00 93.94 299 TYR A C 1
ATOM 2265 O O . TYR A 1 299 ? -22.271 -1.773 38.436 1.00 93.94 299 TYR A O 1
ATOM 2273 N N . LEU A 1 300 ? -20.787 -0.170 37.918 1.00 96.31 300 LEU A N 1
ATOM 2274 C CA . LEU A 1 300 ? -19.852 -1.069 37.237 1.00 96.31 300 LEU A CA 1
ATOM 2275 C C . LEU A 1 300 ? -18.912 -1.696 38.276 1.00 96.31 300 LEU A C 1
ATOM 2277 O O . LEU A 1 300 ? -18.283 -0.974 39.051 1.00 96.31 300 LEU A O 1
ATOM 2281 N N . HIS A 1 301 ? -18.846 -3.023 38.294 1.00 95.44 301 HIS A N 1
ATOM 2282 C CA . HIS A 1 301 ? -18.000 -3.814 39.185 1.00 95.44 301 HIS A CA 1
ATOM 2283 C C . HIS A 1 301 ? -16.506 -3.727 38.790 1.00 95.44 301 HIS A C 1
ATOM 2285 O O . HIS A 1 301 ? -16.159 -3.246 37.708 1.00 95.44 301 HIS A O 1
ATOM 2291 N N . GLU A 1 302 ? -15.596 -4.182 39.664 1.00 95.69 302 GLU A N 1
ATOM 2292 C CA . GLU A 1 302 ? -14.135 -4.070 39.475 1.00 95.69 302 GLU A CA 1
ATOM 2293 C C . GLU A 1 302 ? -13.595 -4.825 38.244 1.00 95.69 302 GLU A C 1
ATOM 2295 O O . GLU A 1 302 ? -12.489 -4.538 37.789 1.00 95.69 302 GLU A O 1
ATOM 2300 N N . ASP A 1 303 ? -14.365 -5.760 37.676 1.00 94.81 303 ASP A N 1
ATOM 2301 C CA . ASP A 1 303 ? -14.017 -6.445 36.422 1.00 94.81 303 ASP A CA 1
ATOM 2302 C C . ASP A 1 303 ? -14.201 -5.571 35.165 1.00 94.81 303 ASP A C 1
ATOM 2304 O O . ASP A 1 303 ? -13.693 -5.922 34.101 1.00 94.81 303 ASP A O 1
ATOM 2308 N N . GLY A 1 304 ? -14.915 -4.445 35.272 1.00 94.50 304 GLY A N 1
ATOM 2309 C CA . GLY A 1 304 ? -15.246 -3.565 34.152 1.00 94.50 304 GLY A CA 1
ATOM 2310 C C . GLY A 1 304 ? -16.309 -4.109 33.186 1.00 94.50 304 GLY A C 1
ATOM 2311 O O . GLY A 1 304 ? -16.519 -3.499 32.139 1.00 94.50 304 GLY A O 1
ATOM 2312 N N . LEU A 1 305 ? -16.982 -5.221 33.512 1.00 95.75 305 LEU A N 1
ATOM 2313 C CA . LEU A 1 305 ? -17.915 -5.952 32.636 1.00 95.75 305 LEU A CA 1
ATOM 2314 C C . LEU A 1 305 ? -19.305 -6.149 33.261 1.00 95.75 305 LEU A C 1
ATOM 2316 O O . LEU A 1 305 ? -20.333 -6.077 32.567 1.00 95.75 305 LEU A O 1
ATOM 2320 N N . THR A 1 306 ? -19.351 -6.426 34.565 1.00 96.62 306 THR A N 1
ATOM 2321 C CA . THR A 1 306 ? -20.591 -6.700 35.292 1.00 96.62 306 THR A CA 1
ATOM 2322 C C . THR A 1 306 ? -21.167 -5.437 35.930 1.00 96.62 306 THR A C 1
ATOM 2324 O O . THR A 1 306 ? -20.458 -4.592 36.469 1.00 96.62 306 THR A O 1
ATOM 2327 N N . CYS A 1 307 ? -22.484 -5.286 35.810 1.00 96.81 307 CYS A N 1
ATOM 2328 C CA . CYS A 1 307 ? -23.247 -4.179 36.364 1.00 96.81 307 CYS A CA 1
ATOM 2329 C C . CYS A 1 307 ? -24.059 -4.689 37.549 1.00 96.81 307 CYS A C 1
ATOM 2331 O O . CYS A 1 307 ? -25.028 -5.430 37.363 1.00 96.81 307 CYS A O 1
ATOM 2333 N N . GLU A 1 308 ? -23.650 -4.300 38.749 1.00 95.00 308 GLU A N 1
ATOM 2334 C CA . GLU A 1 308 ? -24.271 -4.712 40.003 1.00 95.00 308 GLU A CA 1
ATOM 2335 C C . GLU A 1 308 ? -25.300 -3.683 40.482 1.00 95.00 308 GLU A C 1
ATOM 2337 O O . GLU A 1 308 ? -25.243 -2.500 40.146 1.00 95.00 308 GLU A O 1
ATOM 2342 N N . ASP A 1 309 ? -26.282 -4.172 41.230 1.00 95.19 309 ASP A N 1
ATOM 2343 C CA . ASP A 1 309 ? -27.435 -3.422 41.726 1.00 95.19 309 ASP A CA 1
ATOM 2344 C C . ASP A 1 309 ? -27.027 -2.421 42.824 1.00 95.19 309 ASP A C 1
ATOM 2346 O O . ASP A 1 309 ? -26.353 -2.793 43.789 1.00 95.19 309 ASP A O 1
ATOM 2350 N N . ILE A 1 310 ? -27.419 -1.149 42.703 1.00 92.62 310 ILE A N 1
ATOM 2351 C CA . ILE A 1 310 ? -27.174 -0.149 43.752 1.00 92.62 310 ILE A CA 1
ATOM 2352 C C . ILE A 1 310 ? -28.235 -0.325 44.840 1.00 92.62 310 ILE A C 1
ATOM 2354 O O . ILE A 1 310 ? -29.335 0.191 44.703 1.00 92.62 310 ILE A O 1
ATOM 2358 N N . ASP A 1 311 ? -27.881 -0.952 45.966 1.00 91.62 311 ASP A N 1
ATOM 2359 C CA . ASP A 1 311 ? -28.732 -0.935 47.164 1.00 91.62 311 ASP A CA 1
ATOM 2360 C C . ASP A 1 311 ? -28.799 0.483 47.764 1.00 91.62 311 ASP A C 1
ATOM 2362 O O . ASP A 1 311 ? -28.016 0.854 48.650 1.00 91.62 311 ASP A O 1
ATOM 2366 N N . GLU A 1 312 ? -29.741 1.301 47.284 1.00 90.75 312 GLU A N 1
ATOM 2367 C CA . GLU A 1 312 ? -29.895 2.680 47.753 1.00 90.75 312 GLU A CA 1
ATOM 2368 C C . GLU A 1 312 ? -30.321 2.727 49.232 1.00 90.75 312 GLU A C 1
ATOM 2370 O O . GLU A 1 312 ? -29.962 3.666 49.953 1.00 90.75 312 GLU A O 1
ATOM 2375 N N . CYS A 1 313 ? -31.020 1.691 49.717 1.00 88.12 313 CYS A N 1
ATOM 2376 C CA . CYS A 1 313 ? -31.406 1.562 51.120 1.00 88.12 313 CYS A CA 1
ATOM 2377 C C . CYS A 1 313 ? -30.176 1.416 52.039 1.00 88.12 313 CYS A C 1
ATOM 2379 O O . CYS A 1 313 ? -30.172 1.980 53.137 1.00 88.12 313 CYS A O 1
ATOM 2381 N N . SER A 1 314 ? -29.130 0.712 51.592 1.00 87.06 314 SER A N 1
ATOM 2382 C CA . SER A 1 314 ? -27.864 0.556 52.326 1.00 87.06 314 SER A CA 1
ATOM 2383 C C . SER A 1 314 ? -26.876 1.710 52.114 1.00 87.06 314 SER A C 1
ATOM 2385 O O . SER A 1 314 ? -26.135 2.044 53.038 1.00 87.06 314 SER A O 1
ATOM 2387 N N . GLN A 1 315 ? -26.869 2.373 50.948 1.00 75.62 315 GLN A N 1
ATOM 2388 C CA . GLN A 1 315 ? -25.918 3.465 50.654 1.00 75.62 315 GLN A CA 1
ATOM 2389 C C . GLN A 1 315 ? -26.166 4.773 51.434 1.00 75.62 315 GLN A C 1
ATOM 2391 O O . GLN A 1 315 ? -25.354 5.697 51.375 1.00 75.62 315 GLN A O 1
ATOM 2396 N N . SER A 1 316 ? -27.227 4.855 52.245 1.00 59.59 316 SER A N 1
ATOM 2397 C CA . SER A 1 316 ? -27.473 5.936 53.220 1.00 59.59 316 SER A CA 1
ATOM 2398 C C . SER A 1 316 ? -27.630 7.353 52.635 1.00 59.59 316 SER A C 1
ATOM 2400 O O . SER A 1 316 ? -27.381 8.350 53.318 1.00 59.59 316 SER A O 1
ATOM 2402 N N . ILE A 1 317 ? -28.113 7.463 51.389 1.00 60.44 317 ILE A N 1
ATOM 2403 C CA . ILE A 1 317 ? -28.359 8.732 50.674 1.00 60.44 317 ILE A CA 1
ATOM 2404 C C . ILE A 1 317 ? -29.628 9.433 51.214 1.00 60.44 317 ILE A C 1
ATOM 2406 O O . ILE A 1 317 ? -30.632 9.631 50.533 1.00 60.44 317 ILE A O 1
ATOM 2410 N N . GLY A 1 318 ? -29.588 9.822 52.490 1.00 56.31 318 GLY A N 1
ATOM 2411 C CA . GLY A 1 318 ? -30.684 10.486 53.193 1.00 56.31 318 GLY A CA 1
ATOM 2412 C C . GLY A 1 318 ? -31.890 9.583 53.484 1.00 56.31 318 GLY A C 1
ATOM 2413 O O . GLY A 1 318 ? -31.828 8.358 53.435 1.00 56.31 318 GLY A O 1
ATOM 2414 N N . LYS A 1 319 ? -33.022 10.205 53.839 1.00 69.44 319 LYS A N 1
ATOM 2415 C CA . LYS A 1 319 ? -34.288 9.501 54.107 1.00 69.44 319 LYS A CA 1
ATOM 2416 C C . LYS A 1 319 ? -35.062 9.274 52.805 1.00 69.44 319 LYS A C 1
ATOM 2418 O O . LYS A 1 319 ? -36.045 9.964 52.550 1.00 69.44 319 LYS A O 1
ATOM 2423 N N . LEU A 1 320 ? -34.605 8.311 52.003 1.00 81.62 320 LEU A N 1
ATOM 2424 C CA . LEU A 1 320 ? -35.208 7.925 50.715 1.00 81.62 320 LEU A CA 1
ATOM 2425 C C . LEU A 1 320 ? -36.695 7.532 50.820 1.00 81.62 320 LEU A C 1
ATOM 2427 O O . LEU A 1 320 ? -37.465 7.752 49.887 1.00 81.62 320 LEU A O 1
ATOM 2431 N N . CYS A 1 321 ? -37.099 6.985 51.969 1.00 85.44 321 CYS A N 1
ATOM 2432 C CA . CYS A 1 321 ? -38.469 6.587 52.283 1.00 85.44 321 CYS A CA 1
ATOM 2433 C C . CYS A 1 321 ? -38.886 7.114 53.663 1.00 85.44 321 CYS A C 1
ATOM 2435 O O . CYS A 1 321 ? -38.070 7.193 54.582 1.00 85.44 321 CYS A O 1
ATOM 2437 N N . ALA A 1 322 ? -40.173 7.430 53.839 1.00 85.38 322 ALA A N 1
ATOM 2438 C CA . ALA A 1 322 ? -40.697 7.936 55.113 1.00 85.38 322 ALA A CA 1
ATOM 2439 C C . ALA A 1 322 ? -40.863 6.868 56.212 1.00 85.38 322 ALA A C 1
ATOM 2441 O O . ALA A 1 322 ? -40.937 7.230 57.386 1.00 85.38 322 ALA A O 1
ATOM 2442 N N . PHE A 1 323 ? -40.944 5.582 55.848 1.00 85.69 323 PHE A N 1
ATOM 2443 C CA . PHE A 1 323 ? -41.102 4.470 56.793 1.00 85.69 323 PHE A CA 1
ATOM 2444 C C . PHE A 1 323 ? -40.105 3.336 56.517 1.00 85.69 323 PHE A C 1
ATOM 2446 O O . PHE A 1 323 ? -39.099 3.241 57.214 1.00 85.69 323 PHE A O 1
ATOM 2453 N N . GLN A 1 324 ? -40.344 2.514 55.491 1.00 88.56 324 GLN A N 1
ATOM 2454 C CA . GLN A 1 324 ? -39.470 1.398 55.121 1.00 88.56 324 GLN A CA 1
ATOM 2455 C C . GLN A 1 324 ? -38.976 1.549 53.677 1.00 88.56 324 GLN A C 1
ATOM 2457 O O . GLN A 1 324 ? -39.738 1.951 52.800 1.00 88.56 324 GLN A O 1
ATOM 2462 N N . CYS A 1 325 ? -37.707 1.209 53.454 1.00 90.31 325 CYS A N 1
ATOM 2463 C CA . CYS A 1 325 ? -37.070 1.065 52.146 1.00 90.31 325 CYS A CA 1
ATOM 2464 C C . CYS A 1 325 ? -36.901 -0.433 51.843 1.00 90.31 325 CYS A C 1
ATOM 2466 O O . CYS A 1 325 ? -36.649 -1.218 52.763 1.00 90.31 325 CYS A O 1
ATOM 2468 N N . VAL A 1 326 ? -37.075 -0.831 50.585 1.00 90.50 326 VAL A N 1
ATOM 2469 C CA . VAL A 1 326 ? -36.873 -2.198 50.088 1.00 90.50 326 VAL A CA 1
ATOM 2470 C C . VAL A 1 326 ? -36.113 -2.106 48.769 1.00 90.50 326 VAL A C 1
ATOM 2472 O O . VAL A 1 326 ? -36.648 -1.563 47.804 1.00 90.50 326 VAL A O 1
ATOM 2475 N N . ASN A 1 327 ? -34.888 -2.627 48.727 1.00 91.62 327 ASN A N 1
ATOM 2476 C CA . ASN A 1 327 ? -34.100 -2.678 47.498 1.00 91.62 327 ASN A CA 1
ATOM 2477 C C . ASN A 1 327 ? -34.704 -3.679 46.492 1.00 91.62 327 ASN A C 1
ATOM 2479 O O . ASN A 1 327 ? -35.183 -4.745 46.898 1.00 91.62 327 ASN A O 1
ATOM 2483 N N . VAL A 1 328 ? -34.688 -3.350 45.199 1.00 92.62 328 VAL A N 1
ATOM 2484 C CA . VAL A 1 328 ? -35.135 -4.211 44.093 1.00 92.62 328 VAL A CA 1
ATOM 2485 C C . VAL A 1 328 ? -34.221 -4.033 42.876 1.00 92.62 328 VAL A C 1
ATOM 2487 O O . VAL A 1 328 ? -33.624 -2.990 42.689 1.00 92.62 328 VAL A O 1
ATOM 2490 N N . VAL A 1 329 ? -34.137 -5.031 41.996 1.00 93.25 329 VAL A N 1
ATOM 2491 C CA . VAL A 1 329 ? -33.168 -5.007 40.883 1.00 93.25 329 VAL A CA 1
ATOM 2492 C C . VAL A 1 329 ? -33.383 -3.796 39.949 1.00 93.25 329 VAL A C 1
ATOM 2494 O O . VAL A 1 329 ? -34.314 -3.774 39.139 1.00 93.25 329 VAL A O 1
ATOM 2497 N N . GLY A 1 330 ? -32.499 -2.803 40.071 1.00 91.12 330 GLY A N 1
ATOM 2498 C CA . GLY A 1 330 ? -32.455 -1.530 39.358 1.00 91.12 330 GLY A CA 1
ATOM 2499 C C . GLY A 1 330 ? -33.085 -0.317 40.060 1.00 91.12 330 GLY A C 1
ATOM 2500 O O . GLY A 1 330 ? -33.135 0.733 39.416 1.00 91.12 330 GLY A O 1
ATOM 2501 N N . SER A 1 331 ? -33.614 -0.424 41.291 1.00 91.06 331 SER A N 1
ATOM 2502 C CA . SER A 1 331 ? -34.119 0.721 42.083 1.00 91.06 331 SER A CA 1
ATOM 2503 C C . SER A 1 331 ? -34.558 0.341 43.514 1.00 91.06 331 SER A C 1
ATOM 2505 O O . SER A 1 331 ? -34.536 -0.814 43.909 1.00 91.06 331 SER A O 1
ATOM 2507 N N . TYR A 1 332 ? -35.149 1.274 44.262 1.00 90.88 332 TYR A N 1
ATOM 2508 C CA . TYR A 1 332 ? -35.787 1.001 45.552 1.00 90.88 332 TYR A CA 1
ATOM 2509 C C . TYR A 1 332 ? -37.304 1.213 45.515 1.00 90.88 332 TYR A C 1
ATOM 2511 O O . TYR A 1 332 ? -37.842 2.061 44.802 1.00 90.88 332 TYR A O 1
ATOM 2519 N N . LEU A 1 333 ? -38.013 0.467 46.363 1.00 90.50 333 LEU A N 1
ATOM 2520 C CA . LEU A 1 333 ? -39.425 0.675 46.665 1.00 90.50 333 LEU A CA 1
ATOM 2521 C C . LEU A 1 333 ? -39.593 1.124 48.116 1.00 90.50 333 LEU A C 1
ATOM 2523 O O . LEU A 1 333 ? -39.057 0.519 49.045 1.00 90.50 333 LEU A O 1
ATOM 2527 N N . CYS A 1 334 ? -40.401 2.159 48.328 1.00 90.56 334 CYS A N 1
ATOM 2528 C CA . CYS A 1 334 ? -40.835 2.533 49.667 1.00 90.56 334 CYS A CA 1
ATOM 2529 C C . CYS A 1 334 ? -42.083 1.741 50.072 1.00 90.56 334 CYS A C 1
ATOM 2531 O O . CYS A 1 334 ? -43.023 1.595 49.291 1.00 90.56 334 CYS A O 1
ATOM 2533 N N . ALA A 1 335 ? -42.119 1.279 51.320 1.00 89.88 335 ALA A N 1
ATOM 2534 C CA . ALA A 1 335 ? -43.265 0.596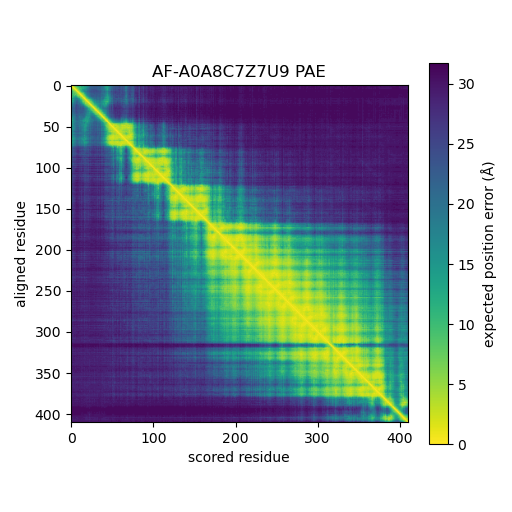 51.907 1.00 89.88 335 ALA A CA 1
ATOM 2535 C C . ALA A 1 335 ? -43.824 1.385 53.101 1.00 89.88 335 ALA A C 1
ATOM 2537 O O . ALA A 1 335 ? -43.079 1.967 53.896 1.00 89.88 335 ALA A O 1
ATOM 2538 N N . CYS A 1 336 ? -45.151 1.383 53.222 1.00 89.94 336 CYS A N 1
ATOM 2539 C CA . CYS A 1 336 ? -45.889 1.935 54.356 1.00 89.94 336 CYS A CA 1
ATOM 2540 C C . CYS A 1 336 ? -46.372 0.810 55.285 1.00 89.94 336 CYS A C 1
ATOM 2542 O O . CYS A 1 336 ? -46.461 -0.339 54.843 1.00 89.94 336 CYS A O 1
ATOM 2544 N N . PRO A 1 337 ? -46.720 1.111 56.551 1.00 88.94 337 PRO A N 1
ATOM 2545 C CA . PRO A 1 337 ? -47.385 0.145 57.420 1.00 88.94 337 PRO A CA 1
ATOM 2546 C C . PRO A 1 337 ? -48.654 -0.421 56.752 1.00 88.94 337 PRO A C 1
ATOM 2548 O O . PRO A 1 337 ? -49.373 0.335 56.098 1.00 88.94 337 PRO A O 1
ATOM 2551 N N . PRO A 1 338 ? -48.975 -1.719 56.921 1.00 84.19 338 PRO A N 1
ATOM 2552 C CA . PRO A 1 338 ? -50.080 -2.369 56.204 1.00 84.19 338 PRO A CA 1
ATOM 2553 C C . PRO A 1 338 ? -51.482 -1.890 56.626 1.00 84.19 338 PRO A C 1
ATOM 2555 O O . PRO A 1 338 ? -52.472 -2.247 55.985 1.00 84.19 338 PRO A O 1
ATOM 2558 N N . HIS A 1 339 ? -51.582 -1.111 57.707 1.00 83.44 339 HIS A N 1
ATOM 2559 C CA . HIS A 1 339 ? -52.814 -0.554 58.267 1.00 83.44 339 HIS A CA 1
ATOM 2560 C C . HIS A 1 339 ? -52.578 0.912 58.677 1.00 83.44 339 HIS A C 1
ATOM 2562 O O . HIS A 1 339 ? -51.449 1.283 59.003 1.00 83.44 339 HIS A O 1
ATOM 2568 N N . GLY A 1 340 ? -53.627 1.743 58.649 1.00 84.62 340 GLY A N 1
ATOM 2569 C CA . GLY A 1 340 ? -53.584 3.161 59.043 1.00 84.62 340 GLY A CA 1
ATOM 2570 C C . GLY A 1 340 ? -52.875 4.118 58.071 1.00 84.62 340 GLY A C 1
ATOM 2571 O O . GLY A 1 340 ? -52.964 5.329 58.242 1.00 84.62 340 GLY A O 1
ATOM 2572 N N . TYR A 1 341 ? -52.193 3.612 57.038 1.00 89.88 341 TYR A N 1
ATOM 2573 C CA . TYR A 1 341 ? -51.446 4.422 56.070 1.00 89.88 341 TYR A CA 1
ATOM 2574 C C . TYR A 1 341 ? -51.631 3.931 54.629 1.00 89.88 341 TYR A C 1
ATOM 2576 O O . TYR A 1 341 ? -51.771 2.737 54.373 1.00 89.88 341 TYR A O 1
ATOM 2584 N N . VAL A 1 342 ? -51.553 4.862 53.677 1.00 90.00 342 VAL A N 1
ATOM 2585 C CA . VAL A 1 342 ? -51.434 4.596 52.233 1.00 90.00 342 VAL A CA 1
ATOM 2586 C C . VAL A 1 342 ? -50.260 5.372 51.641 1.00 90.00 342 VAL A C 1
ATOM 2588 O O . VAL A 1 342 ? -49.813 6.374 52.203 1.00 90.00 342 VAL A O 1
ATOM 2591 N N . MET A 1 343 ? -49.746 4.911 50.500 1.00 90.38 343 MET A N 1
ATOM 2592 C CA . MET A 1 343 ? -48.667 5.601 49.795 1.00 90.38 343 MET A CA 1
ATOM 2593 C C . MET A 1 343 ? -49.173 6.899 49.149 1.00 90.38 343 MET A C 1
ATOM 2595 O O . MET A 1 343 ? -50.204 6.909 48.477 1.00 90.38 343 MET A O 1
ATOM 2599 N N . SER A 1 344 ? -48.431 7.989 49.337 1.00 87.62 344 SER A N 1
ATOM 2600 C CA . SER A 1 344 ? -48.686 9.276 48.686 1.00 87.62 344 SER A CA 1
ATOM 2601 C C . SER A 1 344 ? -48.360 9.229 47.190 1.00 87.62 344 SER A C 1
ATOM 2603 O O . SER A 1 344 ? -47.552 8.422 46.734 1.00 87.62 344 SER A O 1
ATOM 2605 N N . ALA A 1 345 ? -48.909 10.172 46.421 1.00 87.00 345 ALA A N 1
ATOM 2606 C CA . ALA A 1 345 ? -48.661 10.316 44.983 1.00 87.00 345 ALA A CA 1
ATOM 2607 C C . ALA A 1 345 ? -47.185 10.584 44.605 1.00 87.00 345 ALA A C 1
ATOM 2609 O O . ALA A 1 345 ? -46.849 10.565 43.426 1.00 87.00 345 ALA A O 1
ATOM 2610 N N . ASN A 1 346 ? -46.306 10.835 45.584 1.00 84.56 346 ASN A N 1
ATOM 2611 C CA . ASN A 1 346 ? -44.861 10.967 45.384 1.00 84.56 346 ASN A CA 1
ATOM 2612 C C . ASN A 1 346 ? -44.078 9.644 45.506 1.00 84.56 346 ASN A C 1
ATOM 2614 O O . ASN A 1 346 ? -42.864 9.679 45.362 1.00 84.56 346 ASN A O 1
ATOM 2618 N N . GLY A 1 347 ? -44.718 8.517 45.840 1.00 85.50 347 GLY A N 1
ATOM 2619 C CA . GLY A 1 347 ? -44.065 7.206 45.976 1.00 85.50 347 GLY A CA 1
ATOM 2620 C C . GLY A 1 347 ? -43.128 7.026 47.182 1.00 85.50 347 GLY A C 1
ATOM 2621 O O . GLY A 1 347 ? -42.684 5.907 47.421 1.00 85.50 347 GLY A O 1
ATOM 2622 N N . HIS A 1 348 ? -42.850 8.078 47.963 1.00 86.94 348 HIS A N 1
ATOM 2623 C CA . HIS A 1 348 ? -41.842 8.055 49.037 1.00 86.94 348 HIS A CA 1
ATOM 2624 C C . HIS A 1 348 ? -42.395 8.330 50.444 1.00 86.94 348 HIS A C 1
ATOM 2626 O O . HIS A 1 348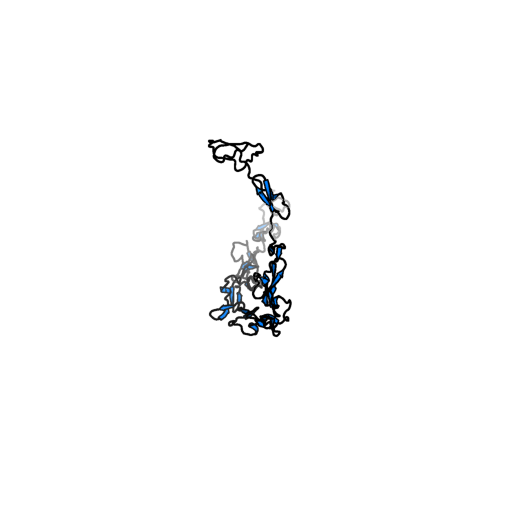 ? -41.762 7.963 51.439 1.00 86.94 348 HIS A O 1
ATOM 2632 N N . THR A 1 349 ? -43.562 8.975 50.562 1.00 88.62 349 THR A N 1
ATOM 2633 C CA . THR A 1 349 ? -44.157 9.342 51.861 1.00 88.62 349 THR A CA 1
ATOM 2634 C C . THR A 1 349 ? -45.485 8.644 52.122 1.00 88.62 349 THR A C 1
ATOM 2636 O O . THR A 1 349 ? -46.337 8.594 51.241 1.00 88.62 349 THR A O 1
ATOM 2639 N N . CYS A 1 350 ? -45.699 8.189 53.354 1.00 90.56 350 CYS A N 1
ATOM 2640 C CA . CYS A 1 350 ? -46.956 7.581 53.782 1.00 90.56 350 CYS A CA 1
ATOM 2641 C C . CYS A 1 350 ? -47.929 8.649 54.294 1.00 90.56 350 CYS A C 1
ATOM 2643 O O . CYS A 1 350 ? -47.582 9.428 55.182 1.00 90.56 350 CYS A O 1
ATOM 2645 N N . THR A 1 351 ? -49.147 8.672 53.757 1.00 90.50 351 THR A N 1
ATOM 2646 C CA . THR A 1 351 ? -50.252 9.502 54.254 1.00 90.50 351 THR A CA 1
ATOM 2647 C C . THR A 1 351 ? -51.180 8.683 55.135 1.00 90.50 351 THR A C 1
ATOM 2649 O O . THR A 1 351 ? -51.524 7.551 54.801 1.00 90.50 351 THR A O 1
ATOM 2652 N N . ASP A 1 352 ? -51.579 9.291 56.245 1.00 90.31 352 ASP A N 1
ATOM 2653 C CA . ASP A 1 352 ? -52.562 8.786 57.200 1.00 90.31 352 ASP A CA 1
ATOM 2654 C C . ASP A 1 352 ? -53.923 8.488 56.539 1.00 90.31 352 ASP A C 1
ATOM 2656 O O . ASP A 1 352 ? -54.368 9.240 55.664 1.00 90.31 352 ASP A O 1
ATOM 2660 N N . VAL A 1 353 ? -54.584 7.404 56.950 1.00 89.75 353 VAL A N 1
ATOM 2661 C CA . VAL A 1 353 ? -55.916 7.018 56.458 1.00 89.75 353 VAL A CA 1
ATOM 2662 C C . VAL A 1 353 ? -56.970 7.411 57.482 1.00 89.75 353 VAL A C 1
ATOM 2664 O O . VAL A 1 353 ? -57.131 6.745 58.494 1.00 89.75 353 VAL A O 1
ATOM 2667 N N . ASP A 1 354 ? -57.756 8.441 57.172 1.00 88.56 354 ASP A N 1
ATOM 2668 C CA . ASP A 1 354 ? -58.906 8.842 57.988 1.00 88.56 354 ASP A CA 1
ATOM 2669 C C . ASP A 1 354 ? -60.022 7.781 57.927 1.00 88.56 354 ASP A C 1
ATOM 2671 O O . ASP A 1 354 ? -60.949 7.864 57.114 1.00 88.56 354 ASP A O 1
ATOM 2675 N N . GLU A 1 355 ? -59.939 6.756 58.782 1.00 89.44 355 GLU A N 1
ATOM 2676 C CA . GLU A 1 355 ? -60.911 5.658 58.794 1.00 89.44 355 GLU A CA 1
ATOM 2677 C C . GLU A 1 355 ? -62.308 6.117 59.221 1.00 89.44 355 GLU A C 1
ATOM 2679 O O . GLU A 1 355 ? -63.299 5.500 58.827 1.00 89.44 355 GLU A O 1
ATOM 2684 N N . CYS A 1 356 ? -62.407 7.220 59.970 1.00 85.44 356 CYS A N 1
ATOM 2685 C CA . CYS A 1 356 ? -63.681 7.837 60.334 1.00 85.44 356 CYS A CA 1
ATOM 2686 C C . CYS A 1 356 ? -64.393 8.431 59.106 1.00 85.44 356 CYS A C 1
ATOM 2688 O O . CYS A 1 356 ? -65.616 8.359 59.009 1.00 85.44 356 CYS A O 1
ATOM 2690 N N . LYS A 1 357 ? -63.637 8.980 58.147 1.00 85.44 357 LYS A N 1
ATOM 2691 C CA . LYS A 1 357 ? -64.152 9.490 56.866 1.00 85.44 357 LYS A CA 1
ATOM 2692 C C . LYS A 1 357 ? -64.344 8.398 55.811 1.00 85.44 357 LYS A C 1
ATOM 2694 O O . LYS A 1 357 ? -65.265 8.498 55.004 1.00 85.44 357 LYS A O 1
ATOM 2699 N N . VAL A 1 358 ? -63.482 7.379 55.794 1.00 85.44 358 VAL A N 1
ATOM 2700 C CA . VAL A 1 358 ? -63.568 6.237 54.860 1.00 85.44 358 VAL A CA 1
ATOM 2701 C C . VAL A 1 358 ? -64.651 5.231 55.283 1.00 85.44 358 VAL A C 1
ATOM 2703 O O . VAL A 1 358 ? -65.162 4.493 54.445 1.00 85.44 358 VAL A O 1
ATOM 2706 N N . GLY A 1 359 ? -65.042 5.214 56.561 1.00 81.31 359 GLY A N 1
ATOM 2707 C CA . GLY A 1 359 ? -66.011 4.259 57.107 1.00 81.31 359 GLY A CA 1
ATOM 2708 C C . GLY A 1 359 ? -65.404 2.895 57.458 1.00 81.31 359 GLY A C 1
ATOM 2709 O O . GLY A 1 359 ? -66.137 1.951 57.734 1.00 81.31 359 GLY A O 1
ATOM 2710 N N . SER A 1 360 ? -64.073 2.777 57.477 1.00 83.00 360 SER A N 1
ATOM 2711 C CA . SER A 1 360 ? -63.330 1.547 57.798 1.00 83.00 360 SER A CA 1
ATOM 2712 C C . SER A 1 360 ? -63.099 1.338 59.305 1.00 83.00 360 SER A C 1
ATOM 2714 O O . SER A 1 360 ? -62.251 0.541 59.702 1.00 83.00 360 SER A O 1
ATOM 2716 N N . HIS A 1 361 ? -63.853 2.044 60.152 1.00 82.25 361 HIS A N 1
ATOM 2717 C CA . HIS A 1 361 ? -63.757 1.994 61.611 1.00 82.25 361 HIS A CA 1
ATOM 2718 C C . HIS A 1 361 ? -64.825 1.075 62.235 1.00 82.25 361 HIS A C 1
ATOM 2720 O O . HIS A 1 361 ? -65.951 0.986 61.753 1.00 82.25 361 HIS A O 1
ATOM 2726 N N . ASN A 1 362 ? -64.514 0.422 63.360 1.00 87.06 362 ASN A N 1
ATOM 2727 C CA . ASN A 1 362 ? -65.415 -0.537 64.028 1.00 87.06 362 ASN A CA 1
ATOM 2728 C C . ASN A 1 362 ? -66.163 0.047 65.249 1.00 87.06 362 ASN A C 1
ATOM 2730 O O . ASN A 1 362 ? -66.479 -0.667 66.204 1.00 87.06 362 ASN A O 1
ATOM 2734 N N . CYS A 1 363 ? -66.437 1.355 65.248 1.00 82.25 363 CYS A N 1
ATOM 2735 C CA . CYS A 1 363 ? -67.074 2.009 66.393 1.00 82.25 363 CYS A CA 1
ATOM 2736 C C . CYS A 1 363 ? -68.551 1.617 66.539 1.00 82.25 363 CYS A C 1
ATOM 2738 O O . CYS A 1 363 ? -69.337 1.764 65.607 1.00 82.25 363 CYS A O 1
ATOM 2740 N N . SER A 1 364 ? -68.943 1.206 67.750 1.00 79.25 364 SER A N 1
ATOM 2741 C CA . SER A 1 364 ? -70.356 1.114 68.144 1.00 79.25 364 SER A CA 1
ATOM 2742 C C . SER A 1 364 ? -71.061 2.465 67.971 1.00 79.25 364 SER A C 1
ATOM 2744 O O . SER A 1 364 ? -70.461 3.510 68.225 1.00 79.25 364 SER A O 1
ATOM 2746 N N . SER A 1 365 ? -72.351 2.438 67.627 1.00 72.12 365 SER A N 1
ATOM 2747 C CA . SER A 1 365 ? -73.206 3.608 67.364 1.00 72.12 365 SER A CA 1
ATOM 2748 C C . SER A 1 365 ? -73.352 4.598 68.530 1.00 72.12 365 SER A C 1
ATOM 2750 O O . SER A 1 365 ? -73.901 5.680 68.348 1.00 72.12 365 SER A O 1
ATOM 2752 N N . GLU A 1 366 ? -72.880 4.246 69.728 1.00 71.94 366 GLU A N 1
ATOM 2753 C CA . GLU A 1 366 ? -72.858 5.117 70.913 1.00 71.94 366 GLU A CA 1
ATOM 2754 C C . GLU A 1 366 ? -71.527 5.873 71.107 1.00 71.94 366 GLU A C 1
ATOM 2756 O O . GLU A 1 366 ? -71.393 6.661 72.050 1.00 71.94 366 GLU A O 1
ATOM 2761 N N . LYS A 1 367 ? -70.530 5.630 70.243 1.00 75.69 367 LYS A N 1
ATOM 2762 C CA . LYS A 1 367 ? -69.178 6.199 70.325 1.00 75.69 367 LYS A CA 1
ATOM 2763 C C . LYS A 1 367 ? -68.851 7.043 69.098 1.00 75.69 367 LYS A C 1
ATOM 2765 O O . LYS A 1 367 ? -69.089 6.631 67.967 1.00 75.69 367 LYS A O 1
ATOM 2770 N N . THR A 1 368 ? -68.219 8.189 69.324 1.00 80.12 368 THR A N 1
ATOM 2771 C CA . THR A 1 368 ? -67.708 9.045 68.249 1.00 80.12 368 THR A CA 1
ATOM 2772 C C . THR A 1 368 ? -66.343 8.524 67.792 1.00 80.12 368 THR A C 1
ATOM 2774 O O . THR A 1 368 ? -65.471 8.236 68.619 1.00 80.12 368 THR A O 1
ATOM 2777 N N . CYS A 1 369 ? -66.158 8.400 66.478 1.00 82.31 369 CYS A N 1
ATOM 2778 C CA . CYS A 1 369 ? -64.867 8.091 65.870 1.00 82.31 369 CYS A CA 1
ATOM 2779 C C . CYS A 1 369 ? -63.974 9.340 65.880 1.00 82.31 369 CYS A C 1
ATOM 2781 O O . CYS A 1 369 ? -64.432 10.428 65.538 1.00 82.31 369 CYS A O 1
ATOM 2783 N N . PHE A 1 370 ? -62.709 9.189 66.266 1.00 85.69 370 PHE A N 1
ATOM 2784 C CA . PHE A 1 370 ? -61.680 10.216 66.116 1.00 85.69 370 PHE A CA 1
ATOM 2785 C C . PHE A 1 370 ? -60.486 9.612 65.388 1.00 85.69 370 PHE A C 1
ATOM 2787 O O . PHE A 1 370 ? -59.910 8.640 65.882 1.00 85.69 370 PHE A O 1
ATOM 2794 N N . ASN A 1 371 ? -60.098 10.208 64.264 1.00 83.12 371 ASN A N 1
ATOM 2795 C CA . ASN A 1 371 ? -58.891 9.819 63.550 1.00 83.12 371 ASN A CA 1
ATOM 2796 C C . ASN A 1 371 ? -57.626 10.165 64.365 1.00 83.12 371 ASN A C 1
ATOM 2798 O O . ASN A 1 371 ? -57.605 11.179 65.072 1.00 83.12 371 ASN A O 1
ATOM 2802 N N . LEU A 1 372 ? -56.585 9.338 64.266 1.00 86.69 372 LEU A N 1
ATOM 2803 C CA . LEU A 1 372 ? -55.234 9.588 64.780 1.00 86.69 372 LEU A CA 1
ATOM 2804 C C . LEU A 1 372 ? -54.223 9.093 63.744 1.00 86.69 372 LEU A C 1
ATOM 2806 O O . LEU A 1 372 ? -54.551 8.263 62.907 1.00 86.69 372 LEU A O 1
ATOM 2810 N N . GLN A 1 373 ? -52.974 9.540 63.864 1.00 85.94 373 GLN A N 1
ATOM 2811 C CA . GLN A 1 373 ? -51.924 9.174 62.920 1.00 85.94 373 GLN A CA 1
ATOM 2812 C C . GLN A 1 373 ? -51.613 7.661 62.965 1.00 85.94 373 GLN A C 1
ATOM 2814 O O . GLN A 1 373 ? -50.945 7.183 63.887 1.00 85.94 373 GLN A O 1
ATOM 2819 N N . GLY A 1 374 ? -52.077 6.916 61.962 1.00 85.06 374 GLY A N 1
ATOM 2820 C CA . GLY A 1 374 ? -51.971 5.462 61.862 1.00 85.06 374 GLY A CA 1
ATOM 2821 C C . GLY A 1 374 ? -53.131 4.671 62.473 1.00 85.06 374 GLY A C 1
ATOM 2822 O O . GLY A 1 374 ? -52.957 3.473 62.705 1.00 85.06 374 GLY A O 1
ATOM 2823 N N . GLY A 1 375 ? -54.276 5.300 62.758 1.00 88.50 375 GLY A N 1
ATOM 2824 C CA . GLY A 1 375 ? -55.501 4.586 63.128 1.00 88.50 375 GLY A CA 1
ATOM 2825 C C . GLY A 1 375 ? -56.500 5.369 63.991 1.00 88.50 375 GLY A C 1
ATOM 2826 O O . GLY A 1 375 ? -56.149 6.254 64.768 1.00 88.50 375 GLY A O 1
ATOM 2827 N N . PHE A 1 376 ? -57.771 4.987 63.932 1.00 87.94 376 PHE A N 1
ATOM 2828 C CA . PHE A 1 376 ? -58.860 5.601 64.694 1.00 87.94 376 PHE A CA 1
ATOM 2829 C C . PHE A 1 376 ? -58.936 5.195 66.183 1.00 87.94 376 PHE A C 1
ATOM 2831 O O . PHE A 1 376 ? -58.533 4.111 66.606 1.00 87.94 376 PHE A O 1
ATOM 2838 N N . ARG A 1 377 ? -59.600 6.038 66.991 1.00 86.88 377 ARG A N 1
ATOM 2839 C CA . ARG A 1 377 ? -60.116 5.686 68.329 1.00 86.88 377 ARG A CA 1
ATOM 2840 C C . ARG A 1 377 ? -61.621 5.940 68.443 1.00 86.88 377 ARG A C 1
ATOM 2842 O O . ARG A 1 377 ? -62.122 6.988 68.044 1.00 86.88 377 ARG A O 1
ATOM 2849 N N . CYS A 1 378 ? -62.339 5.009 69.068 1.00 84.00 378 CYS A N 1
ATOM 2850 C CA . CYS A 1 378 ? -63.766 5.147 69.374 1.00 84.00 378 CYS A CA 1
ATOM 2851 C C . CYS A 1 378 ? -63.955 5.641 70.814 1.00 84.00 378 CYS A C 1
ATOM 2853 O O . CYS A 1 378 ? -63.857 4.847 71.756 1.00 84.00 378 CYS A O 1
ATOM 2855 N N . LEU A 1 379 ? -64.242 6.930 71.003 1.00 80.56 379 LEU A N 1
ATOM 2856 C CA . LEU A 1 379 ? -64.469 7.502 72.333 1.00 80.56 379 LEU A CA 1
ATOM 2857 C C . LEU A 1 379 ? -65.963 7.578 72.660 1.00 80.56 379 LEU A C 1
ATOM 2859 O O . LEU A 1 379 ? -66.771 8.046 71.856 1.00 80.56 379 LEU A O 1
ATOM 2863 N N . SER A 1 380 ? -66.325 7.160 73.873 1.00 71.38 380 SER A N 1
ATOM 2864 C CA . SER A 1 380 ? -67.626 7.495 74.454 1.00 71.38 380 SER A CA 1
ATOM 2865 C C . SER A 1 380 ? -67.655 8.997 74.731 1.00 71.38 380 SER A C 1
ATOM 2867 O O . SER A 1 380 ? -66.867 9.488 75.536 1.00 71.38 380 SER A O 1
ATOM 2869 N N . PHE A 1 381 ? -68.546 9.731 74.064 1.00 63.84 381 PHE A N 1
ATOM 2870 C CA . PHE A 1 381 ? -68.842 11.112 74.436 1.00 63.84 381 PHE A CA 1
ATOM 2871 C C . PHE A 1 381 ? -70.047 11.107 75.373 1.00 63.84 381 PHE A C 1
ATOM 2873 O O . PHE A 1 381 ? -71.169 10.825 74.943 1.00 63.84 381 PHE A O 1
ATOM 2880 N N . ASP A 1 382 ? -69.806 11.351 76.658 1.00 63.16 382 ASP A N 1
ATOM 2881 C CA . ASP A 1 382 ? -70.847 11.417 77.678 1.00 63.16 382 ASP A CA 1
ATOM 2882 C C . ASP A 1 382 ? -71.211 12.869 77.974 1.00 63.16 382 ASP A C 1
ATOM 2884 O O . ASP A 1 382 ? -70.351 13.735 78.142 1.00 63.16 382 ASP A O 1
ATOM 2888 N N . CYS A 1 383 ? -72.514 13.145 77.972 1.00 58.50 383 CYS A N 1
ATOM 2889 C CA . CYS A 1 383 ? -73.011 14.500 78.126 1.00 58.50 383 CYS A CA 1
ATOM 2890 C C . CYS A 1 383 ? -72.851 14.986 79.573 1.00 58.50 383 CYS A C 1
ATOM 2892 O O . CYS A 1 383 ? -73.115 14.216 80.500 1.00 58.50 383 CYS A O 1
ATOM 2894 N N . PRO A 1 384 ? -72.522 16.274 79.787 1.00 60.12 384 PRO A N 1
ATOM 2895 C CA . PRO A 1 384 ? -72.692 16.912 81.086 1.00 60.12 384 PRO A CA 1
ATOM 2896 C C . PRO A 1 384 ? -74.127 16.748 81.606 1.00 60.12 384 PRO A C 1
ATOM 2898 O O . PRO A 1 384 ? -75.073 16.616 80.821 1.00 60.12 384 PRO A O 1
ATOM 2901 N N . HIS A 1 385 ? -74.302 16.807 82.929 1.00 56.34 385 HIS A N 1
ATOM 2902 C CA . HIS A 1 385 ? -75.632 16.801 83.543 1.00 56.34 385 HIS A CA 1
ATOM 2903 C C . HIS A 1 385 ? -76.558 17.838 82.881 1.00 56.34 385 HIS A C 1
ATOM 2905 O O . HIS A 1 385 ? -76.142 18.952 82.564 1.00 56.34 385 HIS A O 1
ATOM 2911 N N . ASN A 1 386 ? -77.824 17.452 82.693 1.00 61.72 386 ASN A N 1
ATOM 2912 C CA . ASN A 1 386 ? -78.879 18.210 82.004 1.00 61.72 386 ASN A CA 1
ATOM 2913 C C . ASN A 1 386 ? -78.716 18.333 80.472 1.00 61.72 386 ASN A C 1
ATOM 2915 O O . ASN A 1 386 ? -79.357 19.178 79.848 1.00 61.72 386 ASN A O 1
ATOM 2919 N N . TYR A 1 387 ? -77.918 17.470 79.837 1.00 62.28 387 TYR A N 1
ATOM 2920 C CA . TYR A 1 387 ? -77.855 17.342 78.377 1.00 62.28 387 TYR A CA 1
ATOM 2921 C C . TYR A 1 387 ? -78.088 15.886 77.943 1.00 62.28 387 TYR A C 1
ATOM 2923 O O . TYR A 1 387 ? -77.621 14.952 78.592 1.00 62.28 387 TYR A O 1
ATOM 2931 N N . LYS A 1 388 ? -78.788 15.677 76.820 1.00 62.47 388 LYS A N 1
ATOM 2932 C CA . LYS A 1 388 ? -79.043 14.345 76.238 1.00 62.47 388 LYS A CA 1
ATOM 2933 C C . LYS A 1 388 ? -78.326 14.191 74.895 1.00 62.47 388 LYS A C 1
ATOM 2935 O O . LYS A 1 388 ? -78.284 15.138 74.111 1.00 62.47 388 LYS A O 1
ATOM 2940 N N . LYS A 1 389 ? -77.794 12.994 74.617 1.00 59.78 389 LYS A N 1
ATOM 2941 C CA . LYS A 1 389 ? -77.207 12.643 73.310 1.00 59.78 389 LYS A CA 1
ATOM 2942 C C . LYS A 1 389 ? -78.296 12.693 72.231 1.00 59.78 389 LYS A C 1
ATOM 2944 O O . LYS A 1 389 ? -79.364 12.105 72.410 1.00 59.78 389 LYS A O 1
ATOM 2949 N N . VAL A 1 390 ? -78.031 13.389 71.128 1.00 60.62 390 VAL A N 1
ATOM 2950 C CA . VAL A 1 390 ? -78.913 13.502 69.958 1.00 60.62 390 VAL A CA 1
ATOM 2951 C C . VAL A 1 390 ? -78.080 13.301 68.691 1.00 60.62 390 VAL A C 1
ATOM 2953 O O . VAL A 1 390 ? -76.970 13.820 68.581 1.00 60.62 390 VAL A O 1
ATOM 2956 N N . SER A 1 391 ? -78.625 12.547 67.735 1.00 51.75 391 SER A N 1
ATOM 2957 C CA . SER A 1 391 ? -78.095 12.437 66.372 1.00 51.75 391 SER A CA 1
ATOM 2958 C C . SER A 1 391 ? -78.874 13.370 65.445 1.00 51.75 391 SER A C 1
ATOM 2960 O O . SER A 1 391 ? -80.095 13.486 65.576 1.00 51.75 391 SER A O 1
ATOM 2962 N N . SER A 1 392 ? -78.185 14.043 64.524 1.00 49.44 392 SER A N 1
ATOM 2963 C CA . SER A 1 392 ? -78.790 15.006 63.600 1.00 49.44 392 SER A CA 1
ATOM 2964 C C . SER A 1 392 ? -78.308 14.806 62.166 1.00 49.44 392 SER A C 1
ATOM 2966 O O . SER A 1 392 ? -77.218 15.237 61.791 1.00 49.44 392 SER A O 1
ATOM 2968 N N . THR A 1 393 ? -79.169 14.234 61.329 1.00 46.88 393 THR A N 1
ATOM 2969 C CA . THR A 1 393 ? -79.048 14.359 59.875 1.00 46.88 393 THR A CA 1
ATOM 2970 C C . THR A 1 393 ? -79.542 15.746 59.458 1.00 46.88 393 THR A C 1
ATOM 2972 O O . THR A 1 393 ? -80.748 15.925 59.332 1.00 46.88 393 THR A O 1
ATOM 2975 N N . ILE A 1 394 ? -78.634 16.720 59.291 1.00 36.09 394 ILE A N 1
ATOM 2976 C CA . ILE A 1 394 ? -78.672 17.841 58.317 1.00 36.09 394 ILE A CA 1
ATOM 2977 C C . ILE A 1 394 ? -77.463 18.779 58.540 1.00 36.09 394 ILE A C 1
ATOM 2979 O O . ILE A 1 394 ? -76.926 18.889 59.637 1.00 36.09 394 ILE A O 1
ATOM 2983 N N . LEU A 1 395 ? -77.010 19.389 57.442 1.00 39.12 395 LEU A N 1
ATOM 2984 C CA . LEU A 1 395 ? -75.742 20.098 57.231 1.00 39.12 395 LEU A CA 1
ATOM 2985 C C . LEU A 1 395 ? -75.432 21.233 58.229 1.00 39.12 395 LEU A C 1
ATOM 2987 O O . LEU A 1 395 ? -76.272 22.104 58.424 1.00 39.12 395 LEU A O 1
ATOM 2991 N N . PHE A 1 396 ? -74.160 21.337 58.650 1.00 32.16 396 PHE A N 1
ATOM 2992 C CA . PHE A 1 396 ? -73.395 22.603 58.616 1.00 32.16 396 PHE A CA 1
ATOM 2993 C C . PHE A 1 396 ? -71.860 22.380 58.620 1.00 32.16 396 PHE A C 1
ATOM 2995 O O . PHE A 1 396 ? -71.235 22.229 59.663 1.00 32.16 396 PHE A O 1
ATOM 3002 N N . LEU 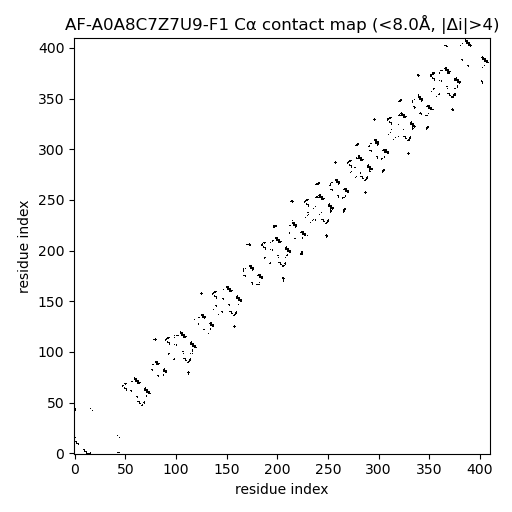A 1 397 ? -71.268 22.405 57.418 1.00 35.97 397 LEU A N 1
ATOM 3003 C CA . LEU A 1 397 ? -69.897 22.828 57.046 1.00 35.97 397 LEU A CA 1
ATOM 3004 C C . LEU A 1 397 ? -68.621 22.378 57.805 1.00 35.97 397 LEU A C 1
ATOM 3006 O O . LEU A 1 397 ? -67.540 22.764 57.363 1.00 35.97 397 LEU A O 1
ATOM 3010 N N . PHE A 1 398 ? -68.664 21.526 58.832 1.00 35.41 398 PHE A N 1
ATOM 3011 C CA . PHE A 1 398 ? -67.453 20.898 59.392 1.00 35.41 398 PHE A CA 1
ATOM 3012 C C . PHE A 1 398 ? -67.521 19.365 59.368 1.00 35.41 398 PHE A C 1
ATOM 3014 O O . PHE A 1 398 ? -68.550 18.755 59.651 1.00 35.41 398 PHE A O 1
ATOM 3021 N N . TYR A 1 399 ? -66.403 18.745 58.980 1.00 39.69 399 TYR A N 1
ATOM 3022 C CA . TYR A 1 399 ? -66.303 17.337 58.582 1.00 39.69 399 TYR A CA 1
ATOM 3023 C C . TYR A 1 399 ? -66.283 16.367 59.777 1.00 39.69 399 TYR A C 1
ATOM 3025 O O . TYR A 1 399 ? -65.246 15.788 60.080 1.00 39.69 399 TYR A O 1
ATOM 3033 N N . ASN A 1 400 ? -67.409 16.187 60.473 1.00 44.16 400 ASN A N 1
ATOM 3034 C CA . ASN A 1 400 ? -67.571 15.116 61.464 1.00 44.16 400 ASN A CA 1
ATOM 3035 C C . ASN A 1 400 ? -69.041 14.698 61.633 1.00 44.16 400 ASN A C 1
ATOM 3037 O O . ASN A 1 400 ? -69.886 15.506 62.016 1.00 44.16 400 ASN A O 1
ATOM 3041 N N . THR A 1 401 ? -69.340 13.411 61.441 1.00 46.47 401 THR A N 1
ATOM 3042 C CA . THR A 1 401 ? -70.626 12.791 61.809 1.00 46.47 401 THR A CA 1
ATOM 3043 C C . THR A 1 401 ? -70.658 12.492 63.313 1.00 46.47 401 THR A C 1
ATOM 3045 O O . THR A 1 401 ? -70.587 11.341 63.741 1.00 46.47 401 THR A O 1
ATOM 3048 N N . GLY A 1 402 ? -70.686 13.551 64.125 1.00 53.03 402 GLY A N 1
ATOM 3049 C CA . GLY A 1 402 ? -70.609 13.470 65.585 1.00 53.03 402 GLY A CA 1
ATOM 3050 C C . GLY A 1 402 ? -71.958 13.282 66.288 1.00 53.03 402 GLY A C 1
ATOM 3051 O O . GLY A 1 402 ? -72.984 13.811 65.861 1.00 53.03 402 GLY A O 1
ATOM 3052 N N . LEU A 1 403 ? -71.935 12.584 67.427 1.00 54.41 403 LEU A N 1
ATOM 3053 C CA . LEU A 1 403 ? -72.989 12.661 68.442 1.00 54.41 403 LEU A CA 1
ATOM 3054 C C . LEU A 1 403 ? -72.859 13.984 69.206 1.00 54.41 403 LEU A C 1
ATOM 3056 O O . LEU A 1 403 ? -71.799 14.267 69.766 1.00 54.41 403 LEU A O 1
ATOM 3060 N N . PHE A 1 404 ? -73.940 14.762 69.287 1.00 60.41 404 PHE A N 1
ATOM 3061 C CA . PHE A 1 404 ? -73.956 16.035 70.012 1.00 60.41 404 PHE A CA 1
ATOM 3062 C C . PHE A 1 404 ? -74.890 15.989 71.224 1.00 60.41 404 PHE A C 1
ATOM 3064 O O . PHE A 1 404 ? -75.898 15.283 71.253 1.00 60.41 404 PHE A O 1
ATOM 3071 N N . CYS A 1 405 ? -74.549 16.768 72.247 1.00 59.53 405 CYS A N 1
ATOM 3072 C CA . CYS A 1 405 ? -75.324 16.887 73.475 1.00 59.53 405 CYS A CA 1
ATOM 3073 C C . CYS A 1 405 ? -76.274 18.085 73.373 1.00 59.53 405 CYS A C 1
ATOM 3075 O O . CYS A 1 405 ? -75.826 19.231 73.345 1.00 59.53 405 CYS A O 1
ATOM 3077 N N . LYS A 1 406 ? -77.588 17.837 73.334 1.00 61.47 406 LYS A N 1
ATOM 3078 C CA . LYS A 1 406 ? -78.610 18.893 73.349 1.00 61.47 406 LYS A CA 1
ATOM 3079 C C . LYS A 1 406 ? -79.027 19.192 74.789 1.00 61.47 406 LYS A C 1
ATOM 3081 O O . LYS A 1 406 ? -79.299 18.265 75.551 1.00 61.47 406 LYS A O 1
ATOM 3086 N N . SER A 1 407 ? -79.091 20.476 75.142 1.00 54.34 407 SER A N 1
ATOM 3087 C CA . SER A 1 407 ? -79.554 20.925 76.459 1.00 54.34 407 SER A CA 1
ATOM 3088 C C . SER A 1 407 ? -81.013 20.530 76.700 1.00 54.34 407 SER A C 1
ATOM 3090 O O . SER A 1 407 ? -81.868 20.729 75.832 1.00 54.34 407 SER A O 1
ATOM 3092 N N . LEU A 1 408 ? -81.286 19.998 77.890 1.00 60.31 408 LEU A N 1
ATOM 3093 C CA . LEU A 1 408 ? -82.622 19.819 78.451 1.00 60.31 408 LEU A CA 1
ATOM 3094 C C . LEU A 1 408 ? -83.023 21.117 79.171 1.00 60.31 408 LEU A C 1
ATOM 3096 O O . LEU A 1 408 ? -83.067 21.178 80.397 1.00 60.31 408 LEU A O 1
ATOM 3100 N N . ASN A 1 409 ? -83.244 22.182 78.397 1.00 50.47 409 ASN A N 1
ATOM 3101 C CA . ASN A 1 409 ? -83.732 23.452 78.931 1.00 50.47 409 ASN A CA 1
ATOM 3102 C C . ASN A 1 409 ? -85.249 23.377 79.161 1.00 50.47 409 ASN A C 1
ATOM 3104 O O . ASN A 1 409 ? -86.012 23.592 78.219 1.00 50.47 409 ASN A O 1
ATOM 3108 N N . ILE A 1 410 ? -85.608 23.166 80.436 1.00 47.19 410 ILE A N 1
ATOM 3109 C CA . ILE A 1 410 ? -86.965 23.099 81.018 1.00 47.19 410 ILE A CA 1
ATOM 3110 C C . ILE A 1 410 ? -87.730 21.826 80.619 1.00 47.19 410 ILE A C 1
ATOM 3112 O O . ILE A 1 410 ? -88.366 21.803 79.545 1.00 47.19 410 ILE A O 1
#

Secondary structure (DSSP, 8-state):
------SSS-----S---------------S------------PPPPP--GGGT----TTEEEEEETTEEEEEE---PPTTEEEETTEEEE--TTTTT-----TTEEEEEETTEEEEEESSPPPTTEEE-TTS-EEE--HHHHSSSSS-TTEEEEEETTEEEEEE----PPTTEEE-TTSSSEEE--TTTTT-----BTEEEE--TT--EEEEPTTEEEETTTTEEEE--HHHHSTTTS-SSEEEEETTEEEEE--TTEEE-TTSS-EEE--GGGG--SSSEEEEETTEEEEE--TTEEE-TTSS-EEE--TTTTT-S--SSSEEEEETTEEEEE--SSSEEE-TTSS-EEE--HHHHT-----TTEEEE--TTS-EEEE-PPPTTEEEE---S--SSS----EEEE---